Protein AF-A0A2T6IQH9-F1 (afdb_monomer)

Foldseek 3Di:
DVVLVVLLLLCDLQQFVDRQKPKDAASDDLQGDHGDDPVGMDIDGDPCNCLFFVPPPDCLQFPWDQDPVSPDIDGPGTLGLALVCQQGPDWDDDVVDTATRAHAFLQLRLVLLLVCLVPVPPDLVVNCVSGQDHFGSQAFEFDPSVFRSVCLQQQWDKTKGAFDKDKDADDCPDPPDDDDDDDDDPVPPVVVVVVVVVVVPRHWIKIKTFTADRPDNPNVLQVQVVVCVVVVVQPQWDDWDWPADPVTGIIITTGDPPDDPVVSVVCSCVRGRSIDMRIGRQWDDQVNHDTARHRNSRSSVSVVVSNLSSLLSSLVVVLVVLVLVLLLLVLVLLCLVVVVVLVVLCVPDPDLVSSLVSCCDPPNNRDSSNSVVSVVDDPVCSDPVNSVVSVVSSVVSVVVSVVSVVCNVDSSNSSVVSSLSSVVCPVVDDGDRRYHYPCPVVVVVVVVVVVVVVVVVVVVVVVVVVVVVVVVPDDDDDDDDDDDDDDDDDDDDDDDDDDDDDDDDDDDDDDDDDDDDDDDDDDDDDDDDDDDDDDDDDDDDDDDDPDPDCPVVCPSVVVVVVVVVVVVPPDDDDDDDDDDDDDDDDDDDDDDDDDDDDDDDDDPPPDDPDPDPPDPPPVSRPDDDD

Mean predicted aligned error: 17.23 Å

Nearest PDB structures (foldseek):
  6qx2-assembly1_A  TM=9.664E-01  e=4.221E-38  Staphylococcus aureus
  7mvs-assembly1_A  TM=9.616E-01  e=7.391E-38  Staphylococcus aureus
  7mvs-assembly1_B 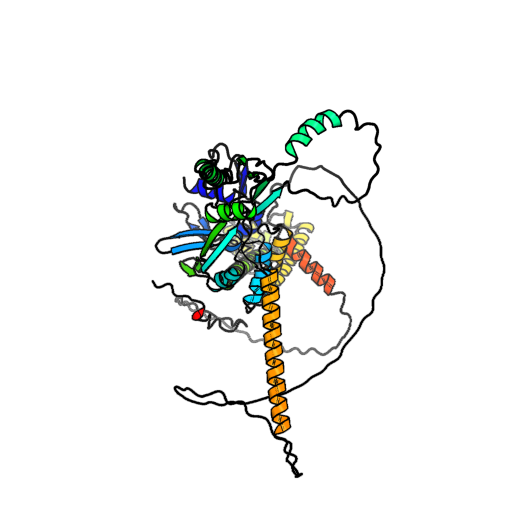 TM=9.539E-01  e=1.111E-37  Staphylococcus aureus
  5bs8-assembly1_A  TM=9.569E-01  e=3.043E-36  Mycobacterium tuberculosis H37Rv
  2xcq-assembly1_A-2  TM=9.490E-01  e=2.718E-35  Staphylococcus aureus subsp. aureus N315

Organism: NCBI:txid943120

Solvent-accessible surface area (backbone atoms only — not comparable to full-atom values): 38470 Å² total; per-residue (Å²): 115,70,70,60,59,52,55,39,47,34,33,28,60,70,68,19,56,69,39,41,31,44,67,48,64,56,66,47,53,70,61,65,49,79,49,57,59,73,94,65,47,50,75,44,76,23,69,62,32,45,65,34,38,54,47,78,68,44,72,74,39,35,62,62,42,67,42,99,83,63,83,49,73,40,66,78,53,70,55,44,67,53,70,54,60,48,29,47,25,49,74,50,76,56,96,95,45,65,25,26,34,66,22,27,41,54,53,34,53,46,53,38,46,46,49,39,72,78,36,77,79,62,52,68,73,60,48,42,68,47,46,79,62,68,24,42,50,44,28,25,34,34,66,49,53,82,48,44,62,56,20,36,63,69,15,47,42,55,44,40,31,23,35,38,69,52,80,44,54,69,86,80,79,74,87,72,83,88,82,76,96,73,84,90,76,84,60,68,78,70,43,59,69,53,47,63,66,52,65,79,65,68,77,56,36,29,46,35,35,52,28,50,21,81,94,55,44,53,52,60,48,50,51,52,52,54,48,34,41,74,74,58,73,42,70,47,53,76,49,78,45,84,68,53,56,97,89,44,54,32,40,39,33,38,39,41,94,86,42,59,65,67,63,48,49,53,50,45,44,72,77,39,68,44,38,42,77,44,65,34,25,36,50,47,56,54,95,78,73,46,82,41,70,31,26,57,67,56,49,49,52,52,46,51,55,52,41,52,55,36,49,51,31,43,51,51,49,50,44,52,54,47,50,56,49,42,56,39,45,51,42,51,58,52,42,68,76,43,41,71,59,53,52,48,50,47,70,74,32,95,43,72,68,52,23,34,52,60,38,36,35,83,92,69,54,32,53,73,69,30,26,55,51,58,77,68,58,56,80,71,57,72,38,73,68,45,44,50,51,50,53,53,48,44,51,51,46,53,54,50,46,55,52,47,52,54,41,74,71,33,70,67,50,49,50,51,52,50,45,54,51,43,52,52,48,51,72,74,49,89,55,82,80,57,33,43,70,40,56,57,70,59,52,51,52,48,53,51,50,51,51,51,50,52,53,49,52,53,47,53,52,52,50,54,53,54,52,53,60,60,55,76,72,58,80,85,77,90,83,84,87,86,88,79,87,81,84,83,80,89,81,83,90,83,90,85,83,88,89,80,85,85,88,83,90,82,88,87,82,84,82,92,81,90,84,83,84,80,88,78,91,83,86,89,85,88,87,87,84,90,90,87,87,85,84,87,84,91,85,84,93,79,89,85,83,90,87,86,82,65,72,66,81,45,63,69,49,54,54,51,60,48,49,57,53,66,62,61,76,75,75,83,88,85,90,79,88,85,83,88,82,89,82,88,81,88,84,84,88,88,88,84,91,79,91,82,94,76,97,76,85,79,84,81,80,77,85,62,95,63,76,73,94,71,73,77,56,73,80,71,59,78,77,88,81,133

Sequence (626 aa):
MFSRAILLRLAQTFVARHPLIEGHGNFGSVDGDPPAAMRYTECRLTRFCEDALLKNLDDKVVPFRPNFDANEREPVVFPASVPLVLIQGSSGIAVGMSTQIPPHNLHEILDATIALIRDPELPDAELLRLVPGPDFPTGGLLVNSEEIPGAYKEGRGRVLLRGRFHLEGEDDDGDTVPGRDRNAEDEAERDEADRNVRNGRKNERRLVITELPYGVNKSTVMQVIAQMISVKFLEGVTSVRDESDWRGIRVVLVLRRDADAHTILTLLLKHTNLQVYIPMHLIALEKGTKPVRFSLKSMLLSWIAFRFHTLRRLLAAEEAERKARSHLLEGLLRAVSLMDDVVKTVRESLSADEAKQKLTEPPLGFSPAQAQALLRLTLSRLTRLERRQLEEEAKAQKNRLSELASLLAHDREIYELMVEELQAHKTRHKAPRKTKVLGLRRAQQRARREEDARATTARNSQEAFAETDRHDSRRPDGREKEENPVKEKKETEENVQKKDLERGKARTDARHEEGSAGQALEETEGLGGFEEKGRDDRTSTQRKQFAGQDTWRKDGIVDRQKRLKEEGETETLVSRDVNESSTEAETDASEEDREGDSSEEDQDDARVPFGEIKNMNKEDFISNQR

Secondary structure (DSSP, 8-state):
-HHHHHHHHHH-TTT-SS-SEEEES----TT-PPPPPGGG-EEEE-HHHIIIIITT--TTTS-EEE-TTSSSEEESS---SS-HHHHH-EEEEETTEEEEE----HHHHHHHHHHHHH-TT--HHHHHHH--S---TT--EE--TTTHHHHHHHSEEEEEEE-EEEEE-S-------------SSSSHHHHHHHHHHHHTTTT--EEEEEE--TT--HHHHHHHHHHHHHTTSSTTEEEEEE---SS---EEEEEPTT--HHHHHHHHHHHSTTEEEEEEE-EEEETTTEEEE--HHHHHHHHHHHHHHHHHHHHHHHHHHHHHHHHHHHHHHHHHHTHHHHHHHHHT-SSHHHHHHHHHSTTT---HHHHHHHHT--GGGGSHHHHHHHHHHHHHHHHHHHHHHHHHH-HHHHHHHHHHHHHHHHHHS-----SEESSHHHHHHHHHHHHHHHHHHHHHHHHHHHHHHHHTT------------------------------------------------------------------------S--SSSHHHHHHHHHHHHHHHHTTS--------------------------------------SS-------GGGS-----

pLDDT: mean 72.11, std 27.65, range [22.77, 97.88]

Structure (mmCIF, N/CA/C/O backbone):
data_AF-A0A2T6IQH9-F1
#
_entry.id   AF-A0A2T6IQH9-F1
#
loop_
_atom_site.group_PDB
_atom_site.id
_atom_site.type_symbol
_atom_site.label_atom_id
_atom_site.label_alt_id
_atom_site.label_comp_id
_atom_site.label_asym_id
_atom_site.label_entity_id
_atom_site.label_seq_id
_atom_site.pdbx_PDB_ins_code
_atom_site.Cartn_x
_atom_site.Cartn_y
_atom_site.Cartn_z
_atom_site.occupancy
_atom_site.B_iso_or_equiv
_atom_site.auth_seq_id
_atom_site.auth_comp_id
_atom_site.auth_asym_id
_atom_site.auth_atom_id
_atom_site.pdbx_PDB_model_num
ATOM 1 N N . MET A 1 1 ? 5.388 24.489 -2.772 1.00 37.16 1 MET A N 1
ATOM 2 C CA . MET A 1 1 ? 5.831 23.744 -3.980 1.00 37.16 1 MET A CA 1
ATOM 3 C C . MET A 1 1 ? 5.997 22.243 -3.735 1.00 37.16 1 MET A C 1
ATOM 5 O O . MET A 1 1 ? 5.486 21.484 -4.546 1.00 37.16 1 MET A O 1
ATOM 9 N N . PHE A 1 2 ? 6.635 21.800 -2.639 1.00 44.34 2 PHE A N 1
ATOM 10 C CA . PHE A 1 2 ? 6.906 20.372 -2.379 1.00 44.34 2 PHE A CA 1
ATOM 11 C C . PHE A 1 2 ? 5.661 19.465 -2.302 1.00 44.34 2 PHE A C 1
ATOM 13 O O . PHE A 1 2 ? 5.658 18.405 -2.920 1.00 44.34 2 PHE A O 1
ATOM 20 N N . SER A 1 3 ? 4.577 19.900 -1.647 1.00 62.84 3 SER A N 1
ATOM 21 C CA . SER A 1 3 ? 3.346 19.091 -1.519 1.00 62.84 3 SER A CA 1
ATOM 22 C C . SER A 1 3 ? 2.700 18.736 -2.876 1.00 62.84 3 SER A C 1
ATOM 24 O O . SER A 1 3 ? 2.324 17.589 -3.111 1.00 62.84 3 SER A O 1
ATOM 26 N N . ARG A 1 4 ? 2.685 19.672 -3.842 1.00 78.75 4 ARG A N 1
ATOM 27 C CA . ARG A 1 4 ? 2.105 19.438 -5.180 1.00 78.75 4 ARG A CA 1
ATOM 28 C C . ARG A 1 4 ? 2.864 18.366 -5.966 1.00 78.75 4 ARG A C 1
ATOM 30 O O . ARG A 1 4 ? 2.238 17.525 -6.598 1.00 78.75 4 ARG A O 1
ATOM 37 N N . ALA A 1 5 ? 4.197 18.391 -5.939 1.00 80.06 5 ALA A N 1
ATOM 38 C CA . ALA A 1 5 ? 5.016 17.429 -6.681 1.00 80.06 5 ALA A CA 1
ATOM 39 C C . ALA A 1 5 ? 4.825 15.989 -6.174 1.00 80.06 5 ALA A C 1
ATOM 41 O O . ALA A 1 5 ? 4.817 15.052 -6.971 1.00 80.06 5 ALA A O 1
ATOM 42 N N . ILE A 1 6 ? 4.629 15.820 -4.863 1.00 84.19 6 ILE A N 1
ATOM 43 C CA . ILE A 1 6 ? 4.358 14.517 -4.245 1.00 84.19 6 ILE A CA 1
ATOM 44 C C . ILE A 1 6 ? 2.979 14.007 -4.671 1.00 84.19 6 ILE A C 1
ATOM 46 O O . ILE A 1 6 ? 2.867 12.874 -5.132 1.00 84.19 6 ILE A O 1
ATOM 50 N N . LEU A 1 7 ? 1.952 14.859 -4.593 1.00 87.94 7 LEU A N 1
ATOM 51 C CA . LEU A 1 7 ? 0.587 14.501 -4.988 1.00 87.94 7 LEU A CA 1
ATOM 52 C C . LEU A 1 7 ? 0.518 14.039 -6.450 1.00 87.94 7 LEU A C 1
ATOM 54 O O . LEU A 1 7 ? -0.119 13.035 -6.755 1.00 87.94 7 LEU A O 1
ATOM 58 N N . LEU A 1 8 ? 1.239 14.723 -7.342 1.00 88.50 8 LEU A N 1
ATOM 59 C CA . LEU A 1 8 ? 1.341 14.340 -8.751 1.00 88.50 8 LEU A CA 1
ATOM 60 C C . LEU A 1 8 ? 1.947 12.940 -8.922 1.00 88.50 8 LEU A C 1
ATOM 62 O O . LEU A 1 8 ? 1.378 12.118 -9.635 1.00 88.50 8 LEU A O 1
ATOM 66 N N . ARG A 1 9 ? 3.050 12.631 -8.226 1.00 87.06 9 ARG A N 1
ATOM 67 C CA . ARG A 1 9 ? 3.685 11.302 -8.293 1.00 87.06 9 ARG A CA 1
ATOM 68 C C . ARG A 1 9 ? 2.771 10.181 -7.802 1.00 87.06 9 ARG A C 1
ATOM 70 O O . ARG A 1 9 ? 2.796 9.097 -8.372 1.00 87.06 9 ARG A O 1
ATOM 77 N N . LEU A 1 10 ? 1.958 10.442 -6.777 1.00 91.25 10 LEU A N 1
ATOM 78 C CA . LEU A 1 10 ? 0.998 9.469 -6.242 1.00 91.25 10 LEU A CA 1
ATOM 79 C C . LEU A 1 10 ? -0.171 9.174 -7.195 1.00 91.25 10 LEU A C 1
ATOM 81 O O . LEU A 1 10 ? -0.832 8.148 -7.024 1.00 91.25 10 LEU A O 1
ATOM 85 N N . ALA A 1 11 ? -0.413 10.055 -8.172 1.00 92.12 11 ALA A N 1
ATOM 86 C CA . ALA A 1 11 ? -1.453 9.908 -9.189 1.00 92.12 11 ALA A CA 1
ATOM 87 C C . ALA A 1 11 ? -0.933 9.401 -10.548 1.00 92.12 11 ALA A C 1
ATOM 89 O O . ALA A 1 11 ? -1.686 8.815 -11.324 1.00 92.12 11 ALA A O 1
ATOM 90 N N . GLN A 1 12 ? 0.350 9.605 -10.854 1.00 91.00 12 GLN A N 1
ATOM 91 C CA . GLN A 1 12 ? 0.953 9.210 -12.129 1.00 91.00 12 GLN A CA 1
ATOM 92 C C . GLN A 1 12 ? 1.073 7.683 -12.262 1.00 91.00 12 GLN A C 1
ATOM 94 O O . GLN A 1 12 ? 1.896 7.039 -11.611 1.00 91.00 12 GLN A O 1
ATOM 99 N N . THR A 1 13 ? 0.309 7.106 -13.190 1.00 89.06 13 THR A N 1
ATOM 100 C CA . THR A 1 13 ? 0.245 5.656 -13.470 1.00 89.06 13 THR A CA 1
ATOM 101 C C . THR A 1 13 ? 1.537 5.062 -14.038 1.00 89.06 13 THR A C 1
ATOM 103 O O . THR A 1 13 ? 1.735 3.848 -13.982 1.00 89.06 13 THR A O 1
ATOM 106 N N . PHE A 1 14 ? 2.413 5.901 -14.592 1.00 87.62 14 PHE A N 1
ATOM 107 C CA . PHE A 1 14 ? 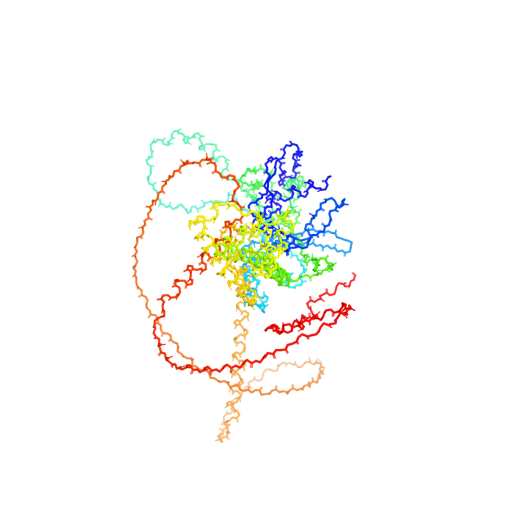3.730 5.521 -15.107 1.00 87.62 14 PHE A CA 1
ATOM 108 C C . PHE A 1 14 ? 4.849 5.648 -14.058 1.00 87.62 14 PHE A C 1
ATOM 110 O O . PHE A 1 14 ? 5.971 5.216 -14.318 1.00 87.62 14 PHE A O 1
ATOM 117 N N . VAL A 1 15 ? 4.552 6.206 -12.877 1.00 88.31 15 VAL A N 1
ATOM 118 C CA . VAL A 1 15 ? 5.484 6.319 -11.740 1.00 88.31 15 VAL A CA 1
ATOM 119 C C . VAL A 1 15 ? 5.106 5.338 -10.635 1.00 88.31 15 VAL A C 1
ATOM 121 O O . VAL A 1 15 ? 5.941 4.553 -10.197 1.00 88.31 15 VAL A O 1
ATOM 124 N N . ALA A 1 16 ? 3.845 5.347 -10.203 1.00 88.06 16 ALA A N 1
ATOM 125 C CA . ALA A 1 16 ? 3.347 4.464 -9.157 1.00 88.06 16 ALA A CA 1
ATOM 126 C C . ALA A 1 16 ? 2.752 3.184 -9.757 1.00 88.06 16 ALA A C 1
ATOM 128 O O . ALA A 1 16 ? 1.927 3.233 -10.673 1.00 88.06 16 ALA A O 1
ATOM 129 N N . ARG A 1 17 ? 3.129 2.018 -9.216 1.00 88.88 17 ARG A N 1
ATOM 130 C CA . ARG A 1 17 ? 2.610 0.722 -9.686 1.00 88.88 17 ARG A CA 1
ATOM 131 C C . ARG A 1 17 ? 1.129 0.526 -9.361 1.00 88.88 17 ARG A C 1
ATOM 133 O O . ARG A 1 17 ? 0.404 -0.056 -10.173 1.00 88.88 17 ARG A O 1
ATOM 140 N N . HIS A 1 18 ? 0.714 1.021 -8.197 1.00 91.25 18 HIS A N 1
ATOM 141 C CA . HIS A 1 18 ? -0.669 1.090 -7.732 1.00 91.25 18 HIS A CA 1
ATOM 142 C C . HIS A 1 18 ? -0.941 2.520 -7.236 1.00 91.25 18 HIS A C 1
ATOM 144 O O . HIS A 1 18 ? -0.709 2.794 -6.064 1.00 91.25 18 HIS A O 1
ATOM 150 N N . PRO A 1 19 ? -1.374 3.458 -8.095 1.00 92.50 19 PRO A N 1
ATOM 151 C CA . PRO A 1 19 ? -1.598 4.846 -7.688 1.00 92.50 19 PRO A CA 1
ATOM 152 C C . PRO A 1 19 ? -2.455 4.938 -6.422 1.00 92.50 19 PRO A C 1
ATOM 154 O O . PRO A 1 19 ? -3.449 4.227 -6.296 1.00 92.50 19 PRO A O 1
ATOM 157 N N . LEU A 1 20 ? -2.057 5.793 -5.478 1.00 94.44 20 LEU A N 1
ATOM 158 C CA . LEU A 1 20 ? -2.834 6.028 -4.255 1.00 94.44 20 LEU A CA 1
ATOM 159 C C . LEU A 1 20 ? -3.896 7.105 -4.476 1.00 94.44 20 LEU A C 1
ATOM 161 O O . LEU A 1 20 ? -4.950 7.079 -3.840 1.00 94.44 20 LEU A O 1
ATOM 165 N N . ILE A 1 21 ? -3.640 8.005 -5.423 1.00 94.94 21 ILE A N 1
ATOM 166 C CA . ILE A 1 21 ? -4.510 9.119 -5.776 1.00 94.94 21 ILE A CA 1
ATOM 167 C C . ILE A 1 21 ? -5.005 8.918 -7.207 1.00 94.94 21 ILE A C 1
ATOM 169 O O . ILE A 1 21 ? -4.245 8.547 -8.095 1.00 94.94 21 ILE A O 1
ATOM 173 N N . GLU A 1 22 ? -6.287 9.163 -7.431 1.00 93.88 22 GLU A N 1
ATOM 174 C CA . GLU A 1 22 ? -6.874 9.244 -8.761 1.00 93.88 22 GLU A CA 1
ATOM 175 C C . GLU A 1 22 ? -7.009 10.718 -9.132 1.00 93.88 22 GLU A C 1
ATOM 177 O O . GLU A 1 22 ? -7.660 11.487 -8.422 1.00 93.88 22 GLU A O 1
ATOM 182 N N . GLY A 1 23 ? -6.353 11.114 -10.220 1.00 91.44 23 GLY A N 1
ATOM 183 C CA . GLY A 1 23 ? -6.365 12.481 -10.723 1.00 91.44 23 GLY A CA 1
ATOM 184 C C . GLY A 1 23 ? -7.283 12.651 -11.931 1.00 91.44 23 GLY A C 1
ATOM 185 O O . GLY A 1 23 ? -7.319 11.787 -12.804 1.00 91.44 23 GLY A O 1
ATOM 186 N N . HIS A 1 24 ? -7.974 13.788 -12.013 1.00 92.31 24 HIS A N 1
ATOM 187 C CA . HIS A 1 24 ? -8.680 14.251 -13.206 1.00 92.31 24 HIS A CA 1
ATOM 188 C C . HIS A 1 24 ? -8.053 15.556 -13.716 1.00 92.31 24 HIS A C 1
ATOM 190 O O . HIS A 1 24 ? -7.882 16.512 -12.958 1.00 92.31 24 HIS A O 1
ATOM 196 N N . GLY A 1 25 ? -7.684 15.589 -14.998 1.00 90.56 25 GLY A N 1
ATOM 197 C CA . GLY A 1 25 ? -6.935 16.683 -15.626 1.00 90.56 25 GLY A CA 1
ATOM 198 C C . GLY A 1 25 ? -5.555 16.237 -16.122 1.00 90.56 25 GLY A C 1
ATOM 199 O O . GLY A 1 25 ? -5.260 15.046 -16.198 1.00 90.56 25 GLY A O 1
ATOM 200 N N . ASN A 1 26 ? -4.689 17.191 -16.474 1.00 91.12 26 ASN A N 1
ATOM 201 C CA . ASN A 1 26 ? -3.335 16.886 -16.949 1.00 91.12 26 ASN A CA 1
ATOM 202 C C . ASN A 1 26 ? -2.352 16.726 -15.771 1.00 91.12 26 ASN A C 1
ATOM 204 O O . ASN A 1 26 ? -1.907 17.715 -15.183 1.00 91.12 26 ASN A O 1
ATOM 208 N N . PHE A 1 27 ? -1.979 15.478 -15.475 1.00 89.69 27 PHE A N 1
ATOM 209 C CA . PHE A 1 27 ? -1.010 15.096 -14.437 1.00 89.69 27 PHE A CA 1
ATOM 210 C C . PHE A 1 27 ? 0.415 14.875 -14.982 1.00 89.69 27 PHE A C 1
ATOM 212 O O . PHE A 1 27 ? 1.273 14.341 -14.278 1.00 89.69 27 PHE A O 1
ATOM 219 N N . GLY A 1 28 ? 0.697 15.349 -16.197 1.00 88.00 28 GLY A N 1
ATOM 220 C CA . GLY A 1 28 ? 1.959 15.145 -16.903 1.00 88.00 28 GLY A CA 1
ATOM 221 C C . GLY A 1 28 ? 1.975 13.841 -17.701 1.00 88.00 28 GLY A C 1
ATOM 222 O O . GLY A 1 28 ? 1.090 12.994 -17.567 1.00 88.00 28 GLY A O 1
ATOM 223 N N . SER A 1 29 ? 2.995 13.692 -18.541 1.00 86.75 29 SER A N 1
ATOM 224 C CA . SER A 1 29 ? 3.156 12.573 -19.474 1.00 86.75 29 SER A CA 1
ATOM 225 C C . SER A 1 29 ? 4.512 11.881 -19.290 1.00 86.75 29 SER A C 1
ATOM 227 O O . SER A 1 29 ? 5.421 12.404 -18.638 1.00 86.75 29 SER A O 1
ATOM 229 N N . VAL A 1 30 ? 4.675 10.707 -19.909 1.00 83.81 30 VAL A N 1
ATOM 230 C CA . VAL A 1 30 ? 5.976 10.010 -20.007 1.00 83.81 30 VAL A CA 1
ATOM 231 C C . VAL A 1 30 ? 6.990 10.813 -20.843 1.00 83.81 30 VAL A C 1
ATOM 233 O O . VAL A 1 30 ? 8.202 10.629 -20.715 1.00 83.81 30 VAL A O 1
ATOM 236 N N . ASP A 1 31 ? 6.499 11.757 -21.646 1.00 79.56 31 ASP A N 1
ATOM 237 C CA . ASP A 1 31 ? 7.293 12.615 -22.530 1.00 79.56 31 ASP A CA 1
ATOM 238 C C . ASP A 1 31 ? 7.958 13.773 -21.768 1.00 79.56 31 ASP A C 1
ATOM 240 O O . ASP A 1 31 ? 8.808 14.487 -22.306 1.00 79.56 31 ASP A O 1
ATOM 244 N N . GLY A 1 32 ? 7.637 13.905 -20.476 1.00 78.56 32 GLY A N 1
ATOM 245 C CA . GLY A 1 32 ? 8.175 14.921 -19.578 1.00 78.56 32 GLY A CA 1
ATOM 246 C C . GLY A 1 32 ? 7.408 16.234 -19.606 1.00 78.56 32 GLY A C 1
ATOM 247 O O . GLY A 1 32 ? 7.926 17.231 -19.101 1.00 78.56 32 GLY A O 1
ATOM 248 N N . ASP A 1 33 ? 6.194 16.245 -20.162 1.00 85.56 33 ASP A N 1
ATOM 249 C CA . ASP A 1 33 ? 5.366 17.443 -20.151 1.00 85.56 33 ASP A CA 1
ATOM 250 C C . ASP A 1 33 ? 4.983 17.807 -18.714 1.00 85.56 33 ASP A C 1
ATOM 252 O O . ASP A 1 33 ? 4.558 16.939 -17.934 1.00 85.56 33 ASP A O 1
ATOM 256 N N . PRO A 1 34 ? 5.110 19.089 -18.333 1.00 87.75 34 PRO A N 1
ATOM 257 C CA . PRO A 1 34 ? 4.764 19.510 -16.995 1.00 87.75 34 PRO A CA 1
ATOM 258 C C . PRO A 1 34 ? 3.251 19.362 -16.758 1.00 87.75 34 PRO A C 1
ATOM 260 O O . PRO A 1 34 ? 2.440 19.676 -17.633 1.00 87.75 34 PRO A O 1
ATOM 263 N N . PRO A 1 35 ? 2.842 18.942 -15.551 1.00 90.25 35 PRO A N 1
ATOM 264 C CA . PRO A 1 35 ? 1.434 18.848 -15.193 1.00 90.25 35 PRO A CA 1
ATOM 265 C C . PRO A 1 35 ? 0.768 20.224 -15.147 1.00 90.25 35 PRO A C 1
ATOM 267 O O . PRO A 1 35 ? 1.387 21.233 -14.778 1.00 90.25 35 PRO A O 1
ATOM 270 N N . ALA A 1 36 ? -0.536 20.249 -15.426 1.00 90.81 36 ALA A N 1
ATOM 271 C CA . ALA A 1 36 ? -1.338 21.462 -15.345 1.00 90.81 36 ALA A CA 1
ATOM 272 C C . ALA A 1 36 ? -1.332 22.050 -13.928 1.00 90.81 36 ALA A C 1
ATOM 274 O O . ALA A 1 36 ? -1.131 21.355 -12.926 1.00 90.81 36 ALA A O 1
ATOM 275 N N . ALA A 1 37 ? -1.524 23.370 -13.843 1.00 89.62 37 ALA A N 1
ATOM 276 C CA . ALA A 1 37 ? -1.612 24.079 -12.571 1.00 89.62 37 ALA A CA 1
ATOM 277 C C . ALA A 1 37 ? -2.735 23.505 -11.690 1.00 89.62 37 ALA A C 1
ATOM 279 O O . ALA A 1 37 ? -3.771 23.097 -12.203 1.00 89.62 37 ALA A O 1
ATOM 280 N N . MET A 1 38 ? -2.553 23.554 -10.365 1.00 89.62 38 MET A N 1
ATOM 281 C CA . MET A 1 38 ? -3.459 22.925 -9.386 1.00 89.62 38 MET A CA 1
ATOM 282 C C . MET A 1 38 ? -4.933 23.348 -9.513 1.00 89.62 38 MET A C 1
ATOM 284 O O . MET A 1 38 ? -5.822 22.591 -9.160 1.00 89.62 38 MET A O 1
ATOM 288 N N . ARG A 1 39 ? -5.192 24.545 -10.056 1.00 91.62 39 ARG A N 1
ATOM 289 C CA . ARG A 1 39 ? -6.541 25.072 -10.322 1.00 91.62 39 ARG A CA 1
ATOM 290 C C . ARG A 1 39 ? -7.302 24.349 -11.446 1.00 91.62 39 ARG A C 1
ATOM 292 O O . ARG A 1 39 ? -8.474 24.630 -11.636 1.00 91.62 39 ARG A O 1
ATOM 299 N N . TYR A 1 40 ? -6.629 23.487 -12.210 1.00 91.38 40 TYR A N 1
ATOM 300 C CA . TYR A 1 40 ? -7.197 22.718 -13.326 1.00 91.38 40 TYR A CA 1
ATOM 301 C C . TYR A 1 40 ? -7.165 21.205 -13.080 1.00 91.38 40 TYR A C 1
ATOM 303 O O . TYR A 1 40 ? -7.431 20.431 -13.996 1.00 91.38 40 TYR A O 1
ATOM 311 N N . THR A 1 41 ? -6.755 20.778 -11.887 1.00 91.31 41 THR A N 1
ATOM 312 C CA . THR A 1 41 ? -6.613 19.364 -11.540 1.00 91.31 41 THR A CA 1
ATOM 313 C C . THR A 1 41 ? -7.476 19.055 -10.338 1.00 91.31 41 THR A C 1
ATOM 315 O O . THR A 1 41 ? -7.387 19.746 -9.325 1.00 91.31 41 THR A O 1
ATOM 318 N N . GLU A 1 42 ? -8.242 17.982 -10.429 1.00 93.06 42 GLU A N 1
ATOM 319 C CA . GLU A 1 42 ? -9.014 17.441 -9.318 1.00 93.06 42 GLU A CA 1
ATOM 320 C C . GLU A 1 42 ? -8.407 16.103 -8.907 1.00 93.06 42 GLU A C 1
ATOM 322 O O . GLU A 1 42 ? -7.808 15.401 -9.725 1.00 93.06 42 GLU A O 1
ATOM 327 N N . CYS A 1 43 ? -8.520 15.744 -7.633 1.00 93.81 43 CYS A N 1
ATOM 328 C CA . CYS A 1 43 ? -8.004 14.476 -7.145 1.00 93.81 43 CYS A CA 1
ATOM 329 C C . CYS A 1 43 ? -8.913 13.872 -6.083 1.00 93.81 43 CYS A C 1
ATOM 331 O O . CYS A 1 43 ? -9.510 14.585 -5.276 1.00 93.81 43 CYS A O 1
ATOM 333 N N . ARG A 1 44 ? -8.958 12.544 -6.051 1.00 94.44 44 ARG A N 1
ATOM 334 C CA . ARG A 1 44 ? -9.600 11.764 -4.992 1.00 94.44 44 ARG A CA 1
ATOM 335 C C . ARG A 1 44 ? -8.718 10.591 -4.590 1.00 94.44 44 ARG A C 1
ATOM 337 O O . ARG A 1 44 ? -7.793 10.221 -5.311 1.00 94.44 44 ARG A O 1
ATOM 344 N N . LEU A 1 45 ? -9.007 9.995 -3.442 1.00 95.38 45 LEU A N 1
ATOM 345 C CA . LEU A 1 45 ? -8.354 8.759 -3.027 1.00 95.38 45 LEU A CA 1
ATOM 346 C C . LEU A 1 45 ? -8.797 7.607 -3.932 1.00 95.38 45 LEU A C 1
ATOM 348 O O . LEU A 1 45 ? -9.958 7.521 -4.334 1.00 95.38 45 LEU A O 1
ATOM 352 N N . THR A 1 46 ? -7.865 6.718 -4.258 1.00 95.12 46 THR A N 1
ATOM 353 C CA . THR A 1 46 ? -8.210 5.458 -4.921 1.00 95.12 46 THR A CA 1
ATOM 354 C C . THR A 1 46 ? -8.828 4.485 -3.924 1.00 95.12 46 THR A C 1
ATOM 356 O O . THR A 1 46 ? -8.500 4.500 -2.737 1.00 95.12 46 THR A O 1
ATOM 359 N N . ARG A 1 47 ? -9.640 3.547 -4.426 1.00 93.50 47 ARG A N 1
ATOM 360 C CA . ARG A 1 47 ? -10.133 2.415 -3.623 1.00 93.50 47 ARG A CA 1
ATOM 361 C C . ARG A 1 47 ? -9.004 1.612 -2.981 1.00 93.50 47 ARG A C 1
ATOM 363 O O . ARG A 1 47 ? -9.134 1.179 -1.846 1.00 93.50 47 ARG A O 1
ATOM 370 N N . PHE A 1 48 ? -7.884 1.453 -3.689 1.00 94.00 48 PHE A N 1
ATOM 371 C CA . PHE A 1 48 ? -6.703 0.789 -3.141 1.00 94.00 48 PHE A CA 1
ATOM 372 C C . PHE A 1 48 ? -6.135 1.545 -1.935 1.00 94.00 48 PHE A C 1
ATOM 374 O O . PHE A 1 48 ? -5.803 0.913 -0.944 1.00 94.00 48 PHE A O 1
ATOM 381 N N . CYS A 1 49 ? -6.065 2.880 -1.976 1.00 94.62 49 CYS A N 1
ATOM 382 C CA . CYS A 1 49 ? -5.603 3.676 -0.839 1.00 94.62 49 CYS A CA 1
ATOM 383 C C . CYS A 1 49 ? -6.544 3.575 0.371 1.00 94.62 49 CYS A C 1
ATOM 385 O O . CYS A 1 49 ? -6.067 3.386 1.489 1.00 94.62 49 CYS A O 1
ATOM 387 N N . GLU A 1 50 ? -7.860 3.649 0.156 1.00 93.38 50 GLU A N 1
ATOM 388 C CA . GLU A 1 50 ? -8.854 3.476 1.226 1.00 93.38 50 GLU A CA 1
ATOM 389 C C . GLU A 1 50 ? -8.693 2.114 1.915 1.00 93.38 50 GLU A C 1
ATOM 391 O O . GLU A 1 50 ? -8.534 2.047 3.134 1.00 93.38 50 GLU A O 1
ATOM 396 N N . ASP A 1 51 ? -8.657 1.044 1.116 1.00 92.12 51 ASP A N 1
ATOM 397 C CA . ASP A 1 51 ? -8.530 -0.328 1.599 1.00 92.12 51 ASP A CA 1
ATOM 398 C C . ASP A 1 51 ? -7.183 -0.581 2.294 1.00 92.12 51 ASP A C 1
ATOM 400 O O . ASP A 1 51 ? -7.146 -1.255 3.320 1.00 92.12 51 ASP A O 1
ATOM 404 N N . ALA A 1 52 ? -6.080 -0.087 1.718 1.00 92.62 52 ALA A N 1
ATOM 405 C CA . ALA A 1 52 ? -4.721 -0.436 2.129 1.00 92.62 52 ALA A CA 1
ATOM 406 C C . ALA A 1 52 ? -4.162 0.414 3.276 1.00 92.62 52 ALA A C 1
ATOM 408 O O . ALA A 1 52 ? -3.303 -0.072 4.006 1.00 92.62 52 ALA A O 1
ATOM 409 N N . LEU A 1 53 ? -4.561 1.685 3.396 1.00 92.56 53 LEU A N 1
ATOM 410 C CA . LEU A 1 53 ? -3.916 2.667 4.286 1.00 92.56 53 LEU A CA 1
ATOM 411 C C . LEU A 1 53 ? -4.855 3.272 5.329 1.00 92.56 53 LEU A C 1
ATOM 413 O O . LEU A 1 53 ? -4.415 3.540 6.445 1.00 92.56 53 LEU A O 1
ATOM 417 N N . LEU A 1 54 ? -6.106 3.556 4.958 1.00 91.88 54 LEU A N 1
ATOM 418 C CA . LEU A 1 54 ? -7.002 4.390 5.772 1.00 91.88 54 LEU A CA 1
ATOM 419 C C . LEU A 1 54 ? -7.997 3.582 6.602 1.00 91.88 54 LEU A C 1
ATOM 421 O O . LEU A 1 54 ? -8.565 4.091 7.568 1.00 91.88 54 LEU A O 1
ATOM 425 N N . LYS A 1 55 ? -8.208 2.319 6.240 1.00 88.81 55 LYS A N 1
ATOM 426 C CA . LYS A 1 55 ? -9.059 1.410 6.994 1.00 88.81 55 LYS A CA 1
ATOM 427 C C . LYS A 1 55 ? -8.533 1.256 8.427 1.00 88.81 55 LYS A C 1
ATOM 429 O O . LYS A 1 55 ? -7.362 0.947 8.632 1.00 88.81 55 LYS A O 1
ATOM 434 N N . ASN A 1 56 ? -9.421 1.420 9.410 1.00 88.25 56 ASN A N 1
ATOM 435 C CA . ASN A 1 56 ? -9.121 1.311 10.845 1.00 88.25 56 ASN A CA 1
ATOM 436 C C . ASN A 1 56 ? -8.103 2.346 11.365 1.00 88.25 56 ASN A C 1
ATOM 438 O O . ASN A 1 56 ? -7.377 2.077 12.322 1.00 88.25 56 ASN A O 1
ATOM 442 N N . LEU A 1 57 ? -8.033 3.523 10.733 1.00 92.56 57 LEU A N 1
ATOM 443 C CA . LEU A 1 57 ? -7.248 4.644 11.239 1.00 92.56 57 LEU A CA 1
ATOM 444 C C . LEU A 1 57 ? -7.955 5.282 12.442 1.00 92.56 57 LEU A C 1
ATOM 446 O O . LEU A 1 57 ? -8.907 6.039 12.279 1.00 92.56 57 LEU A O 1
ATOM 450 N N . ASP A 1 58 ? -7.470 4.960 13.636 1.00 90.75 58 ASP A N 1
ATOM 451 C CA . ASP A 1 58 ? -7.988 5.439 14.917 1.00 90.75 58 ASP A CA 1
ATOM 452 C C . ASP A 1 58 ? -6.831 5.572 15.922 1.00 90.75 58 ASP A C 1
ATOM 454 O O . ASP A 1 58 ? -5.813 4.877 15.800 1.00 90.75 58 ASP A O 1
ATOM 458 N N . ASP A 1 59 ? -6.956 6.470 16.900 1.00 89.50 59 ASP A N 1
ATOM 459 C CA . ASP A 1 59 ? -5.886 6.754 17.863 1.00 89.50 59 ASP A CA 1
ATOM 460 C C . ASP A 1 59 ? -5.675 5.642 18.897 1.00 89.50 59 ASP A C 1
ATOM 462 O O . ASP A 1 59 ? -4.604 5.553 19.501 1.00 89.50 59 ASP A O 1
ATOM 466 N N . LYS A 1 60 ? -6.640 4.728 19.025 1.00 91.69 60 LYS A N 1
ATOM 467 C CA . LYS A 1 60 ? -6.490 3.479 19.780 1.00 91.69 60 LYS A CA 1
ATOM 468 C C . LYS A 1 60 ? -5.656 2.438 19.030 1.00 91.69 60 LYS A C 1
ATOM 470 O O . LYS A 1 60 ? -5.125 1.514 19.642 1.00 91.69 60 LYS A O 1
ATOM 475 N N . VAL A 1 61 ? -5.538 2.567 17.706 1.00 93.12 61 VAL A N 1
ATOM 476 C CA . VAL A 1 61 ? -4.852 1.597 16.838 1.00 93.12 61 VAL A CA 1
ATOM 477 C C . VAL A 1 61 ? -3.411 2.031 16.580 1.00 93.12 61 VAL A C 1
ATOM 479 O O . VAL A 1 61 ? -2.471 1.252 16.777 1.00 93.12 61 VAL A O 1
ATOM 482 N N . VAL A 1 62 ? -3.218 3.288 16.175 1.00 93.38 62 VAL A N 1
ATOM 483 C CA . VAL A 1 62 ? -1.903 3.860 15.855 1.00 93.38 62 VAL A CA 1
ATOM 484 C C . VAL A 1 62 ? -1.620 5.096 16.706 1.00 93.38 62 VAL A C 1
ATOM 486 O O . VAL A 1 62 ? -2.547 5.804 17.080 1.00 93.38 62 VAL A O 1
ATOM 489 N N . PRO A 1 63 ? -0.348 5.395 17.021 1.00 92.81 63 PRO A N 1
ATOM 490 C CA . PRO A 1 63 ? -0.010 6.598 17.770 1.00 92.81 63 PRO A CA 1
ATOM 491 C C . PRO A 1 63 ? -0.274 7.864 16.945 1.00 92.81 63 PRO A C 1
ATOM 493 O O . PRO A 1 63 ? 0.120 7.955 15.779 1.00 92.81 63 PRO A O 1
ATOM 496 N N . PHE A 1 64 ? -0.882 8.862 17.585 1.00 95.19 64 PHE A N 1
ATOM 497 C CA . PHE A 1 64 ? -1.106 10.200 17.034 1.00 95.19 64 PHE A CA 1
ATOM 498 C C . PHE A 1 64 ? -0.262 11.226 17.784 1.00 95.19 64 PHE A C 1
ATOM 500 O O . PHE A 1 64 ? -0.207 11.207 19.016 1.00 95.19 64 PHE A O 1
ATOM 507 N N . ARG A 1 65 ? 0.324 12.166 17.045 1.00 94.44 65 ARG A N 1
ATOM 508 C CA . ARG A 1 65 ? 1.067 13.311 17.581 1.00 94.44 65 ARG A CA 1
ATOM 509 C C . ARG A 1 65 ? 0.379 14.628 17.202 1.00 94.44 65 ARG A C 1
ATOM 511 O O . ARG A 1 65 ? -0.363 14.642 16.222 1.00 94.44 65 ARG A O 1
ATOM 518 N N . PRO A 1 66 ? 0.606 15.728 17.937 1.00 96.19 66 PRO A N 1
ATOM 519 C CA . PRO A 1 66 ? 0.191 17.051 17.485 1.00 96.19 66 PRO A CA 1
ATOM 520 C C . PRO A 1 66 ? 0.827 17.386 16.131 1.00 96.19 66 PRO A C 1
ATOM 522 O O . PRO A 1 66 ? 1.973 17.008 15.865 1.00 96.19 66 PRO A O 1
ATOM 525 N N . ASN A 1 67 ? 0.081 18.085 15.283 1.00 94.44 67 ASN A N 1
ATOM 526 C CA . ASN A 1 67 ? 0.592 18.661 14.046 1.00 94.44 67 ASN A CA 1
ATOM 527 C C . ASN A 1 67 ? 1.543 19.850 14.342 1.00 94.44 67 ASN A C 1
ATOM 529 O O . ASN A 1 67 ? 1.839 20.174 15.493 1.00 94.44 67 ASN A O 1
ATOM 533 N N . PHE A 1 68 ? 2.049 20.507 13.293 1.00 92.88 68 PHE A N 1
ATOM 534 C CA . PHE A 1 68 ? 3.083 21.547 13.416 1.00 92.88 68 PHE A CA 1
ATOM 535 C C . PHE A 1 68 ? 2.672 22.781 14.244 1.00 92.88 68 PHE A C 1
ATOM 537 O O . PHE A 1 68 ? 3.552 23.450 14.782 1.00 92.88 68 PHE A O 1
ATOM 544 N N . ASP A 1 69 ? 1.376 23.095 14.328 1.00 95.50 69 ASP A N 1
ATOM 545 C CA . ASP A 1 69 ? 0.824 24.218 15.099 1.00 95.50 69 ASP A CA 1
ATOM 546 C C . ASP A 1 69 ? 0.045 23.774 16.351 1.00 95.50 69 ASP A C 1
ATOM 548 O O . ASP A 1 69 ? -0.533 24.609 17.040 1.00 95.50 69 ASP A O 1
ATOM 552 N N . ALA A 1 70 ? 0.062 22.474 16.660 1.00 94.00 70 ALA A N 1
ATOM 553 C CA . ALA A 1 70 ? -0.635 21.831 17.773 1.00 94.00 70 ALA A CA 1
ATOM 554 C C . ALA A 1 70 ? -2.168 22.023 17.814 1.00 94.00 70 ALA A C 1
ATOM 556 O O . ALA A 1 70 ? -2.782 21.741 18.845 1.00 94.00 70 ALA A O 1
ATOM 557 N N . ASN A 1 71 ? -2.800 22.448 16.714 1.00 95.88 71 ASN A N 1
ATOM 558 C CA . ASN A 1 71 ? -4.259 22.593 16.632 1.00 95.88 71 ASN A CA 1
ATOM 559 C C . ASN A 1 71 ? -4.973 21.274 16.309 1.00 95.88 71 ASN A C 1
ATOM 561 O O . ASN A 1 71 ? -6.124 21.077 16.699 1.00 95.88 71 ASN A O 1
ATOM 565 N N . GLU A 1 72 ? -4.300 20.362 15.608 1.00 95.06 72 GLU A N 1
ATOM 566 C CA . GLU A 1 72 ? -4.845 19.062 15.215 1.00 95.06 72 GLU A CA 1
ATOM 567 C C . GLU A 1 72 ? -3.882 17.927 15.582 1.00 95.06 72 GLU A C 1
ATOM 569 O O . GLU A 1 72 ? -2.709 18.139 15.901 1.00 95.06 72 GLU A O 1
ATOM 574 N N . ARG A 1 73 ? -4.378 16.688 15.533 1.00 94.75 73 ARG A N 1
ATOM 575 C CA . ARG A 1 73 ? -3.566 15.483 15.726 1.00 94.75 73 ARG A CA 1
ATOM 576 C C . ARG A 1 73 ? -3.411 14.746 14.402 1.00 94.75 73 ARG A C 1
ATOM 578 O O . ARG A 1 73 ? -4.390 14.532 13.695 1.00 94.75 73 ARG A O 1
ATOM 585 N N . GLU A 1 74 ? -2.196 14.300 14.108 1.00 94.19 74 GLU A N 1
ATOM 586 C CA . GLU A 1 74 ? -1.865 13.495 12.933 1.00 94.19 74 GLU A CA 1
ATOM 587 C C . GLU A 1 74 ? -1.320 12.115 13.339 1.00 94.19 74 GLU A C 1
ATOM 589 O O . GLU A 1 74 ? -0.623 11.996 14.356 1.00 94.19 74 GLU A O 1
ATOM 594 N N . PRO A 1 75 ? -1.609 11.055 12.567 1.00 94.94 75 PRO A N 1
ATOM 595 C CA . PRO A 1 75 ? -1.042 9.739 12.823 1.00 94.94 75 PRO A CA 1
ATOM 596 C C . PRO A 1 75 ? 0.459 9.730 12.516 1.00 94.94 75 PRO A C 1
ATOM 598 O O . PRO A 1 75 ? 0.903 10.223 11.479 1.00 94.94 75 PRO A O 1
ATOM 601 N N . VAL A 1 76 ? 1.254 9.117 13.393 1.00 92.94 76 VAL A N 1
ATOM 602 C CA . VAL A 1 76 ? 2.699 8.926 13.163 1.00 92.94 76 VAL A CA 1
ATOM 603 C C . VAL A 1 76 ? 2.941 7.854 12.095 1.00 92.94 76 VAL A C 1
ATOM 605 O O . VAL A 1 76 ? 3.894 7.938 11.322 1.00 92.94 76 VAL A O 1
ATOM 608 N N . VAL A 1 77 ? 2.069 6.844 12.049 1.00 93.31 77 VAL A N 1
ATOM 609 C CA . VAL A 1 77 ? 2.089 5.741 11.083 1.00 93.31 77 VAL A CA 1
ATOM 610 C C . VAL A 1 77 ? 0.665 5.405 10.658 1.00 93.31 77 VAL A C 1
ATOM 612 O O . VAL A 1 77 ? -0.263 5.500 11.458 1.00 93.31 77 VAL A O 1
ATOM 615 N N . PHE A 1 78 ? 0.488 4.975 9.411 1.00 94.75 78 PHE A N 1
ATOM 616 C CA . PHE A 1 78 ? -0.792 4.444 8.946 1.00 94.75 78 PHE A CA 1
ATOM 617 C C . PHE A 1 78 ? -0.904 2.947 9.265 1.00 94.75 78 PHE A C 1
ATOM 619 O O . PHE A 1 78 ? 0.100 2.241 9.131 1.00 94.75 78 PHE A O 1
ATOM 626 N N . PRO A 1 79 ? -2.099 2.431 9.618 1.00 94.50 79 PRO A N 1
ATOM 627 C CA . PRO A 1 79 ? -2.346 1.010 9.884 1.00 94.50 79 PRO A CA 1
ATOM 628 C C . PRO A 1 79 ? -2.396 0.191 8.582 1.00 94.50 79 PRO A C 1
ATOM 630 O O . PRO A 1 79 ? -3.392 -0.467 8.279 1.00 94.50 79 PRO A O 1
ATOM 633 N N . ALA A 1 80 ? -1.315 0.237 7.799 1.00 94.81 80 ALA A N 1
ATOM 634 C CA . ALA A 1 80 ? -1.261 -0.357 6.472 1.00 94.81 80 ALA A CA 1
ATOM 635 C C . ALA A 1 80 ? -1.603 -1.857 6.512 1.00 94.81 80 ALA A C 1
ATOM 637 O O . ALA A 1 80 ? -0.977 -2.622 7.248 1.00 94.81 80 ALA A O 1
ATOM 638 N N . SER A 1 81 ? -2.591 -2.280 5.722 1.00 95.12 81 SER A N 1
ATOM 639 C CA . SER A 1 81 ? -3.044 -3.678 5.644 1.00 95.12 81 SER A CA 1
ATOM 640 C C . SER A 1 81 ? -2.283 -4.515 4.616 1.00 95.12 81 SER A C 1
ATOM 642 O O . SER A 1 81 ? -2.446 -5.729 4.578 1.00 95.12 81 SER A O 1
ATOM 644 N N . VAL A 1 82 ? -1.400 -3.888 3.831 1.00 96.12 82 VAL A N 1
ATOM 645 C CA . VAL A 1 82 ? -0.472 -4.561 2.908 1.00 96.12 82 VAL A CA 1
ATOM 646 C C . VAL A 1 82 ? 0.951 -3.987 3.032 1.00 96.12 82 VAL A C 1
ATOM 648 O O . VAL A 1 82 ? 1.093 -2.828 3.443 1.00 96.12 82 VAL A O 1
ATOM 651 N N . PRO A 1 83 ? 2.009 -4.730 2.631 1.00 96.12 83 PRO A N 1
ATOM 652 C CA . PRO A 1 83 ? 3.404 -4.258 2.618 1.00 96.12 83 PRO A CA 1
ATOM 653 C C . PRO A 1 83 ? 3.677 -3.154 1.575 1.00 96.12 83 PRO A C 1
ATOM 655 O O . PRO A 1 83 ? 4.361 -3.345 0.566 1.00 96.12 83 PRO A O 1
ATOM 658 N N . LEU A 1 84 ? 3.131 -1.958 1.807 1.00 94.56 84 LEU A N 1
ATOM 659 C CA . LEU A 1 84 ? 3.062 -0.884 0.813 1.00 94.56 84 LEU A CA 1
ATOM 660 C C . LEU A 1 84 ? 4.435 -0.406 0.316 1.00 94.56 84 LEU A C 1
ATOM 662 O O . LEU A 1 84 ? 4.566 -0.056 -0.856 1.00 94.56 84 LEU A O 1
ATOM 666 N N . VAL A 1 85 ? 5.458 -0.428 1.176 1.00 94.00 85 VAL A N 1
ATOM 667 C CA . VAL A 1 85 ? 6.831 -0.010 0.836 1.00 94.00 85 VAL A CA 1
ATOM 668 C C . VAL A 1 85 ? 7.404 -0.840 -0.315 1.00 94.00 85 VAL A C 1
ATOM 670 O O . VAL A 1 85 ? 8.048 -0.285 -1.201 1.00 94.00 85 VAL A O 1
ATOM 673 N N . LEU A 1 86 ? 7.138 -2.151 -0.344 1.00 95.69 86 LEU A N 1
ATOM 674 C CA . LEU A 1 86 ? 7.565 -3.027 -1.441 1.00 95.69 86 LEU A CA 1
ATOM 675 C C . LEU A 1 86 ? 6.709 -2.834 -2.690 1.00 95.69 86 LEU A C 1
ATOM 677 O O . LEU A 1 86 ? 7.234 -2.832 -3.800 1.00 95.69 86 LEU A O 1
ATOM 681 N N . ILE A 1 87 ? 5.400 -2.655 -2.509 1.00 95.12 87 ILE A N 1
ATOM 682 C CA . ILE A 1 87 ? 4.436 -2.544 -3.610 1.00 95.12 87 ILE A CA 1
ATOM 683 C C . ILE A 1 87 ? 4.661 -1.252 -4.411 1.00 95.12 87 ILE A C 1
ATOM 685 O O . ILE A 1 87 ? 4.705 -1.288 -5.639 1.00 95.12 87 ILE A O 1
ATOM 689 N N . GLN A 1 88 ? 4.824 -0.110 -3.737 1.00 92.25 88 GLN A N 1
ATOM 690 C CA . GLN A 1 88 ? 5.067 1.182 -4.398 1.00 92.25 88 GLN A CA 1
ATOM 691 C C . GLN A 1 88 ? 6.537 1.427 -4.712 1.00 92.25 88 GLN A C 1
ATOM 693 O O . GLN A 1 88 ? 6.855 2.134 -5.668 1.00 92.25 88 GLN A O 1
ATOM 698 N N . GLY A 1 89 ? 7.428 0.875 -3.892 1.00 91.88 89 GLY A N 1
ATOM 699 C CA . GLY A 1 89 ? 8.804 1.323 -3.838 1.00 91.88 89 GLY A CA 1
ATOM 700 C C . GLY A 1 89 ? 8.958 2.667 -3.121 1.00 91.88 89 GLY A C 1
ATOM 701 O O . GLY A 1 89 ? 8.000 3.321 -2.707 1.00 91.88 89 GLY A O 1
ATOM 702 N N . SER A 1 90 ? 10.209 3.080 -2.962 1.00 91.38 90 SER A N 1
ATOM 703 C CA . SER A 1 90 ? 10.590 4.361 -2.375 1.00 91.38 90 SER A CA 1
ATOM 704 C C . SER A 1 90 ? 11.956 4.774 -2.902 1.00 91.38 90 SER A C 1
ATOM 706 O O . SER A 1 90 ? 12.818 3.935 -3.152 1.00 91.38 90 SER A O 1
ATOM 708 N N . SER A 1 91 ? 12.164 6.072 -3.070 1.00 91.00 91 SER A N 1
ATOM 709 C CA . SER A 1 91 ? 13.444 6.641 -3.481 1.00 91.00 91 SER A CA 1
ATOM 710 C C . SER A 1 91 ? 13.727 7.869 -2.632 1.00 91.00 91 SER A C 1
ATOM 712 O O . SER A 1 91 ? 12.870 8.753 -2.550 1.00 91.00 91 SER A O 1
ATOM 714 N N . GLY A 1 92 ? 14.912 7.961 -2.043 1.00 88.25 92 GLY A N 1
ATOM 715 C CA . GLY A 1 92 ? 15.267 9.086 -1.188 1.00 88.25 92 GLY A CA 1
ATOM 716 C C . GLY A 1 92 ? 16.763 9.185 -0.938 1.00 88.25 92 GLY A C 1
ATOM 717 O O . GLY A 1 92 ? 17.477 8.185 -0.936 1.00 88.25 92 GLY A O 1
ATOM 718 N N . ILE A 1 93 ? 17.235 10.408 -0.717 1.00 87.94 93 ILE A N 1
ATOM 719 C CA . ILE A 1 93 ? 18.624 10.698 -0.363 1.00 87.94 93 ILE A CA 1
ATOM 720 C C . ILE A 1 93 ? 18.591 11.462 0.957 1.00 87.94 93 ILE A C 1
ATOM 722 O O . ILE A 1 93 ? 17.933 12.495 1.064 1.00 87.94 93 ILE A O 1
ATOM 726 N N . ALA A 1 94 ? 19.278 10.925 1.956 1.00 85.56 94 ALA A N 1
ATOM 727 C CA . ALA A 1 94 ? 19.490 11.540 3.257 1.00 85.56 94 ALA A CA 1
ATOM 728 C C . ALA A 1 94 ? 20.984 11.859 3.435 1.00 85.56 94 ALA A C 1
ATOM 730 O O . ALA A 1 94 ? 21.816 11.535 2.584 1.00 85.56 94 ALA A O 1
ATOM 731 N N . VAL A 1 95 ? 21.349 12.492 4.550 1.00 84.75 95 VAL A N 1
ATOM 732 C CA . VAL A 1 95 ? 22.757 12.781 4.854 1.00 84.75 95 VAL A CA 1
ATOM 733 C C . VAL A 1 95 ? 23.514 11.459 5.039 1.00 84.75 95 VAL A C 1
ATOM 735 O O . VAL A 1 95 ? 23.239 10.704 5.966 1.00 84.75 95 VAL A O 1
ATOM 738 N N . GLY A 1 96 ? 24.440 11.162 4.122 1.00 84.00 96 GLY A N 1
ATOM 739 C CA . GLY A 1 96 ? 25.283 9.960 4.155 1.00 84.00 96 GLY A CA 1
ATOM 740 C C . GLY A 1 96 ? 24.606 8.652 3.723 1.00 84.00 96 GLY A C 1
ATOM 741 O O . GLY A 1 96 ? 25.252 7.608 3.748 1.00 84.00 96 GLY A O 1
ATOM 742 N N . MET A 1 97 ? 23.332 8.669 3.313 1.00 89.25 97 MET A N 1
ATOM 743 C CA . MET A 1 97 ? 22.577 7.461 2.952 1.00 89.25 97 MET A CA 1
ATOM 744 C C . MET A 1 97 ? 21.651 7.705 1.760 1.00 89.25 97 MET A C 1
ATOM 746 O O . MET A 1 97 ? 21.125 8.798 1.570 1.00 89.25 97 MET A O 1
ATOM 750 N N . SER A 1 98 ? 21.405 6.664 0.966 1.00 91.56 98 SER A N 1
ATOM 751 C CA . SER A 1 98 ? 20.385 6.685 -0.086 1.00 91.56 98 SER A CA 1
ATOM 752 C C . SER A 1 98 ? 19.554 5.410 -0.040 1.00 91.56 98 SER A C 1
ATOM 754 O O . SER A 1 98 ? 20.068 4.331 0.253 1.00 91.56 98 SER A O 1
ATOM 756 N N . THR A 1 99 ? 18.260 5.548 -0.299 1.00 94.44 99 THR A N 1
ATOM 757 C CA . THR A 1 99 ? 17.309 4.444 -0.403 1.00 94.44 99 THR A CA 1
ATOM 758 C C . THR A 1 99 ? 16.730 4.416 -1.807 1.00 94.44 99 THR A C 1
ATOM 760 O O . THR A 1 99 ? 16.405 5.458 -2.379 1.00 94.44 99 THR A O 1
ATOM 763 N N . GLN A 1 100 ? 16.643 3.215 -2.368 1.00 94.88 100 GLN A N 1
ATOM 764 C CA . GLN A 1 100 ? 16.057 2.953 -3.672 1.00 94.88 100 GLN A CA 1
ATOM 765 C C . GLN A 1 100 ? 15.436 1.558 -3.630 1.00 94.88 100 GLN A C 1
ATOM 767 O O . GLN A 1 100 ? 16.086 0.547 -3.900 1.00 94.88 100 GLN A O 1
ATOM 772 N N . ILE A 1 101 ? 14.165 1.515 -3.256 1.00 95.69 101 ILE A N 1
ATOM 773 C CA . ILE A 1 101 ? 13.335 0.318 -3.216 1.00 95.69 101 ILE A CA 1
ATOM 774 C C . ILE A 1 101 ? 12.502 0.324 -4.499 1.00 95.69 101 ILE A C 1
ATOM 776 O O . ILE A 1 101 ? 11.680 1.228 -4.670 1.00 95.69 101 ILE A O 1
ATOM 780 N N . PRO A 1 102 ? 12.713 -0.615 -5.435 1.00 95.06 102 PRO A N 1
ATOM 781 C CA . PRO A 1 102 ? 11.896 -0.683 -6.637 1.00 95.06 102 PRO A CA 1
ATOM 782 C C . PRO A 1 102 ? 10.483 -1.211 -6.312 1.00 95.06 102 PRO A C 1
ATOM 784 O O . PRO A 1 102 ? 10.315 -1.921 -5.318 1.00 95.06 102 PRO A O 1
ATOM 787 N N . PRO A 1 103 ? 9.467 -0.881 -7.127 1.00 95.81 103 PRO A N 1
ATOM 788 C CA . PRO A 1 103 ? 8.116 -1.411 -6.964 1.00 95.81 103 PRO A CA 1
ATOM 789 C C . PRO A 1 103 ? 8.052 -2.911 -7.271 1.00 95.81 103 PRO A C 1
ATOM 791 O O . PRO A 1 103 ? 8.797 -3.427 -8.108 1.00 95.81 103 PRO A O 1
ATOM 794 N N . HIS A 1 104 ? 7.122 -3.601 -6.620 1.00 96.19 104 HIS A N 1
ATOM 795 C CA . HIS A 1 104 ? 6.873 -5.030 -6.792 1.00 96.19 104 HIS A CA 1
ATOM 796 C C . HIS A 1 104 ? 5.411 -5.290 -7.124 1.00 96.19 104 HIS A C 1
ATOM 798 O O . HIS A 1 104 ? 4.530 -4.446 -6.937 1.00 96.19 104 HIS A O 1
ATOM 804 N N . ASN A 1 105 ? 5.152 -6.495 -7.617 1.00 96.50 105 ASN A N 1
ATOM 805 C CA . ASN A 1 105 ? 3.800 -6.930 -7.879 1.00 96.50 105 ASN A CA 1
ATOM 806 C C . ASN A 1 105 ? 3.048 -7.163 -6.561 1.00 96.50 105 ASN A C 1
ATOM 808 O O . ASN A 1 105 ? 3.561 -7.824 -5.660 1.00 96.50 105 ASN A O 1
ATOM 812 N N . LEU A 1 106 ? 1.818 -6.653 -6.464 1.00 95.75 106 LEU A N 1
ATOM 813 C CA . LEU A 1 106 ? 0.985 -6.825 -5.275 1.00 95.75 106 LEU A CA 1
ATOM 814 C C . LEU A 1 106 ? 0.781 -8.306 -4.930 1.00 95.75 106 LEU A C 1
ATOM 816 O O . LEU A 1 106 ? 1.017 -8.690 -3.794 1.00 95.75 106 LEU A O 1
ATOM 820 N N . HIS A 1 107 ? 0.366 -9.140 -5.886 1.00 96.19 107 HIS A N 1
ATOM 821 C CA . HIS A 1 107 ? 0.020 -10.540 -5.613 1.00 96.19 107 HIS A CA 1
ATOM 822 C C . HIS A 1 107 ? 1.234 -11.350 -5.163 1.00 96.19 107 HIS A C 1
ATOM 824 O O . HIS A 1 107 ? 1.124 -12.089 -4.194 1.00 96.19 107 HIS A O 1
ATOM 830 N N . GLU A 1 108 ? 2.390 -11.145 -5.793 1.00 96.62 108 GLU A N 1
ATOM 831 C CA . GLU A 1 108 ? 3.644 -11.818 -5.418 1.00 96.62 108 GLU A CA 1
ATOM 832 C C . GLU A 1 108 ? 4.077 -11.472 -3.987 1.00 96.62 108 GLU A C 1
ATOM 834 O O . GLU A 1 108 ? 4.442 -12.353 -3.214 1.00 96.62 108 GLU A O 1
ATOM 839 N N . ILE A 1 109 ? 3.989 -10.193 -3.603 1.00 97.62 109 ILE A N 1
ATOM 840 C CA . ILE A 1 109 ? 4.324 -9.754 -2.242 1.00 97.62 109 ILE A CA 1
ATOM 841 C C . ILE A 1 109 ? 3.332 -10.307 -1.215 1.00 97.62 109 ILE A C 1
ATOM 843 O O . ILE A 1 109 ? 3.748 -10.725 -0.133 1.00 97.62 109 ILE A O 1
ATOM 847 N N . LEU A 1 110 ? 2.036 -10.328 -1.536 1.00 97.38 110 LEU A N 1
ATOM 848 C CA . LEU A 1 110 ? 1.019 -10.908 -0.658 1.00 97.38 110 LEU A CA 1
ATOM 849 C C . LEU A 1 110 ? 1.225 -12.416 -0.484 1.00 97.38 110 LEU A C 1
ATOM 851 O O . LEU A 1 110 ? 1.193 -12.890 0.646 1.00 97.38 110 LEU A O 1
ATOM 855 N N . ASP A 1 111 ? 1.506 -13.151 -1.561 1.00 97.31 111 ASP A N 1
ATOM 856 C CA . ASP A 1 111 ? 1.773 -14.592 -1.506 1.00 97.31 111 ASP A CA 1
ATOM 857 C C . ASP A 1 111 ? 3.033 -14.893 -0.683 1.00 97.31 111 ASP A C 1
ATOM 859 O O . ASP A 1 111 ? 3.022 -15.782 0.167 1.00 97.31 111 ASP A O 1
ATOM 863 N N . ALA A 1 112 ? 4.090 -14.094 -0.854 1.00 97.44 112 ALA A N 1
ATOM 864 C CA . ALA A 1 112 ? 5.309 -14.177 -0.054 1.00 97.44 112 ALA A CA 1
ATOM 865 C C . ALA A 1 112 ? 5.072 -13.872 1.433 1.00 97.44 112 ALA A C 1
ATOM 867 O O . ALA A 1 112 ? 5.632 -14.530 2.307 1.00 97.44 112 ALA A O 1
ATOM 868 N N . THR A 1 113 ? 4.213 -12.897 1.730 1.00 97.88 113 THR A N 1
ATOM 869 C CA . THR A 1 113 ? 3.848 -12.546 3.108 1.00 97.88 113 THR A CA 1
ATOM 870 C C . THR A 1 113 ? 3.020 -13.654 3.750 1.00 97.88 113 THR A C 1
ATOM 872 O O . THR A 1 113 ? 3.312 -14.051 4.869 1.00 97.88 113 THR A O 1
ATOM 875 N N . ILE A 1 114 ? 2.032 -14.204 3.038 1.00 97.62 114 ILE A N 1
ATOM 876 C CA . ILE A 1 114 ? 1.223 -15.334 3.515 1.00 97.62 114 ILE A CA 1
ATOM 877 C C . ILE A 1 114 ? 2.107 -16.560 3.771 1.00 97.62 114 ILE A C 1
ATOM 879 O O . ILE A 1 114 ? 1.933 -17.229 4.787 1.00 97.62 114 ILE A O 1
ATOM 883 N N . ALA A 1 115 ? 3.072 -16.839 2.889 1.00 97.38 115 ALA A N 1
ATOM 884 C CA . ALA A 1 115 ? 4.026 -17.925 3.089 1.00 97.38 115 ALA A CA 1
ATOM 885 C C . ALA A 1 115 ? 4.859 -17.722 4.366 1.00 97.38 115 ALA A C 1
ATOM 887 O O . ALA A 1 115 ? 4.955 -18.645 5.165 1.00 97.38 115 ALA A O 1
ATOM 888 N N . LEU A 1 116 ? 5.363 -16.505 4.611 1.00 97.06 116 LEU A N 1
ATOM 889 C CA . LEU A 1 116 ? 6.119 -16.174 5.828 1.00 97.06 116 LEU A CA 1
ATOM 890 C C . LEU A 1 116 ? 5.276 -16.168 7.110 1.00 97.06 116 LEU A C 1
ATOM 892 O O . LEU A 1 116 ? 5.811 -16.403 8.188 1.00 97.06 116 LEU A O 1
ATOM 896 N N . ILE A 1 117 ? 3.972 -15.888 7.019 1.00 96.69 117 ILE A N 1
ATOM 897 C CA . ILE A 1 117 ? 3.059 -16.004 8.166 1.00 96.69 117 ILE A CA 1
ATOM 898 C C . ILE A 1 117 ? 2.885 -17.477 8.560 1.00 96.69 117 ILE A C 1
ATOM 900 O O . ILE A 1 117 ? 2.826 -17.792 9.745 1.00 96.69 117 ILE A O 1
ATOM 904 N N . ARG A 1 118 ? 2.800 -18.376 7.571 1.00 95.75 118 ARG A N 1
ATOM 905 C CA . ARG A 1 118 ? 2.650 -19.823 7.797 1.00 95.75 118 ARG A CA 1
ATOM 906 C C . ARG A 1 118 ? 3.952 -20.482 8.242 1.00 95.75 118 ARG A C 1
ATOM 908 O O . ARG A 1 118 ? 3.916 -21.364 9.090 1.00 95.75 118 ARG A O 1
ATOM 915 N N . ASP A 1 119 ? 5.067 -20.053 7.663 1.00 95.56 119 ASP A N 1
ATOM 916 C CA . ASP A 1 119 ? 6.409 -20.528 7.979 1.00 95.56 119 ASP A CA 1
ATOM 917 C C . ASP A 1 119 ? 7.393 -19.342 8.065 1.00 95.56 119 ASP A C 1
ATOM 919 O O . ASP A 1 119 ? 7.899 -18.865 7.044 1.00 95.56 119 ASP A O 1
ATOM 923 N N . PRO A 1 120 ? 7.696 -18.845 9.278 1.00 91.69 120 PRO A N 1
ATOM 924 C CA . PRO A 1 120 ? 8.662 -17.763 9.472 1.00 91.69 120 PRO A CA 1
ATOM 925 C C . PRO A 1 120 ? 10.099 -18.142 9.075 1.00 91.69 120 PRO A C 1
ATOM 927 O O . PRO A 1 120 ? 10.908 -17.276 8.712 1.00 91.69 120 PRO A O 1
ATOM 930 N N . GLU A 1 121 ? 10.435 -19.432 9.124 1.00 92.50 121 GLU A N 1
ATOM 931 C CA . GLU A 1 121 ? 11.769 -19.943 8.812 1.00 92.50 121 GLU A CA 1
ATOM 932 C C . GLU A 1 121 ? 11.956 -20.245 7.322 1.00 92.50 121 GLU A C 1
ATOM 934 O O . GLU A 1 121 ? 13.075 -20.562 6.918 1.00 92.50 121 GLU A O 1
ATOM 939 N N . LEU A 1 122 ? 10.929 -19.988 6.495 1.00 93.56 122 LEU A N 1
ATOM 940 C CA . LEU A 1 122 ? 10.924 -20.226 5.052 1.00 93.56 122 LEU A CA 1
ATOM 941 C C . LEU A 1 122 ? 12.274 -19.863 4.401 1.00 93.56 122 LEU A C 1
ATOM 943 O O . LEU A 1 122 ? 12.721 -18.708 4.522 1.00 93.56 122 LEU A O 1
ATOM 947 N N . PRO A 1 123 ? 12.932 -20.807 3.704 1.00 93.44 123 PRO A N 1
ATOM 948 C CA . PRO A 1 123 ? 14.214 -20.554 3.066 1.00 93.44 123 PRO A CA 1
ATOM 949 C C . PRO A 1 123 ? 14.127 -19.428 2.031 1.00 93.44 123 PRO A C 1
ATOM 951 O O . PRO A 1 123 ? 13.182 -19.359 1.241 1.00 93.44 123 PRO A O 1
ATOM 954 N N . ASP A 1 124 ? 15.169 -18.592 1.954 1.00 90.50 124 ASP A N 1
ATOM 955 C CA . ASP A 1 124 ? 15.233 -17.474 0.999 1.00 90.50 124 ASP A CA 1
ATOM 956 C C . ASP A 1 124 ? 14.971 -17.926 -0.447 1.00 90.50 124 ASP A C 1
ATOM 958 O O . ASP A 1 124 ? 14.324 -17.224 -1.220 1.00 90.50 124 ASP A O 1
ATOM 962 N N . ALA A 1 125 ? 15.441 -19.119 -0.822 1.00 89.62 125 ALA A N 1
ATOM 963 C CA . ALA A 1 125 ? 15.251 -19.666 -2.161 1.00 89.62 125 ALA A CA 1
ATOM 964 C C . ALA A 1 125 ? 13.769 -19.877 -2.518 1.00 89.62 125 ALA A C 1
ATOM 966 O O . ALA A 1 125 ? 13.386 -19.656 -3.666 1.00 89.62 125 ALA A O 1
ATOM 967 N N . GLU A 1 126 ? 12.933 -20.281 -1.559 1.00 91.75 126 GLU A N 1
ATOM 968 C CA . GLU A 1 126 ? 11.496 -20.469 -1.774 1.00 91.75 126 GLU A CA 1
ATOM 969 C C . GLU A 1 126 ? 10.759 -19.134 -1.798 1.00 91.75 126 GLU A C 1
ATOM 971 O O . GLU A 1 126 ? 9.948 -18.892 -2.695 1.00 91.75 126 GLU A O 1
ATOM 976 N N . LEU A 1 127 ? 11.128 -18.215 -0.903 1.00 92.75 127 LEU A N 1
ATOM 977 C CA . LEU A 1 127 ? 10.610 -16.848 -0.907 1.00 92.75 127 LEU A CA 1
ATOM 978 C C . LEU A 1 127 ? 10.864 -16.151 -2.256 1.00 92.75 127 LEU A C 1
ATOM 980 O O . LEU A 1 127 ? 9.980 -15.512 -2.826 1.00 92.75 127 LEU A O 1
ATOM 984 N N . LEU A 1 128 ? 12.061 -16.326 -2.813 1.00 90.94 128 LEU A N 1
ATOM 985 C CA . LEU A 1 128 ? 12.456 -15.763 -4.105 1.00 90.94 128 LEU A CA 1
ATOM 986 C C . LEU A 1 128 ? 11.782 -16.442 -5.306 1.00 90.94 128 LEU A C 1
ATOM 988 O O . LEU A 1 128 ? 11.704 -15.846 -6.380 1.00 90.94 128 LEU A O 1
ATOM 992 N N . ARG A 1 129 ? 11.257 -17.666 -5.152 1.00 91.12 129 ARG A N 1
ATOM 993 C CA . ARG A 1 129 ? 10.388 -18.276 -6.175 1.00 91.12 129 ARG A CA 1
ATOM 994 C C . ARG A 1 129 ? 9.033 -17.568 -6.237 1.00 91.12 129 ARG A C 1
ATOM 996 O O . ARG A 1 129 ? 8.489 -17.441 -7.332 1.00 91.12 129 ARG A O 1
ATOM 1003 N N . LEU A 1 130 ? 8.523 -17.093 -5.096 1.00 94.00 130 LEU A N 1
ATOM 1004 C CA . LEU A 1 130 ? 7.278 -16.317 -5.011 1.00 94.00 130 LEU A CA 1
ATOM 1005 C C . LEU A 1 130 ? 7.458 -14.867 -5.472 1.00 94.00 130 LEU A C 1
ATOM 1007 O O . LEU A 1 130 ? 6.531 -14.298 -6.043 1.00 94.00 130 LEU A O 1
ATOM 1011 N N . VAL A 1 131 ? 8.650 -14.290 -5.274 1.00 95.00 131 VAL A N 1
ATOM 1012 C CA . VAL A 1 131 ? 9.005 -12.930 -5.716 1.00 95.00 131 VAL A CA 1
ATOM 1013 C C . VAL A 1 131 ? 10.163 -12.983 -6.723 1.00 95.00 131 VAL A C 1
ATOM 1015 O O . VAL A 1 131 ? 11.320 -12.771 -6.352 1.00 95.00 131 VAL A O 1
ATOM 1018 N N . PRO A 1 132 ? 9.886 -13.221 -8.022 1.00 91.38 132 PRO A N 1
ATOM 1019 C CA . PRO A 1 132 ? 10.926 -13.365 -9.045 1.00 91.38 132 PRO A CA 1
ATOM 1020 C C . PRO A 1 132 ? 11.769 -12.104 -9.271 1.00 91.38 132 PRO A C 1
ATOM 1022 O O . PRO A 1 132 ? 12.866 -12.174 -9.825 1.00 91.38 132 PRO A O 1
ATOM 1025 N N . GLY A 1 133 ? 11.230 -10.933 -8.926 1.00 93.06 133 GLY A N 1
ATOM 1026 C CA . GLY A 1 133 ? 11.900 -9.650 -9.085 1.00 93.06 133 GLY A CA 1
ATOM 1027 C C . GLY A 1 133 ? 10.926 -8.473 -9.165 1.00 93.06 133 GLY A C 1
ATOM 1028 O O . GLY A 1 133 ? 9.709 -8.682 -9.225 1.00 93.06 133 GLY A O 1
ATOM 1029 N N . PRO A 1 134 ? 11.440 -7.236 -9.260 1.00 95.44 134 PRO A N 1
ATOM 1030 C CA . PRO A 1 134 ? 10.617 -6.029 -9.283 1.00 95.44 134 PRO A CA 1
ATOM 1031 C C . PRO A 1 134 ? 9.630 -5.973 -10.461 1.00 95.44 134 PRO A C 1
ATOM 1033 O O . PRO A 1 134 ? 9.897 -6.518 -11.536 1.00 95.44 134 PRO A O 1
ATOM 1036 N N . ASP A 1 135 ? 8.504 -5.285 -10.269 1.00 95.75 135 ASP A N 1
ATOM 1037 C CA . ASP A 1 135 ? 7.462 -5.069 -11.283 1.00 95.75 135 ASP A CA 1
ATOM 1038 C C . ASP A 1 135 ? 7.243 -3.566 -11.482 1.00 95.75 135 ASP A C 1
ATOM 1040 O O . ASP A 1 135 ? 6.632 -2.882 -10.658 1.00 95.75 135 ASP A O 1
ATOM 1044 N N . PHE A 1 136 ? 7.755 -3.041 -12.590 1.00 94.88 136 PHE A N 1
ATOM 1045 C CA . PHE A 1 136 ? 7.718 -1.618 -12.895 1.00 94.88 136 PHE A CA 1
ATOM 1046 C C . PHE A 1 136 ? 6.416 -1.230 -13.612 1.00 94.88 136 PHE A C 1
ATOM 1048 O O . PHE A 1 136 ? 5.925 -1.967 -14.472 1.00 94.88 136 PHE A O 1
ATOM 1055 N N . PRO A 1 137 ? 5.858 -0.037 -13.333 1.00 92.62 137 PRO A N 1
ATOM 1056 C CA . PRO A 1 137 ? 4.628 0.434 -13.974 1.00 92.62 137 PRO A CA 1
ATOM 1057 C C . PRO A 1 137 ? 4.740 0.566 -15.498 1.00 92.62 137 PRO A C 1
ATOM 1059 O O . PRO A 1 137 ? 3.731 0.372 -16.180 1.00 92.62 137 PRO A O 1
ATOM 1062 N N . THR A 1 138 ? 5.942 0.858 -16.012 1.00 91.38 138 THR A N 1
ATOM 1063 C CA . THR A 1 138 ? 6.252 0.985 -17.446 1.00 91.38 138 THR A CA 1
ATOM 1064 C C . THR A 1 138 ? 6.547 -0.353 -18.132 1.00 91.38 138 THR A C 1
ATOM 1066 O O . THR A 1 138 ? 6.722 -0.380 -19.346 1.00 91.38 138 THR A O 1
ATOM 1069 N N . GLY A 1 139 ? 6.588 -1.465 -17.387 1.00 91.69 139 GLY A N 1
ATOM 1070 C CA . GLY A 1 139 ? 6.911 -2.787 -17.921 1.00 91.69 139 GLY A CA 1
ATOM 1071 C C . GLY A 1 139 ? 8.415 -3.029 -18.053 1.00 91.69 139 GLY A C 1
ATOM 1072 O O . GLY A 1 139 ? 9.162 -2.920 -17.080 1.00 91.69 139 GLY A O 1
ATOM 1073 N N . GLY A 1 140 ? 8.850 -3.445 -19.235 1.00 91.94 140 GLY A N 1
ATOM 1074 C CA . GLY A 1 140 ? 10.229 -3.744 -19.594 1.00 91.94 140 GLY A CA 1
ATOM 1075 C C . GLY A 1 140 ? 10.651 -5.196 -19.360 1.00 91.94 140 GLY A C 1
ATOM 1076 O O . GLY A 1 140 ? 9.873 -6.071 -18.952 1.00 91.94 140 GLY A O 1
ATOM 1077 N N . LEU A 1 141 ? 11.915 -5.454 -19.680 1.00 93.50 141 LEU A N 1
ATOM 1078 C CA . LEU A 1 141 ? 12.588 -6.743 -19.581 1.00 93.50 141 LEU A CA 1
ATOM 1079 C C . LEU A 1 141 ? 13.669 -6.669 -18.501 1.00 93.50 141 LEU A C 1
ATOM 1081 O O . LEU A 1 141 ? 14.597 -5.869 -18.625 1.00 93.50 141 LEU A O 1
ATOM 1085 N N . LEU A 1 142 ? 13.581 -7.517 -17.473 1.00 93.06 142 LEU A N 1
ATOM 1086 C CA . LEU A 1 142 ? 14.702 -7.723 -16.550 1.00 93.06 142 LEU A CA 1
ATOM 1087 C C . LEU A 1 142 ? 15.682 -8.688 -17.203 1.00 93.06 142 LEU A C 1
ATOM 1089 O O . LEU A 1 142 ? 15.311 -9.824 -17.498 1.00 93.06 142 LEU A O 1
ATOM 1093 N N . VAL A 1 143 ? 16.904 -8.225 -17.456 1.00 89.25 143 VAL A N 1
ATOM 1094 C CA . VAL A 1 143 ? 17.915 -8.995 -18.199 1.00 89.25 143 VAL A CA 1
ATOM 1095 C C . VAL A 1 143 ? 18.843 -9.766 -17.257 1.00 89.25 143 VAL A C 1
ATOM 1097 O O . VAL A 1 143 ? 19.236 -10.882 -17.576 1.00 89.25 143 VAL A O 1
ATOM 1100 N N . ASN A 1 144 ? 19.173 -9.203 -16.091 1.00 85.81 144 ASN A N 1
ATOM 1101 C CA . ASN A 1 144 ? 20.110 -9.780 -15.120 1.00 85.81 144 ASN A CA 1
ATOM 1102 C C . ASN A 1 144 ? 19.390 -10.535 -13.982 1.00 85.81 144 ASN A C 1
ATOM 1104 O O . ASN A 1 144 ? 19.648 -10.284 -12.807 1.00 85.81 144 ASN A O 1
ATOM 1108 N N . SER A 1 145 ? 18.486 -11.469 -14.305 1.00 81.38 145 SER A N 1
ATOM 1109 C CA . SER A 1 145 ? 17.706 -12.188 -13.277 1.00 81.38 145 SER A CA 1
ATOM 1110 C C . SER A 1 145 ? 18.557 -12.954 -12.259 1.00 81.38 145 SER A C 1
ATOM 1112 O O . SER A 1 145 ? 18.096 -13.220 -11.158 1.00 81.38 145 SER A O 1
ATOM 1114 N N . GLU A 1 146 ? 19.787 -13.316 -12.624 1.00 84.81 146 GLU A N 1
ATOM 1115 C CA . GLU A 1 146 ? 20.726 -14.058 -11.775 1.00 84.81 146 GLU A CA 1
ATOM 1116 C C . GLU A 1 146 ? 21.279 -13.215 -10.610 1.00 84.81 146 GLU A C 1
ATOM 1118 O O . GLU A 1 146 ? 21.611 -13.767 -9.567 1.00 84.81 146 GLU A O 1
ATOM 1123 N N . GLU A 1 147 ? 21.330 -11.882 -10.744 1.00 87.25 147 GLU A N 1
ATOM 1124 C CA . GLU A 1 147 ? 21.847 -10.973 -9.703 1.00 87.25 147 GLU A CA 1
ATOM 1125 C C . GLU A 1 147 ? 20.772 -10.572 -8.672 1.00 87.25 147 GLU A C 1
ATOM 1127 O O . GLU A 1 147 ? 21.091 -10.127 -7.567 1.00 87.25 147 GLU A O 1
ATOM 1132 N N . ILE A 1 148 ? 19.489 -10.735 -9.017 1.00 90.75 148 ILE A N 1
ATOM 1133 C CA . ILE A 1 148 ? 18.345 -10.304 -8.197 1.00 90.75 148 ILE A CA 1
ATOM 1134 C C . ILE A 1 148 ? 18.292 -11.028 -6.832 1.00 90.75 148 ILE A C 1
ATOM 1136 O O . ILE A 1 148 ? 18.127 -10.339 -5.821 1.00 90.75 148 ILE A O 1
ATOM 1140 N N . PRO A 1 149 ? 18.477 -12.364 -6.741 1.00 91.69 149 PRO A N 1
ATOM 1141 C CA . PRO A 1 149 ? 18.529 -13.078 -5.461 1.00 91.69 149 PRO A CA 1
ATOM 1142 C C . PRO A 1 149 ? 19.545 -12.503 -4.467 1.00 91.69 149 PRO A C 1
ATOM 1144 O O . PRO A 1 149 ? 19.210 -12.266 -3.307 1.00 91.69 149 PRO A O 1
ATOM 1147 N N . GLY A 1 150 ? 20.770 -12.227 -4.931 1.00 90.94 150 GLY A N 1
ATOM 1148 C CA . GLY A 1 150 ? 21.822 -11.637 -4.099 1.00 90.94 150 GLY A CA 1
ATOM 1149 C C . GLY A 1 150 ? 21.435 -10.245 -3.601 1.00 90.94 150 GLY A C 1
ATOM 1150 O O . GLY A 1 150 ? 21.581 -9.947 -2.418 1.00 90.94 150 GLY A O 1
ATOM 1151 N N . ALA A 1 151 ? 20.829 -9.430 -4.473 1.00 93.25 151 ALA A N 1
ATOM 1152 C CA . ALA A 1 151 ? 20.358 -8.095 -4.115 1.00 93.25 151 ALA A CA 1
ATOM 1153 C C . ALA A 1 151 ? 19.269 -8.108 -3.028 1.00 93.25 151 ALA A C 1
ATOM 1155 O O . ALA A 1 151 ? 19.259 -7.234 -2.160 1.00 93.25 151 ALA A O 1
ATOM 1156 N N . TYR A 1 152 ? 18.363 -9.090 -3.057 1.00 95.06 152 TYR A N 1
ATOM 1157 C CA . TYR A 1 152 ? 17.334 -9.249 -2.028 1.00 95.06 152 TYR A CA 1
ATOM 1158 C C . TYR A 1 152 ? 17.872 -9.801 -0.711 1.00 95.06 152 TYR A C 1
ATOM 1160 O O . TYR A 1 152 ? 17.353 -9.417 0.337 1.00 95.06 152 TYR A O 1
ATOM 1168 N N . LYS A 1 153 ? 18.891 -10.666 -0.751 1.00 93.81 153 LYS A N 1
ATOM 1169 C CA . LYS A 1 153 ? 19.525 -11.209 0.454 1.00 93.81 153 LYS A CA 1
ATOM 1170 C C . LYS A 1 153 ? 20.354 -10.150 1.177 1.00 93.81 153 LYS A C 1
ATOM 1172 O O . LYS A 1 153 ? 20.184 -9.941 2.370 1.00 93.81 153 LYS A O 1
ATOM 1177 N N . GLU A 1 154 ? 21.202 -9.433 0.444 1.00 94.19 154 GLU A N 1
ATOM 1178 C CA . GLU A 1 154 ? 22.098 -8.423 1.019 1.00 94.19 154 GLU A CA 1
ATOM 1179 C C . GLU A 1 154 ? 21.421 -7.062 1.239 1.00 94.19 154 GLU A C 1
ATOM 1181 O O . GLU A 1 154 ? 21.980 -6.194 1.912 1.00 94.19 154 GLU A O 1
ATOM 1186 N N . GLY A 1 155 ? 20.256 -6.824 0.625 1.00 93.19 155 GLY A N 1
ATOM 1187 C CA . GLY A 1 155 ? 19.573 -5.526 0.640 1.00 93.19 155 GLY A CA 1
ATOM 1188 C C . GLY A 1 155 ? 20.259 -4.446 -0.203 1.00 93.19 155 GLY A C 1
ATOM 1189 O O . GLY A 1 155 ? 19.916 -3.259 -0.116 1.00 93.19 155 GLY A O 1
ATOM 1190 N N . ARG A 1 156 ? 21.259 -4.831 -1.003 1.00 94.56 156 ARG A N 1
ATOM 1191 C CA . ARG A 1 156 ? 22.013 -3.960 -1.903 1.00 94.56 156 ARG A CA 1
ATOM 1192 C C . ARG A 1 156 ? 22.293 -4.685 -3.212 1.00 94.56 156 ARG A C 1
ATOM 1194 O O . ARG A 1 156 ? 22.799 -5.794 -3.215 1.00 94.56 156 ARG A O 1
ATOM 1201 N N . GLY A 1 157 ? 22.042 -4.021 -4.331 1.00 93.56 157 GLY A N 1
ATOM 1202 C CA . GLY A 1 157 ? 22.369 -4.564 -5.643 1.00 93.56 157 GLY A CA 1
ATOM 1203 C C . GLY A 1 157 ? 21.938 -3.638 -6.764 1.00 93.56 157 GLY A C 1
ATOM 1204 O O . GLY A 1 157 ? 21.794 -2.429 -6.571 1.00 93.56 157 GLY A O 1
ATOM 1205 N N . ARG A 1 158 ? 21.738 -4.203 -7.951 1.00 93.19 158 ARG A N 1
ATOM 1206 C CA . ARG A 1 158 ? 21.247 -3.477 -9.122 1.00 93.19 158 ARG A CA 1
ATOM 1207 C C . ARG A 1 158 ? 20.462 -4.406 -10.035 1.00 93.19 158 ARG A C 1
ATOM 1209 O O . ARG A 1 158 ? 20.770 -5.588 -10.141 1.00 93.19 158 ARG A O 1
ATOM 1216 N N . VAL A 1 159 ? 19.489 -3.849 -10.742 1.00 93.31 159 VAL A N 1
ATOM 1217 C CA . VAL A 1 159 ? 18.709 -4.569 -11.749 1.00 93.31 159 VAL A CA 1
ATOM 1218 C C . VAL A 1 159 ? 18.862 -3.874 -13.086 1.00 93.31 159 VAL A C 1
ATOM 1220 O O . VAL A 1 159 ? 18.747 -2.656 -13.181 1.00 93.31 159 VAL A O 1
ATOM 1223 N N . LEU A 1 160 ? 19.132 -4.647 -14.125 1.00 94.06 160 LEU A N 1
ATOM 1224 C CA . LEU A 1 160 ? 19.238 -4.189 -15.495 1.00 94.06 160 LEU A CA 1
ATOM 1225 C C . LEU A 1 160 ? 17.865 -4.279 -16.158 1.00 94.06 160 LEU A C 1
ATOM 1227 O O . LEU A 1 160 ? 17.392 -5.371 -16.493 1.00 94.06 160 LEU A O 1
ATOM 1231 N N . LEU A 1 161 ? 17.243 -3.120 -16.354 1.00 94.94 161 LEU A N 1
ATOM 1232 C CA . LEU A 1 161 ? 15.956 -2.989 -17.019 1.00 94.94 161 LEU A CA 1
ATOM 1233 C C . LEU A 1 161 ? 16.165 -2.533 -18.463 1.00 94.94 161 LEU A C 1
ATOM 1235 O O . LEU A 1 161 ? 16.800 -1.511 -18.725 1.00 94.94 161 LEU A O 1
ATOM 1239 N N . ARG A 1 162 ? 15.603 -3.290 -19.403 1.00 94.81 162 ARG A N 1
ATOM 1240 C CA . ARG A 1 162 ? 15.652 -3.016 -20.841 1.00 94.81 162 ARG A CA 1
ATOM 1241 C C . ARG A 1 162 ? 14.249 -2.738 -21.383 1.00 94.81 162 ARG A C 1
ATOM 1243 O O . ARG A 1 162 ? 13.296 -3.407 -20.985 1.00 94.81 162 ARG A O 1
ATOM 1250 N N . GLY A 1 163 ? 14.128 -1.785 -22.303 1.00 93.12 163 GLY A N 1
ATOM 1251 C CA . GLY A 1 163 ? 12.893 -1.544 -23.052 1.00 93.12 163 GLY A CA 1
ATOM 1252 C C . GLY A 1 163 ? 12.495 -2.740 -23.927 1.00 93.12 163 GLY A C 1
ATOM 1253 O O . GLY A 1 163 ? 13.332 -3.587 -24.254 1.00 93.12 163 GLY A O 1
ATOM 1254 N N . ARG A 1 164 ? 11.217 -2.829 -24.307 1.00 93.50 164 ARG A N 1
ATOM 1255 C CA . ARG A 1 164 ? 10.745 -3.844 -25.264 1.00 93.50 164 ARG A CA 1
ATOM 1256 C C . ARG A 1 164 ? 10.785 -3.310 -26.685 1.00 93.50 164 ARG A C 1
ATOM 1258 O O . ARG A 1 164 ? 10.446 -2.155 -26.935 1.00 93.50 164 ARG A O 1
ATOM 1265 N N . PHE A 1 165 ? 11.191 -4.185 -27.592 1.00 92.62 165 PHE A N 1
ATOM 1266 C CA . PHE A 1 165 ? 11.273 -3.916 -29.015 1.00 92.62 165 PHE A CA 1
ATOM 1267 C C . PHE A 1 165 ? 10.915 -5.165 -29.813 1.00 92.62 165 PHE A C 1
ATOM 1269 O O . PHE A 1 165 ? 11.127 -6.289 -29.349 1.00 92.62 165 PHE A O 1
ATOM 1276 N N . HIS A 1 166 ? 10.418 -4.955 -31.024 1.00 91.75 166 HIS A N 1
ATOM 1277 C CA . HIS A 1 166 ? 10.188 -5.998 -32.017 1.00 91.75 166 HIS A CA 1
ATOM 1278 C C . HIS A 1 166 ? 10.504 -5.466 -33.415 1.00 91.75 166 HIS A C 1
ATOM 1280 O O . HIS A 1 166 ? 10.584 -4.254 -33.635 1.00 91.75 166 HIS A O 1
ATOM 1286 N N . LEU A 1 167 ? 10.743 -6.389 -34.343 1.00 90.56 167 LEU A N 1
ATOM 1287 C CA . LEU A 1 167 ? 10.962 -6.077 -35.750 1.00 90.56 167 LEU A CA 1
ATOM 1288 C C . LEU A 1 167 ? 9.648 -6.245 -36.510 1.00 90.56 167 LEU A C 1
ATOM 1290 O O . LEU A 1 167 ? 8.903 -7.188 -36.262 1.00 90.56 167 LEU A O 1
ATOM 1294 N N . GLU A 1 168 ? 9.369 -5.318 -37.417 1.00 88.69 168 GLU A N 1
ATOM 1295 C CA . GLU A 1 168 ? 8.255 -5.386 -38.363 1.00 88.69 168 GLU A CA 1
ATOM 1296 C C . GLU A 1 168 ? 8.822 -5.325 -39.792 1.00 88.69 168 GLU A C 1
ATOM 1298 O O . GLU A 1 168 ? 9.766 -4.571 -40.050 1.00 88.69 168 GLU A O 1
ATOM 1303 N N . GLY A 1 169 ? 8.240 -6.082 -40.728 1.00 74.06 169 GLY A N 1
ATOM 1304 C CA . GLY A 1 169 ? 8.602 -6.024 -42.151 1.00 74.06 169 GLY A CA 1
ATOM 1305 C C . GLY A 1 169 ? 9.732 -6.960 -42.601 1.00 74.06 169 GLY A C 1
ATOM 1306 O O . GLY A 1 169 ? 10.338 -6.700 -43.635 1.00 74.06 169 GLY A O 1
ATOM 1307 N N . GLU A 1 170 ? 10.036 -8.014 -41.841 1.00 57.03 170 GLU A N 1
ATOM 1308 C CA . GLU A 1 170 ? 10.544 -9.262 -42.435 1.00 57.03 170 GLU A CA 1
ATOM 1309 C C . GLU A 1 170 ? 9.329 -10.054 -42.918 1.00 57.03 170 GLU A C 1
ATOM 1311 O O . GLU A 1 170 ? 8.293 -10.004 -42.254 1.00 57.03 170 GLU A O 1
ATOM 1316 N N . ASP A 1 171 ? 9.428 -10.674 -44.094 1.00 46.94 171 ASP A N 1
ATOM 1317 C CA . ASP A 1 171 ? 8.331 -11.372 -44.760 1.00 46.94 171 ASP A CA 1
ATOM 1318 C C . ASP A 1 171 ? 7.545 -12.243 -43.767 1.00 46.94 171 ASP A C 1
ATOM 1320 O O . ASP A 1 171 ? 8.065 -13.193 -43.181 1.00 46.94 171 ASP A O 1
ATOM 1324 N N . ASP A 1 172 ? 6.286 -11.862 -43.548 1.00 42.19 172 ASP A N 1
ATOM 1325 C CA . ASP A 1 172 ? 5.283 -12.655 -42.844 1.00 42.19 172 ASP A CA 1
ATOM 1326 C C . ASP A 1 172 ? 4.893 -13.796 -43.797 1.00 42.19 172 ASP A C 1
ATOM 1328 O O . ASP A 1 172 ? 3.866 -13.748 -44.478 1.00 42.19 172 ASP A O 1
ATOM 1332 N N . ASP A 1 173 ? 5.793 -14.774 -43.942 1.00 37.00 173 ASP A N 1
ATOM 1333 C CA . ASP A 1 173 ? 5.511 -16.036 -44.618 1.00 37.00 173 ASP A CA 1
ATOM 1334 C C . ASP A 1 173 ? 4.480 -16.789 -43.767 1.00 37.00 173 ASP A C 1
ATOM 1336 O O . ASP A 1 173 ? 4.779 -17.422 -42.757 1.00 37.00 173 ASP A O 1
ATOM 1340 N N . GLY A 1 174 ? 3.232 -16.599 -44.192 1.00 38.25 174 GLY A N 1
ATOM 1341 C CA . GLY A 1 174 ? 1.968 -17.030 -43.617 1.00 38.25 174 GLY A CA 1
ATOM 1342 C C . GLY A 1 174 ? 1.947 -18.286 -42.750 1.00 38.25 174 GLY A C 1
ATOM 1343 O O . GLY A 1 174 ? 2.095 -19.396 -43.245 1.00 38.25 174 GLY A O 1
ATOM 1344 N N . ASP A 1 175 ? 1.458 -18.099 -41.526 1.00 35.75 175 ASP A N 1
ATOM 1345 C CA . ASP A 1 175 ? 0.499 -19.022 -40.917 1.00 35.75 175 ASP A CA 1
ATOM 1346 C C . ASP A 1 175 ? -0.891 -18.368 -40.956 1.00 35.75 175 ASP A C 1
ATOM 1348 O O . ASP A 1 175 ? -1.417 -17.832 -39.979 1.00 35.75 175 ASP A O 1
ATOM 1352 N N . THR A 1 176 ? -1.497 -18.373 -42.148 1.00 39.78 176 THR A N 1
ATOM 1353 C CA . THR A 1 176 ? -2.928 -18.080 -42.285 1.00 39.78 176 THR A CA 1
ATOM 1354 C C . THR A 1 176 ? -3.688 -19.354 -41.947 1.00 39.78 176 THR A C 1
ATOM 1356 O O . THR A 1 176 ? -3.682 -20.312 -42.717 1.00 39.78 176 THR A O 1
ATOM 1359 N N . VAL A 1 177 ? -4.355 -19.372 -40.793 1.00 36.03 177 VAL A N 1
ATOM 1360 C CA . VAL A 1 177 ? -5.346 -20.402 -40.460 1.00 36.03 177 VAL A CA 1
ATOM 1361 C C . VAL A 1 177 ? -6.416 -20.413 -41.565 1.00 36.03 177 VAL A C 1
ATOM 1363 O O . VAL A 1 177 ? -7.060 -19.382 -41.782 1.00 36.03 177 VAL A O 1
ATOM 1366 N N . PRO A 1 178 ? -6.639 -21.532 -42.279 1.00 39.97 178 PRO A N 1
ATOM 1367 C CA . PRO A 1 178 ? -7.654 -21.585 -43.316 1.00 39.97 178 PRO A CA 1
ATOM 1368 C C . PRO A 1 178 ? -9.030 -21.704 -42.657 1.00 39.97 178 PRO A C 1
ATOM 1370 O O . PRO A 1 178 ? -9.320 -22.688 -41.979 1.00 39.97 178 PRO A O 1
ATOM 1373 N N . GLY A 1 179 ? -9.899 -20.711 -42.855 1.00 38.03 179 GLY A N 1
ATOM 1374 C CA . GLY A 1 179 ? -11.307 -20.877 -42.500 1.00 38.03 179 GLY A CA 1
ATOM 1375 C C . GLY A 1 179 ? -12.125 -19.601 -42.373 1.00 38.03 179 GLY A C 1
ATOM 1376 O O . GLY A 1 179 ? -12.384 -19.150 -41.260 1.00 38.03 179 GLY A O 1
ATOM 1377 N N . ARG A 1 180 ? -12.637 -19.091 -43.497 1.00 34.22 180 ARG A N 1
ATOM 1378 C CA . ARG A 1 180 ? -14.088 -18.942 -43.727 1.00 34.22 180 ARG A CA 1
ATOM 1379 C C . ARG A 1 180 ? -14.346 -18.233 -45.048 1.00 34.22 180 ARG A C 1
ATOM 1381 O O . ARG A 1 180 ? -14.021 -17.059 -45.189 1.00 34.22 180 ARG A O 1
ATOM 1388 N N . ASP A 1 181 ? -15.030 -18.939 -45.937 1.00 45.44 181 ASP A N 1
ATOM 1389 C CA . ASP A 1 181 ? -15.692 -18.371 -47.103 1.00 45.44 181 ASP A CA 1
ATOM 1390 C C . ASP A 1 181 ? -16.607 -17.217 -46.685 1.00 45.44 181 ASP A C 1
ATOM 1392 O O . ASP A 1 181 ? -17.537 -17.398 -45.889 1.00 45.44 181 ASP A O 1
ATOM 1396 N N . ARG A 1 182 ? -16.350 -16.026 -47.231 1.00 41.22 182 ARG A N 1
ATOM 1397 C CA . ARG A 1 182 ? -17.345 -14.959 -47.343 1.00 41.22 182 ARG A CA 1
ATOM 1398 C C . ARG A 1 182 ? -17.221 -14.320 -48.726 1.00 41.22 182 ARG A C 1
ATOM 1400 O O . ARG A 1 182 ? -16.174 -13.811 -49.090 1.00 41.22 182 ARG A O 1
ATOM 1407 N N . ASN A 1 183 ? -18.319 -14.475 -49.459 1.00 38.84 183 ASN A N 1
ATOM 1408 C CA . ASN A 1 183 ? -18.752 -13.965 -50.761 1.00 38.84 183 ASN A CA 1
ATOM 1409 C C . ASN A 1 183 ? -17.885 -12.890 -51.445 1.00 38.84 183 ASN A C 1
ATOM 1411 O O . ASN A 1 183 ? -17.614 -11.833 -50.888 1.00 38.84 183 ASN A O 1
ATOM 1415 N N . ALA A 1 184 ? -17.550 -13.169 -52.707 1.00 50.22 184 ALA A N 1
ATOM 1416 C CA . ALA A 1 184 ? -16.428 -12.605 -53.453 1.00 50.22 184 ALA A CA 1
ATOM 1417 C C . ALA A 1 184 ? -16.767 -11.486 -54.460 1.00 50.22 184 ALA A C 1
ATOM 1419 O O . ALA A 1 184 ? -15.968 -11.246 -55.360 1.00 50.22 184 ALA A O 1
ATOM 1420 N N . GLU A 1 185 ? -17.912 -10.803 -54.367 1.00 48.03 185 GLU A N 1
ATOM 1421 C CA . GLU A 1 185 ? -18.333 -9.903 -55.465 1.00 48.03 185 GLU A CA 1
ATOM 1422 C C . GLU A 1 185 ? -18.549 -8.429 -55.073 1.00 48.03 185 GLU A C 1
ATOM 1424 O O . GLU A 1 185 ? -18.458 -7.572 -55.945 1.00 48.03 185 GLU A O 1
ATOM 1429 N N . ASP A 1 186 ? -18.670 -8.086 -53.782 1.00 44.41 186 ASP A N 1
ATOM 1430 C CA . ASP A 1 186 ? -18.890 -6.689 -53.342 1.00 44.41 186 ASP A CA 1
ATOM 1431 C C . ASP A 1 186 ? -17.626 -5.970 -52.809 1.00 44.41 186 ASP A C 1
ATOM 1433 O O . ASP A 1 186 ? -17.650 -4.765 -52.545 1.00 44.41 186 ASP A O 1
ATOM 1437 N N . GLU A 1 187 ? -16.495 -6.672 -52.662 1.00 47.22 187 GLU A N 1
ATOM 1438 C CA . GLU A 1 187 ? -15.228 -6.103 -52.154 1.00 47.22 187 GLU A CA 1
ATOM 1439 C C . GLU A 1 187 ? -14.289 -5.589 -53.265 1.00 47.22 187 GLU A C 1
ATOM 1441 O O . GLU A 1 187 ? -13.331 -4.870 -52.985 1.00 47.22 187 GLU A O 1
ATOM 1446 N N . ALA A 1 188 ? -14.563 -5.892 -54.538 1.00 45.81 188 ALA A N 1
ATOM 1447 C CA . ALA A 1 188 ? -13.609 -5.668 -55.627 1.00 45.81 188 ALA A CA 1
ATOM 1448 C C . ALA A 1 188 ? -13.369 -4.183 -55.981 1.00 45.81 188 ALA A C 1
ATOM 1450 O O . ALA A 1 188 ? -12.244 -3.823 -56.321 1.00 45.81 188 ALA A O 1
ATOM 1451 N N . GLU A 1 189 ? -14.370 -3.304 -55.852 1.00 47.19 189 GLU A N 1
ATOM 1452 C CA . GLU A 1 189 ? -14.249 -1.901 -56.299 1.00 47.19 189 GLU A CA 1
ATOM 1453 C C . GLU A 1 189 ? -13.808 -0.914 -55.203 1.00 47.19 189 GLU A C 1
ATOM 1455 O O . GLU A 1 189 ? -13.262 0.147 -55.508 1.00 47.19 189 GLU A O 1
ATOM 1460 N N . ARG A 1 190 ? -13.982 -1.242 -53.914 1.00 45.56 190 ARG A N 1
ATOM 1461 C CA . ARG A 1 190 ? -13.468 -0.404 -52.805 1.00 45.56 190 ARG A CA 1
ATOM 1462 C C . ARG A 1 190 ? -12.016 -0.705 -52.457 1.00 45.56 190 ARG A C 1
ATOM 1464 O O . ARG A 1 190 ? -11.309 0.164 -51.949 1.00 45.56 190 ARG A O 1
ATOM 1471 N N . ASP A 1 191 ? -11.561 -1.904 -52.785 1.00 46.88 191 ASP A N 1
ATOM 1472 C CA . ASP A 1 191 ? -10.224 -2.365 -52.467 1.00 46.88 191 ASP A CA 1
ATOM 1473 C C . ASP A 1 191 ? -9.135 -1.839 -53.414 1.00 46.88 191 ASP A C 1
ATOM 1475 O O . ASP A 1 191 ? -7.981 -1.747 -53.005 1.00 46.88 191 ASP A O 1
ATOM 1479 N N . GLU A 1 192 ? -9.432 -1.473 -54.663 1.00 45.50 192 GLU A N 1
ATOM 1480 C CA . GLU A 1 192 ? -8.386 -1.019 -55.599 1.00 45.50 192 GLU A CA 1
ATOM 1481 C C . GLU A 1 192 ? -7.775 0.340 -55.219 1.00 45.50 192 GLU A C 1
ATOM 1483 O O . GLU A 1 192 ? -6.569 0.553 -55.392 1.00 45.50 192 GLU A O 1
ATOM 1488 N N . ALA A 1 193 ? -8.564 1.233 -54.616 1.00 42.50 193 ALA A N 1
ATOM 1489 C CA . ALA A 1 193 ? -8.080 2.528 -54.138 1.00 42.50 193 ALA A CA 1
ATOM 1490 C C . ALA A 1 193 ? -7.236 2.403 -52.852 1.00 42.50 193 ALA A C 1
ATOM 1492 O O . ALA A 1 193 ? -6.210 3.077 -52.721 1.00 42.50 193 ALA A O 1
ATOM 1493 N N . ASP A 1 194 ? -7.601 1.494 -51.939 1.00 46.91 194 ASP A N 1
ATOM 1494 C CA . ASP A 1 194 ? -6.861 1.247 -50.691 1.00 46.91 194 ASP A CA 1
ATOM 1495 C C . ASP A 1 194 ? -5.641 0.324 -50.887 1.00 46.91 194 ASP A C 1
ATOM 1497 O O . ASP A 1 194 ? -4.625 0.461 -50.191 1.00 46.91 194 ASP A O 1
ATOM 1501 N N . ARG A 1 195 ? -5.668 -0.572 -51.886 1.00 42.06 195 ARG A N 1
ATOM 1502 C CA . ARG A 1 195 ? -4.522 -1.422 -52.262 1.00 42.06 195 ARG A CA 1
ATOM 1503 C C . ARG A 1 195 ? -3.337 -0.595 -52.761 1.00 42.06 195 ARG A C 1
ATOM 1505 O O . ARG A 1 195 ? -2.202 -0.913 -52.405 1.00 42.06 195 ARG A O 1
ATOM 1512 N N . ASN A 1 196 ? -3.561 0.500 -53.490 1.00 38.75 196 ASN A N 1
ATOM 1513 C CA . ASN A 1 196 ? -2.465 1.341 -53.989 1.00 38.75 196 ASN A CA 1
ATOM 1514 C C . ASN A 1 196 ? -1.785 2.192 -52.898 1.00 38.75 196 ASN A C 1
ATOM 1516 O O . ASN A 1 196 ? -0.588 2.465 -53.001 1.00 38.75 196 ASN A O 1
ATOM 1520 N N . VAL A 1 197 ? -2.477 2.532 -51.802 1.00 46.81 197 VAL A N 1
ATOM 1521 C CA . VAL A 1 197 ? -1.867 3.230 -50.648 1.00 46.81 197 VAL A CA 1
ATOM 1522 C C . VAL A 1 197 ? -1.191 2.245 -49.678 1.00 46.81 197 VAL A C 1
ATOM 1524 O O . VAL A 1 197 ? -0.174 2.580 -49.061 1.00 46.81 197 VAL A O 1
ATOM 1527 N N . ARG A 1 198 ? -1.691 1.003 -49.575 1.00 43.38 198 ARG A N 1
ATOM 1528 C CA . ARG A 1 198 ? -1.067 -0.073 -48.778 1.00 43.38 198 ARG A CA 1
ATOM 1529 C C . ARG A 1 198 ? 0.169 -0.695 -49.437 1.00 43.38 198 ARG A C 1
ATOM 1531 O O . ARG A 1 198 ? 1.122 -1.015 -48.726 1.00 43.38 198 ARG A O 1
ATOM 1538 N N . ASN A 1 199 ? 0.203 -0.835 -50.761 1.00 39.06 199 ASN A N 1
ATOM 1539 C CA . ASN A 1 199 ? 1.284 -1.558 -51.445 1.00 39.06 199 ASN A CA 1
ATOM 1540 C C . ASN A 1 199 ? 2.615 -0.786 -51.525 1.00 39.06 199 ASN A C 1
ATOM 1542 O O . ASN A 1 199 ? 3.667 -1.412 -51.616 1.00 39.06 199 ASN A O 1
ATOM 1546 N N . GLY A 1 200 ? 2.617 0.546 -51.387 1.00 39.97 200 GLY A N 1
ATOM 1547 C CA . GLY A 1 200 ? 3.855 1.343 -51.349 1.00 39.97 200 GLY A CA 1
ATOM 1548 C C . GLY A 1 200 ? 4.631 1.290 -50.021 1.00 39.97 200 GLY A C 1
ATOM 1549 O O . GLY A 1 200 ? 5.787 1.699 -49.973 1.00 39.97 200 GLY A O 1
ATOM 1550 N N . ARG A 1 201 ? 4.019 0.793 -48.935 1.00 50.19 201 ARG A N 1
ATOM 1551 C CA . ARG A 1 201 ? 4.593 0.791 -47.568 1.00 50.19 201 ARG A CA 1
ATOM 1552 C C . ARG A 1 201 ? 5.013 -0.593 -47.063 1.00 50.19 201 ARG A C 1
ATOM 1554 O O . ARG A 1 201 ? 5.459 -0.708 -45.927 1.00 50.19 201 ARG A O 1
ATOM 1561 N N . LYS A 1 202 ? 4.859 -1.635 -47.884 1.00 50.88 202 LYS A N 1
ATOM 1562 C CA . LYS A 1 202 ? 4.946 -3.045 -47.465 1.00 50.88 202 LYS A CA 1
ATOM 1563 C C . LYS A 1 202 ? 6.362 -3.620 -47.334 1.00 50.88 202 LYS A C 1
ATOM 1565 O O . LYS A 1 202 ? 6.478 -4.786 -47.002 1.00 50.88 202 LYS A O 1
ATOM 1570 N N . ASN A 1 203 ? 7.418 -2.840 -47.580 1.00 57.19 203 ASN A N 1
ATOM 1571 C CA . ASN A 1 203 ? 8.779 -3.387 -47.693 1.00 57.19 203 ASN A CA 1
ATOM 1572 C C . ASN A 1 203 ? 9.857 -2.586 -46.934 1.00 57.19 203 ASN A C 1
ATOM 1574 O O . ASN A 1 203 ? 11.040 -2.619 -47.278 1.00 57.19 203 ASN A O 1
ATOM 1578 N N . GLU A 1 204 ? 9.450 -1.795 -45.937 1.00 70.88 204 GLU A N 1
ATOM 1579 C CA . GLU A 1 204 ? 10.383 -1.097 -45.047 1.00 70.88 204 GLU A CA 1
ATOM 1580 C C . GLU A 1 204 ? 10.526 -1.870 -43.737 1.00 70.88 204 GLU A C 1
ATOM 1582 O O . GLU A 1 204 ? 9.577 -1.939 -42.956 1.00 70.88 204 GLU A O 1
ATOM 1587 N N . ARG A 1 205 ? 11.728 -2.399 -43.478 1.00 86.44 205 ARG A N 1
ATOM 1588 C CA . ARG A 1 205 ? 12.077 -3.004 -42.188 1.00 86.44 205 ARG A CA 1
ATOM 1589 C C . ARG A 1 205 ? 12.064 -1.933 -41.102 1.00 86.44 205 ARG A C 1
ATOM 1591 O O . ARG A 1 205 ? 12.664 -0.864 -41.253 1.00 86.44 205 ARG A O 1
ATOM 1598 N N . ARG A 1 206 ? 11.381 -2.214 -39.997 1.00 91.38 206 ARG A N 1
ATOM 1599 C CA . ARG A 1 206 ? 11.191 -1.278 -38.885 1.00 91.38 206 ARG A CA 1
ATOM 1600 C C . ARG A 1 206 ? 11.589 -1.933 -37.579 1.00 91.38 206 ARG A C 1
ATOM 1602 O O . ARG A 1 206 ? 11.164 -3.043 -37.280 1.00 91.38 206 ARG A O 1
ATOM 1609 N N . LEU A 1 207 ? 12.368 -1.210 -36.782 1.00 93.06 207 LEU A N 1
ATOM 1610 C CA . LEU A 1 207 ? 12.577 -1.533 -35.377 1.00 93.06 207 LEU A CA 1
ATOM 1611 C C . LEU A 1 207 ? 11.626 -0.672 -34.553 1.00 93.06 207 LEU A C 1
ATOM 1613 O O . LEU A 1 207 ? 11.725 0.556 -34.566 1.00 93.06 207 LEU A O 1
ATOM 1617 N N . VAL A 1 208 ? 10.704 -1.317 -33.848 1.00 94.00 208 VAL A N 1
ATOM 1618 C CA . VAL A 1 208 ? 9.689 -0.638 -33.045 1.00 94.00 208 VAL A CA 1
ATOM 1619 C C . VAL A 1 208 ? 9.997 -0.825 -31.573 1.00 94.00 208 VAL A C 1
ATOM 1621 O O . VAL A 1 208 ? 10.203 -1.945 -31.120 1.00 94.00 208 VAL A O 1
ATOM 1624 N N . ILE A 1 209 ? 10.001 0.272 -30.820 1.00 94.38 209 ILE A N 1
ATOM 1625 C CA . ILE A 1 209 ? 10.128 0.280 -29.362 1.00 94.38 209 ILE A CA 1
ATOM 1626 C C . ILE A 1 209 ? 8.735 0.495 -28.772 1.00 94.38 209 ILE A C 1
ATOM 1628 O O . ILE A 1 209 ? 8.109 1.527 -29.024 1.00 94.38 209 ILE A O 1
ATOM 1632 N N . THR A 1 210 ? 8.265 -0.469 -27.982 1.00 93.12 210 THR A N 1
ATOM 1633 C CA . THR A 1 210 ? 6.916 -0.462 -27.390 1.00 93.12 210 THR A CA 1
ATOM 1634 C C . THR A 1 210 ? 6.907 -0.062 -25.919 1.00 93.12 210 THR A C 1
ATOM 1636 O O . THR A 1 210 ? 5.888 0.366 -25.389 1.00 93.12 210 THR A O 1
ATOM 1639 N N . GLU A 1 211 ? 8.035 -0.222 -25.225 1.00 93.94 211 GLU A N 1
ATOM 1640 C CA . GLU A 1 211 ? 8.147 0.099 -23.803 1.00 93.94 211 GLU A CA 1
ATOM 1641 C C . GLU A 1 211 ? 9.530 0.649 -23.476 1.00 93.94 211 GLU A C 1
ATOM 1643 O O . GLU A 1 211 ? 10.544 0.137 -23.958 1.00 93.94 211 GLU A O 1
ATOM 1648 N N . LEU A 1 212 ? 9.570 1.649 -22.598 1.00 92.88 212 LEU A N 1
ATOM 1649 C CA . LEU A 1 212 ? 10.799 2.268 -22.115 1.00 92.88 212 LEU A CA 1
ATOM 1650 C C . LEU A 1 212 ? 11.123 1.819 -20.684 1.00 92.88 212 LEU A C 1
ATOM 1652 O O . LEU A 1 212 ? 10.208 1.536 -19.899 1.00 92.88 212 LEU A O 1
ATOM 1656 N N . PRO A 1 213 ? 12.413 1.785 -20.306 1.00 93.75 213 PRO A N 1
ATOM 1657 C CA . PRO A 1 213 ? 12.782 1.537 -18.923 1.00 93.75 213 PRO A CA 1
ATOM 1658 C C . PRO A 1 213 ? 12.198 2.581 -17.962 1.00 93.75 213 PRO A C 1
ATOM 1660 O O . PRO A 1 213 ? 11.959 3.737 -18.311 1.00 93.75 213 PRO A O 1
ATOM 1663 N N . TYR A 1 214 ? 11.981 2.158 -16.721 1.00 92.31 214 TYR A N 1
ATOM 1664 C CA . TYR A 1 214 ? 11.437 2.987 -15.655 1.00 92.31 214 TYR A CA 1
ATOM 1665 C C . TYR A 1 214 ? 12.297 4.233 -15.399 1.00 92.31 214 TYR A C 1
ATOM 1667 O O . TYR A 1 214 ? 13.517 4.141 -15.265 1.00 92.31 214 TYR A O 1
ATOM 1675 N N . GLY A 1 215 ? 11.648 5.397 -15.315 1.00 88.75 215 GLY A N 1
ATOM 1676 C CA . GLY A 1 215 ? 12.313 6.685 -15.090 1.00 88.75 215 GLY A CA 1
ATOM 1677 C C . GLY A 1 215 ? 12.993 7.291 -16.324 1.00 88.75 215 GLY A C 1
ATOM 1678 O O . GLY A 1 215 ? 13.653 8.321 -16.195 1.00 88.75 215 GLY A O 1
ATOM 1679 N N . VAL A 1 216 ? 12.841 6.692 -17.510 1.00 92.25 216 VAL A N 1
ATOM 1680 C CA . VAL A 1 216 ? 13.408 7.209 -18.762 1.00 92.25 216 VAL A CA 1
ATOM 1681 C C . VAL A 1 216 ? 12.368 8.026 -19.525 1.00 92.25 216 VAL A C 1
ATOM 1683 O O . VAL A 1 216 ? 11.254 7.569 -19.762 1.00 92.25 216 VAL A O 1
ATOM 1686 N N . ASN A 1 217 ? 12.752 9.234 -19.936 1.00 91.38 217 ASN A N 1
ATOM 1687 C CA . ASN A 1 217 ? 11.915 10.113 -20.748 1.00 91.38 217 ASN A CA 1
ATOM 1688 C C . ASN A 1 217 ? 12.012 9.738 -22.241 1.00 91.38 217 ASN A C 1
ATOM 1690 O O . ASN A 1 217 ? 13.115 9.654 -22.795 1.00 91.38 217 ASN A O 1
ATOM 1694 N N . LYS A 1 218 ? 10.856 9.560 -22.895 1.00 90.81 218 LYS A N 1
ATOM 1695 C CA . LYS A 1 218 ? 10.745 9.220 -24.325 1.00 90.81 218 LYS A CA 1
ATOM 1696 C C . LYS A 1 218 ? 11.394 10.267 -25.231 1.00 90.81 218 LYS A C 1
ATOM 1698 O O . LYS A 1 218 ? 12.218 9.917 -26.076 1.00 90.81 218 LYS A O 1
ATOM 1703 N N . SER A 1 219 ? 11.078 11.542 -25.016 1.00 91.44 219 SER A N 1
ATOM 1704 C CA . SER A 1 219 ? 11.578 12.680 -25.793 1.00 91.44 219 SER A CA 1
ATOM 1705 C C . SER A 1 219 ? 13.104 12.746 -25.768 1.00 91.44 219 SER A C 1
ATOM 1707 O O . SER A 1 219 ? 13.738 12.931 -26.805 1.00 91.44 219 SER A O 1
ATOM 1709 N N . THR A 1 220 ? 13.714 12.518 -24.601 1.00 91.75 220 THR A N 1
ATOM 1710 C CA . THR A 1 220 ? 15.178 12.502 -24.458 1.00 91.75 220 THR A CA 1
ATOM 1711 C C . THR A 1 220 ? 15.810 11.350 -25.237 1.00 91.75 220 THR A C 1
ATOM 1713 O O . THR A 1 220 ? 16.801 11.555 -25.933 1.00 91.75 220 THR A O 1
ATOM 1716 N N . VAL A 1 221 ? 15.236 10.143 -25.171 1.00 92.44 221 VAL A N 1
ATOM 1717 C CA . VAL A 1 221 ? 15.740 8.989 -25.939 1.00 92.44 221 VAL A CA 1
ATOM 1718 C C . VAL A 1 221 ? 15.659 9.261 -27.440 1.00 92.44 221 VAL A C 1
ATOM 1720 O O . VAL A 1 221 ? 16.629 9.030 -28.158 1.00 92.44 221 VAL A O 1
ATOM 1723 N N . MET A 1 222 ? 14.540 9.808 -27.913 1.00 92.50 222 MET A N 1
ATOM 1724 C CA . MET A 1 222 ? 14.367 10.164 -29.321 1.00 92.50 222 MET A CA 1
ATOM 1725 C C . MET A 1 222 ? 15.365 11.222 -29.796 1.00 92.50 222 MET A C 1
ATOM 1727 O O . MET A 1 222 ? 15.919 11.082 -30.884 1.00 92.50 222 MET A O 1
ATOM 1731 N N . GLN A 1 223 ? 15.626 12.251 -28.986 1.00 92.25 223 GLN A N 1
ATOM 1732 C CA . GLN A 1 223 ? 16.619 13.283 -29.294 1.00 92.25 223 GLN A CA 1
ATOM 1733 C C . GLN A 1 223 ? 18.025 12.693 -29.428 1.00 92.25 223 GLN A C 1
ATOM 1735 O O . GLN A 1 223 ? 18.719 12.991 -30.400 1.00 92.25 223 GLN A O 1
ATOM 1740 N N . VAL A 1 224 ? 18.423 11.814 -28.502 1.00 94.06 224 VAL A N 1
ATOM 1741 C CA . VAL A 1 224 ? 19.723 11.129 -28.561 1.00 94.06 224 VAL A CA 1
ATOM 1742 C C . VAL A 1 224 ? 19.816 10.259 -29.816 1.00 94.06 224 VAL A C 1
ATOM 1744 O O . VAL A 1 224 ? 20.812 10.332 -30.530 1.00 94.06 224 VAL A O 1
ATOM 1747 N N . ILE A 1 225 ? 18.770 9.495 -30.146 1.00 94.50 225 ILE A N 1
ATOM 1748 C CA . ILE A 1 225 ? 18.737 8.676 -31.369 1.00 94.50 225 ILE A CA 1
ATOM 1749 C C . ILE A 1 225 ? 18.848 9.556 -32.622 1.00 94.50 225 ILE A C 1
ATOM 1751 O O . ILE A 1 225 ? 19.652 9.266 -33.505 1.00 94.50 225 ILE A O 1
ATOM 1755 N N . ALA A 1 226 ? 18.091 10.653 -32.699 1.00 93.69 226 ALA A N 1
ATOM 1756 C CA . ALA A 1 226 ? 18.145 11.582 -33.827 1.00 93.69 226 ALA A CA 1
ATOM 1757 C C . ALA A 1 226 ? 19.540 12.211 -33.987 1.00 93.69 226 ALA A C 1
ATOM 1759 O O . ALA A 1 226 ? 20.041 12.335 -35.106 1.00 93.69 226 ALA A O 1
ATOM 1760 N N . GLN A 1 227 ? 20.197 12.549 -32.875 1.00 93.88 227 GLN A N 1
ATOM 1761 C CA . GLN A 1 227 ? 21.571 13.040 -32.877 1.00 93.88 227 GLN A CA 1
ATOM 1762 C C . GLN A 1 227 ? 22.562 11.965 -33.343 1.00 93.88 227 GLN A C 1
ATOM 1764 O O . GLN A 1 227 ? 23.444 12.261 -34.142 1.00 93.88 227 GLN A O 1
ATOM 1769 N N . MET A 1 228 ? 22.412 10.712 -32.904 1.00 93.81 228 MET A N 1
ATOM 1770 C CA . MET A 1 228 ? 23.260 9.598 -33.354 1.00 93.81 228 MET A CA 1
ATOM 1771 C C . MET A 1 228 ? 23.140 9.349 -34.865 1.00 93.81 228 MET A C 1
ATOM 1773 O O . MET A 1 228 ? 24.130 8.986 -35.505 1.00 93.81 228 MET A O 1
ATOM 1777 N N . ILE A 1 229 ? 21.954 9.571 -35.442 1.00 93.31 229 ILE A N 1
ATOM 1778 C CA . ILE A 1 229 ? 21.723 9.497 -36.891 1.00 93.31 229 ILE A CA 1
ATOM 1779 C C . ILE A 1 229 ? 22.412 10.671 -37.605 1.00 93.31 229 ILE A C 1
ATOM 1781 O O . ILE A 1 229 ? 23.109 10.459 -38.596 1.00 93.31 229 ILE A O 1
ATOM 1785 N N . SER A 1 230 ? 22.272 11.904 -37.101 1.00 91.94 230 SER A N 1
ATOM 1786 C CA . SER A 1 230 ? 22.828 13.096 -37.763 1.00 91.94 230 SER A CA 1
ATOM 1787 C C . SER A 1 230 ? 24.359 13.110 -37.802 1.00 91.94 230 SER A C 1
ATOM 1789 O O . SER A 1 230 ? 24.941 13.510 -38.811 1.00 91.94 230 SER A O 1
ATOM 1791 N N . VAL A 1 231 ? 25.019 12.608 -36.753 1.00 94.75 231 VAL A N 1
ATOM 1792 C CA . VAL A 1 231 ? 26.488 12.475 -36.691 1.00 94.75 231 VAL A CA 1
ATOM 1793 C C . VAL A 1 231 ? 27.020 11.214 -37.387 1.00 94.75 231 VAL A C 1
ATOM 1795 O O . VAL A 1 231 ? 28.215 10.945 -37.313 1.00 94.75 231 VAL A O 1
ATOM 1798 N N . LYS A 1 232 ? 26.152 10.439 -38.058 1.00 90.25 232 LYS A N 1
ATOM 1799 C CA . LYS A 1 232 ? 26.469 9.157 -38.720 1.00 90.25 232 LYS A CA 1
ATOM 1800 C C . LYS A 1 232 ? 27.064 8.088 -37.793 1.00 90.25 232 LYS A C 1
ATOM 1802 O O . LYS A 1 232 ? 27.756 7.190 -38.251 1.00 90.25 232 LYS A O 1
ATOM 1807 N N . PHE A 1 233 ? 26.786 8.152 -36.493 1.00 91.38 233 PHE A N 1
ATOM 1808 C CA . PHE A 1 233 ? 27.193 7.097 -35.560 1.00 91.38 233 PHE A CA 1
ATOM 1809 C C . PHE A 1 233 ? 26.294 5.858 -35.685 1.00 91.38 233 PHE A C 1
ATOM 1811 O O . PHE A 1 233 ? 26.760 4.730 -35.556 1.00 91.38 233 PHE A O 1
ATOM 1818 N N . LEU A 1 234 ? 24.998 6.067 -35.943 1.00 89.56 234 LEU A N 1
ATOM 1819 C CA . LEU A 1 234 ? 24.024 4.998 -36.156 1.00 89.56 234 LEU A CA 1
ATOM 1820 C C . LEU A 1 234 ? 23.756 4.807 -37.656 1.00 89.56 234 LEU A C 1
ATOM 1822 O O . LEU A 1 234 ? 22.737 5.255 -38.184 1.00 89.56 234 LEU A O 1
ATOM 1826 N N . GLU A 1 235 ? 24.695 4.167 -38.351 1.00 86.44 235 GLU A N 1
ATOM 1827 C CA . GLU A 1 235 ? 24.533 3.826 -39.767 1.00 86.44 235 GLU A CA 1
ATOM 1828 C C . GLU A 1 235 ? 23.460 2.738 -39.958 1.00 86.44 235 GLU A C 1
ATOM 1830 O O . GLU A 1 235 ? 23.280 1.857 -39.120 1.00 86.44 235 GLU A O 1
ATOM 1835 N N . GLY A 1 236 ? 22.707 2.811 -41.059 1.00 87.19 236 GLY A N 1
ATOM 1836 C CA . GLY A 1 236 ? 21.628 1.858 -41.352 1.00 87.19 236 GLY A CA 1
ATOM 1837 C C . GLY A 1 236 ? 20.232 2.272 -40.867 1.00 87.19 236 GLY A C 1
ATOM 1838 O O . GLY A 1 236 ? 19.258 1.632 -41.258 1.00 87.19 236 GLY A O 1
ATOM 1839 N N . VAL A 1 237 ? 20.098 3.361 -40.098 1.00 91.75 237 VAL A N 1
ATOM 1840 C CA . VAL A 1 237 ? 18.797 3.950 -39.722 1.00 91.75 237 VAL A CA 1
ATOM 1841 C C . VAL A 1 237 ? 18.518 5.198 -40.557 1.00 91.75 237 VAL A C 1
ATOM 1843 O O . VAL A 1 237 ? 19.297 6.147 -40.555 1.00 91.75 237 VAL A O 1
ATOM 1846 N N . THR A 1 238 ? 17.386 5.212 -41.258 1.00 89.12 238 THR A N 1
ATOM 1847 C CA . THR A 1 238 ? 16.968 6.325 -42.124 1.00 89.12 238 THR A CA 1
ATOM 1848 C C . THR A 1 238 ? 16.330 7.459 -41.327 1.00 89.12 238 THR A C 1
ATOM 1850 O O . THR A 1 238 ? 16.638 8.628 -41.535 1.00 89.12 238 THR A O 1
ATOM 1853 N N . SER A 1 239 ? 15.400 7.127 -40.429 1.00 88.69 239 SER A N 1
ATOM 1854 C CA . SER A 1 239 ? 14.665 8.115 -39.632 1.00 88.69 239 SER A CA 1
ATOM 1855 C C . SER A 1 239 ? 14.092 7.483 -38.369 1.00 88.69 239 SER A C 1
ATOM 1857 O O . SER A 1 239 ? 13.756 6.298 -38.379 1.00 88.69 239 SER A O 1
ATOM 1859 N N . VAL A 1 240 ? 13.921 8.293 -37.324 1.00 93.75 240 VAL A N 1
ATOM 1860 C CA . VAL A 1 240 ? 13.158 7.956 -36.116 1.00 93.75 240 VAL A CA 1
ATOM 1861 C C . VAL A 1 240 ? 11.843 8.740 -36.114 1.00 93.75 240 VAL A C 1
ATOM 1863 O O . VAL A 1 240 ? 11.831 9.921 -36.460 1.00 93.75 240 VAL A O 1
ATOM 1866 N N . ARG A 1 241 ? 10.732 8.086 -35.765 1.00 92.69 241 ARG A N 1
ATOM 1867 C CA . ARG A 1 241 ? 9.383 8.670 -35.731 1.00 92.69 241 ARG A CA 1
ATOM 1868 C C . ARG A 1 241 ? 8.677 8.295 -34.432 1.00 92.69 241 ARG A C 1
ATOM 1870 O O . ARG A 1 241 ? 8.836 7.175 -33.951 1.00 92.69 241 ARG A O 1
ATOM 1877 N N . ASP A 1 242 ? 7.904 9.228 -33.886 1.00 93.31 242 ASP A N 1
ATOM 1878 C CA . ASP A 1 242 ? 6.980 8.945 -32.786 1.00 93.31 242 ASP A CA 1
ATOM 1879 C C . ASP A 1 242 ? 5.597 8.625 -33.359 1.00 93.31 242 ASP A C 1
ATOM 1881 O O . ASP A 1 242 ? 4.982 9.473 -34.001 1.00 93.31 242 ASP A O 1
ATOM 1885 N N . GLU A 1 243 ? 5.132 7.399 -33.144 1.00 92.44 243 GLU A N 1
ATOM 1886 C CA . GLU A 1 243 ? 3.779 6.933 -33.465 1.00 92.44 243 GLU A CA 1
ATOM 1887 C C . GLU A 1 243 ? 3.007 6.577 -32.180 1.00 92.44 243 GLU A C 1
ATOM 1889 O O . GLU A 1 243 ? 2.051 5.803 -32.223 1.00 92.44 243 GLU A O 1
ATOM 1894 N N . SER A 1 244 ? 3.443 7.092 -31.023 1.00 89.00 244 SER A N 1
ATOM 1895 C CA . SER A 1 244 ? 2.780 6.846 -29.739 1.00 89.00 244 SER A CA 1
ATOM 1896 C C . SER A 1 244 ? 1.378 7.454 -29.714 1.00 89.00 244 SER A C 1
ATOM 1898 O O . SER A 1 244 ? 1.155 8.570 -30.186 1.00 89.00 244 SER A O 1
ATOM 1900 N N . ASP A 1 245 ? 0.440 6.743 -29.098 1.00 86.81 245 ASP A N 1
ATOM 1901 C CA . ASP A 1 245 ? -0.944 7.171 -28.925 1.00 86.81 245 ASP A CA 1
ATOM 1902 C C . ASP A 1 245 ? -1.384 7.025 -27.455 1.00 86.81 245 ASP A C 1
ATOM 1904 O O . ASP A 1 245 ? -0.584 6.783 -26.550 1.00 86.81 245 ASP A O 1
ATOM 1908 N N . TRP A 1 246 ? -2.684 7.177 -27.192 1.00 77.00 246 TRP A N 1
ATOM 1909 C CA . TRP A 1 246 ? -3.246 6.972 -25.854 1.00 77.00 246 TRP A CA 1
ATOM 1910 C C . TRP A 1 246 ? -3.219 5.501 -25.398 1.00 77.00 246 TRP A C 1
ATOM 1912 O O . TRP A 1 246 ? -3.435 5.235 -24.215 1.00 77.00 246 TRP A O 1
ATOM 1922 N N . ARG A 1 247 ? -2.986 4.545 -26.311 1.00 75.88 247 ARG A N 1
ATOM 1923 C CA . ARG A 1 247 ? -2.908 3.106 -26.015 1.00 75.88 247 ARG A CA 1
ATOM 1924 C C . ARG A 1 247 ? -1.507 2.703 -25.578 1.00 75.88 247 ARG A C 1
ATOM 1926 O O . ARG A 1 247 ? -1.378 1.764 -24.793 1.00 75.88 247 ARG A O 1
ATOM 1933 N N . GLY A 1 248 ? -0.469 3.392 -26.047 1.00 83.56 248 GLY A N 1
ATOM 1934 C CA . GLY A 1 248 ? 0.888 3.136 -25.592 1.00 83.56 248 GLY A CA 1
ATOM 1935 C C . GLY A 1 248 ? 1.984 3.861 -26.360 1.00 83.56 248 GLY A C 1
ATOM 1936 O O . GLY A 1 248 ? 1.757 4.646 -27.278 1.00 83.56 248 GLY A O 1
ATOM 1937 N N . ILE A 1 249 ? 3.215 3.564 -25.949 1.00 89.25 249 ILE A N 1
ATOM 1938 C CA . ILE A 1 249 ? 4.424 4.094 -26.570 1.00 89.25 249 ILE A CA 1
ATOM 1939 C C . ILE A 1 249 ? 4.713 3.290 -27.837 1.00 89.25 249 ILE A C 1
ATOM 1941 O O . ILE A 1 249 ? 4.729 2.060 -27.807 1.00 89.25 249 ILE A O 1
ATOM 1945 N N . ARG A 1 250 ? 4.980 3.988 -28.941 1.00 93.19 250 ARG A N 1
ATOM 1946 C CA . ARG A 1 250 ? 5.419 3.378 -30.196 1.00 93.19 250 ARG A CA 1
ATOM 1947 C C . ARG A 1 250 ? 6.427 4.290 -30.883 1.00 93.19 250 ARG A C 1
ATOM 1949 O O . ARG A 1 250 ? 6.063 5.208 -31.609 1.00 93.19 250 ARG A O 1
ATOM 1956 N N . VAL A 1 251 ? 7.712 4.022 -30.666 1.00 93.31 251 VAL A N 1
ATOM 1957 C CA . VAL A 1 251 ? 8.798 4.732 -31.361 1.00 93.31 251 VAL A CA 1
ATOM 1958 C C . VAL A 1 251 ? 9.303 3.851 -32.495 1.00 93.31 251 VAL A C 1
ATOM 1960 O O . VAL A 1 251 ? 9.747 2.729 -32.256 1.00 93.31 251 VAL A O 1
ATOM 1963 N N . VAL A 1 252 ? 9.230 4.351 -33.726 1.00 94.56 252 VAL A N 1
ATOM 1964 C CA . VAL A 1 252 ? 9.553 3.595 -34.941 1.00 94.56 252 VAL A CA 1
ATOM 1965 C C . VAL A 1 252 ? 10.861 4.091 -35.536 1.00 94.56 252 VAL A C 1
ATOM 1967 O O . VAL A 1 252 ? 11.003 5.268 -35.871 1.00 94.56 252 VAL A O 1
ATOM 1970 N N . LEU A 1 253 ? 11.814 3.179 -35.708 1.00 93.44 253 LEU A N 1
ATOM 1971 C CA . LEU A 1 253 ? 13.050 3.414 -36.440 1.00 93.44 253 LEU A CA 1
ATOM 1972 C C . LEU A 1 253 ? 12.955 2.717 -37.796 1.00 93.44 253 LEU A C 1
ATOM 1974 O O . LEU A 1 253 ? 12.830 1.495 -37.869 1.00 93.44 253 LEU A O 1
ATOM 1978 N N . VAL A 1 254 ? 13.023 3.501 -38.871 1.00 92.19 254 VAL A N 1
ATOM 1979 C CA . VAL A 1 254 ? 13.018 2.978 -40.242 1.00 92.19 254 VAL A CA 1
ATOM 1980 C C . VAL A 1 254 ? 14.434 2.548 -40.598 1.00 92.19 254 VAL A C 1
ATOM 1982 O O . VAL A 1 254 ? 15.344 3.381 -40.616 1.00 92.19 254 VAL A O 1
ATOM 1985 N N . LEU A 1 255 ? 14.614 1.260 -40.872 1.00 92.00 255 LEU A N 1
ATOM 1986 C CA . LEU A 1 255 ? 15.902 0.674 -41.218 1.00 92.00 255 LEU A CA 1
ATOM 1987 C C . LEU A 1 255 ? 16.101 0.683 -42.736 1.00 92.00 255 LEU A C 1
ATOM 1989 O O . LEU A 1 255 ? 15.148 0.579 -43.512 1.00 92.00 255 LEU A O 1
ATOM 1993 N N . ARG A 1 256 ? 17.353 0.791 -43.177 1.00 89.38 256 ARG A N 1
ATOM 1994 C CA . ARG A 1 256 ? 17.717 0.540 -44.574 1.00 89.38 256 ARG A CA 1
ATOM 1995 C C . ARG A 1 256 ? 17.650 -0.960 -44.875 1.00 89.38 256 ARG A C 1
ATOM 1997 O O . ARG A 1 256 ? 17.809 -1.788 -43.982 1.00 89.38 256 ARG A O 1
ATOM 2004 N N . ARG A 1 257 ? 17.445 -1.315 -46.147 1.00 84.19 257 ARG A N 1
ATOM 2005 C CA . ARG A 1 257 ? 17.304 -2.719 -46.586 1.00 84.19 257 ARG A CA 1
ATOM 2006 C C . ARG A 1 257 ? 18.526 -3.581 -46.253 1.00 84.19 257 ARG A C 1
ATOM 2008 O O . ARG A 1 257 ? 18.370 -4.746 -45.918 1.00 84.19 257 ARG A O 1
ATOM 2015 N N . ASP A 1 258 ? 19.715 -2.991 -46.325 1.00 84.56 258 ASP A N 1
ATOM 2016 C CA . ASP A 1 258 ? 21.021 -3.611 -46.087 1.00 84.56 258 ASP A CA 1
ATOM 2017 C C . ASP A 1 258 ? 21.442 -3.638 -44.609 1.00 84.56 258 ASP A C 1
ATOM 2019 O O . ASP A 1 258 ? 22.482 -4.200 -44.274 1.00 84.56 258 ASP A O 1
ATOM 2023 N N . ALA A 1 259 ? 20.664 -3.026 -43.714 1.00 86.50 259 ALA A N 1
ATOM 2024 C CA . ALA A 1 259 ? 21.058 -2.865 -42.325 1.00 86.50 259 ALA A CA 1
ATOM 2025 C C . ALA A 1 259 ? 20.783 -4.121 -41.481 1.00 86.50 259 ALA A C 1
ATOM 2027 O O . ALA A 1 259 ? 19.677 -4.673 -41.489 1.00 86.50 259 ALA A O 1
ATOM 2028 N N . ASP A 1 260 ? 21.768 -4.531 -40.679 1.00 87.38 260 ASP A N 1
ATOM 2029 C CA . ASP A 1 260 ? 21.559 -5.542 -39.645 1.00 87.38 260 ASP A CA 1
ATOM 2030 C C . ASP A 1 260 ? 20.869 -4.927 -38.418 1.00 87.38 260 ASP A C 1
ATOM 2032 O O . ASP A 1 260 ? 21.430 -4.102 -37.686 1.00 87.38 260 ASP A O 1
ATOM 2036 N N . ALA A 1 261 ? 19.636 -5.368 -38.174 1.00 87.75 261 ALA A N 1
ATOM 2037 C CA . ALA A 1 261 ? 18.829 -4.915 -37.055 1.00 87.75 261 ALA A CA 1
ATOM 2038 C C . ALA A 1 261 ? 19.457 -5.261 -35.696 1.00 87.75 261 ALA A C 1
ATOM 2040 O O . ALA A 1 261 ? 19.306 -4.494 -34.741 1.00 87.75 261 ALA A O 1
ATOM 2041 N N . HIS A 1 262 ? 20.182 -6.380 -35.593 1.00 88.06 262 HIS A N 1
ATOM 2042 C CA . HIS A 1 262 ? 20.788 -6.804 -34.333 1.00 88.06 262 HIS A CA 1
ATOM 2043 C C . HIS A 1 262 ? 21.952 -5.893 -33.920 1.00 88.06 262 HIS A C 1
ATOM 2045 O O . HIS A 1 262 ? 22.058 -5.493 -32.754 1.00 88.06 262 HIS A O 1
ATOM 2051 N N . THR A 1 263 ? 22.791 -5.505 -34.880 1.00 89.94 263 THR A N 1
ATOM 2052 C CA . THR A 1 263 ? 23.877 -4.541 -34.671 1.00 89.94 263 THR A CA 1
ATOM 2053 C C . THR A 1 263 ? 23.334 -3.170 -34.266 1.00 89.94 263 THR A C 1
ATOM 2055 O O . THR A 1 263 ? 23.781 -2.607 -33.264 1.00 89.94 263 THR A O 1
ATOM 2058 N N . ILE A 1 264 ? 22.315 -2.665 -34.971 1.00 91.44 264 ILE A N 1
ATOM 2059 C CA . ILE A 1 264 ? 21.656 -1.387 -34.645 1.00 91.44 264 ILE A CA 1
ATOM 2060 C C . ILE A 1 264 ? 21.072 -1.423 -33.234 1.00 91.44 264 ILE A C 1
ATOM 2062 O O . ILE A 1 264 ? 21.320 -0.522 -32.433 1.00 91.44 264 ILE A O 1
ATOM 2066 N N . LEU A 1 265 ? 20.348 -2.489 -32.894 1.00 90.50 265 LEU A N 1
ATOM 2067 C CA . LEU A 1 265 ? 19.808 -2.684 -31.556 1.00 90.50 265 LEU A CA 1
ATOM 2068 C C . LEU A 1 265 ? 20.919 -2.700 -30.498 1.00 90.50 265 LEU A C 1
ATOM 2070 O O . LEU A 1 265 ? 20.788 -2.065 -29.455 1.00 90.50 265 LEU A O 1
ATOM 2074 N N . THR A 1 266 ? 22.028 -3.389 -30.756 1.00 90.62 266 THR A N 1
ATOM 2075 C CA . THR A 1 266 ? 23.160 -3.453 -29.822 1.00 90.62 266 THR A CA 1
ATOM 2076 C C . THR A 1 266 ? 23.774 -2.075 -29.578 1.00 90.62 266 THR A C 1
ATOM 2078 O O . THR A 1 266 ? 24.084 -1.740 -28.434 1.00 90.62 266 THR A O 1
ATOM 2081 N N . LEU A 1 267 ? 23.919 -1.257 -30.624 1.00 92.31 267 LEU A N 1
ATOM 2082 C CA . LEU A 1 267 ? 24.393 0.124 -30.505 1.00 92.31 267 LEU A CA 1
ATOM 2083 C C . LEU A 1 267 ? 23.409 0.988 -29.711 1.00 92.31 267 LEU A C 1
ATOM 2085 O O . LEU A 1 267 ? 23.822 1.695 -28.791 1.00 92.31 267 LEU A O 1
ATOM 2089 N N . LEU A 1 268 ? 22.111 0.880 -30.004 1.00 93.06 268 LEU A N 1
ATOM 2090 C CA . LEU A 1 268 ? 21.058 1.590 -29.277 1.00 93.06 268 LEU A CA 1
ATOM 2091 C C . LEU A 1 268 ? 21.073 1.242 -27.786 1.00 93.06 268 LEU A C 1
ATOM 2093 O O . LEU A 1 268 ? 21.060 2.136 -26.947 1.00 93.06 268 LEU A O 1
ATOM 2097 N N . LEU A 1 269 ? 21.168 -0.040 -27.434 1.00 92.62 269 LEU A N 1
ATOM 2098 C CA . LEU A 1 269 ? 21.200 -0.483 -26.038 1.00 92.62 269 LEU A CA 1
ATOM 2099 C C . LEU A 1 269 ? 22.454 -0.020 -25.280 1.00 92.62 269 LEU A C 1
ATOM 2101 O O . LEU A 1 269 ? 22.397 0.122 -24.062 1.00 92.62 269 LEU A O 1
ATOM 2105 N N . LYS A 1 270 ? 23.582 0.190 -25.970 1.00 91.44 270 LYS A N 1
ATOM 2106 C CA . LYS A 1 270 ? 24.846 0.632 -25.356 1.00 91.44 270 LYS A CA 1
ATOM 2107 C C . LYS A 1 270 ? 24.947 2.147 -25.193 1.00 91.44 270 LYS A C 1
ATOM 2109 O O . LYS A 1 270 ? 25.552 2.604 -24.229 1.00 91.44 270 LYS A O 1
ATOM 2114 N N . HIS A 1 271 ? 24.398 2.908 -26.137 1.00 92.19 271 HIS A N 1
ATOM 2115 C CA . HIS A 1 271 ? 24.604 4.358 -26.228 1.00 92.19 271 HIS A CA 1
ATOM 2116 C C . HIS A 1 271 ? 23.351 5.189 -25.923 1.00 92.19 271 HIS A C 1
ATOM 2118 O O . HIS A 1 271 ? 23.406 6.415 -25.963 1.00 92.19 271 HIS A O 1
ATOM 2124 N N . THR A 1 272 ? 22.229 4.547 -25.590 1.00 94.19 272 THR A N 1
ATOM 2125 C CA . THR A 1 272 ? 20.993 5.223 -25.174 1.00 94.19 272 THR A CA 1
ATOM 2126 C C . THR A 1 272 ? 20.471 4.656 -23.857 1.00 94.19 272 THR A C 1
ATOM 2128 O O . THR A 1 272 ? 20.850 3.567 -23.430 1.00 94.19 272 THR A O 1
ATOM 2131 N N . ASN A 1 273 ? 19.511 5.353 -23.248 1.00 94.06 273 ASN A N 1
ATOM 2132 C CA . ASN A 1 273 ? 18.839 4.904 -22.026 1.00 94.06 273 ASN A CA 1
ATOM 2133 C C . ASN A 1 273 ? 17.746 3.845 -22.281 1.00 94.06 273 ASN A C 1
ATOM 2135 O O . ASN A 1 273 ? 16.842 3.683 -21.467 1.00 94.06 273 ASN A O 1
ATOM 2139 N N . LEU A 1 274 ? 17.800 3.105 -23.394 1.00 94.06 274 LEU A N 1
ATOM 2140 C CA . LEU A 1 274 ? 16.916 1.955 -23.636 1.00 94.06 274 LEU A CA 1
ATOM 2141 C C . LEU A 1 274 ? 17.273 0.738 -22.772 1.00 94.06 274 LEU A C 1
ATOM 2143 O O . LEU A 1 274 ? 16.488 -0.208 -22.675 1.00 94.06 274 LEU A O 1
ATOM 2147 N N . GLN A 1 275 ? 18.434 0.769 -22.120 1.00 94.06 275 GLN A N 1
ATOM 2148 C CA . GLN A 1 275 ? 18.846 -0.190 -21.111 1.00 94.06 275 GLN A CA 1
ATOM 2149 C C . GLN A 1 275 ? 19.522 0.548 -19.955 1.00 94.06 275 GLN A C 1
ATOM 2151 O O . GLN A 1 275 ? 20.540 1.204 -20.149 1.00 94.06 275 GLN A O 1
ATOM 2156 N N . VAL A 1 276 ? 18.970 0.431 -18.747 1.00 94.06 276 VAL A N 1
ATOM 2157 C CA . VAL A 1 276 ? 19.453 1.165 -17.568 1.00 94.06 276 VAL A CA 1
ATOM 2158 C C . VAL A 1 276 ? 19.613 0.246 -16.366 1.00 94.06 276 VAL A C 1
ATOM 2160 O O . VAL A 1 276 ? 18.829 -0.683 -16.160 1.00 94.06 276 VAL A O 1
ATOM 2163 N N . TYR A 1 277 ? 20.632 0.524 -15.555 1.00 93.81 277 TYR A N 1
ATOM 2164 C CA . TYR A 1 277 ? 20.769 -0.084 -14.237 1.00 93.81 277 TYR A CA 1
ATOM 2165 C C . TYR A 1 277 ? 19.952 0.710 -13.223 1.00 93.81 277 TYR A C 1
ATOM 2167 O O . TYR A 1 277 ? 20.171 1.904 -13.033 1.00 93.81 277 TYR A O 1
ATOM 2175 N N . ILE A 1 278 ? 19.042 0.025 -12.543 1.00 93.44 278 ILE A N 1
ATOM 2176 C CA . ILE A 1 278 ? 18.279 0.551 -11.419 1.00 93.44 278 ILE A CA 1
ATOM 2177 C C . ILE A 1 278 ? 18.960 0.051 -10.144 1.00 93.44 278 ILE A C 1
ATOM 2179 O O . ILE A 1 278 ? 18.993 -1.164 -9.919 1.00 93.44 278 ILE A O 1
ATOM 2183 N N . PRO A 1 279 ? 19.540 0.938 -9.318 1.00 93.31 279 PRO A N 1
ATOM 2184 C CA . PRO A 1 279 ? 20.133 0.523 -8.057 1.00 93.31 279 PRO A CA 1
ATOM 2185 C C . PRO A 1 279 ? 19.047 0.016 -7.105 1.00 93.31 279 PRO A C 1
ATOM 2187 O O . PRO A 1 279 ? 17.929 0.526 -7.086 1.00 93.31 279 PRO A O 1
ATOM 2190 N N . MET A 1 280 ? 19.389 -0.989 -6.308 1.00 94.69 280 MET A N 1
ATOM 2191 C CA . MET A 1 280 ? 18.563 -1.492 -5.217 1.00 94.69 280 MET A CA 1
ATOM 2192 C C . MET A 1 280 ? 19.274 -1.208 -3.903 1.00 94.69 280 MET A C 1
ATOM 2194 O O . MET A 1 280 ? 20.352 -1.744 -3.642 1.00 94.69 280 MET A O 1
ATOM 2198 N N . HIS A 1 281 ? 18.664 -0.364 -3.082 1.00 95.12 281 HIS A N 1
ATOM 2199 C CA . HIS A 1 281 ? 19.107 -0.042 -1.733 1.00 95.12 281 HIS A CA 1
ATOM 2200 C C . HIS A 1 281 ? 17.895 -0.138 -0.814 1.00 95.12 281 HIS A C 1
ATOM 2202 O O . HIS A 1 281 ? 17.116 0.810 -0.708 1.00 95.12 281 HIS A O 1
ATOM 2208 N N . LEU A 1 282 ? 17.726 -1.296 -0.175 1.00 95.56 282 LEU A N 1
ATOM 2209 C CA . LEU A 1 282 ? 16.609 -1.574 0.725 1.00 95.56 282 LEU A CA 1
ATOM 2210 C C . LEU A 1 282 ? 16.887 -0.980 2.108 1.00 95.56 282 LEU A C 1
ATOM 2212 O O . LEU A 1 282 ? 17.102 -1.695 3.080 1.00 95.56 282 LEU A O 1
ATOM 2216 N N . ILE A 1 283 ? 16.958 0.349 2.184 1.00 95.00 283 ILE A N 1
ATOM 2217 C CA . ILE A 1 283 ? 17.198 1.071 3.437 1.00 95.00 283 ILE A CA 1
ATOM 2218 C C . ILE A 1 283 ? 15.895 1.721 3.890 1.00 95.00 283 ILE A C 1
ATOM 2220 O O . ILE A 1 283 ? 15.295 2.502 3.148 1.00 95.00 283 ILE A O 1
ATOM 2224 N N . ALA A 1 284 ? 15.476 1.417 5.114 1.00 93.44 284 ALA A N 1
ATOM 2225 C CA . ALA A 1 284 ? 14.286 1.981 5.743 1.00 93.44 284 ALA A CA 1
ATOM 2226 C C . ALA A 1 284 ? 14.547 2.264 7.230 1.00 93.44 284 ALA A C 1
ATOM 2228 O O . ALA A 1 284 ? 15.591 1.895 7.769 1.00 93.44 284 ALA A O 1
ATOM 2229 N N . LEU A 1 285 ? 13.615 2.955 7.888 1.00 92.44 285 LEU A N 1
ATOM 2230 C CA . LEU A 1 285 ? 13.700 3.221 9.321 1.00 92.44 285 LEU A CA 1
ATOM 2231 C C . LEU A 1 285 ? 13.079 2.065 10.103 1.00 92.44 285 LEU A C 1
ATOM 2233 O O . LEU A 1 285 ? 11.870 1.846 10.038 1.00 92.44 285 LEU A O 1
ATOM 2237 N N . GLU A 1 286 ? 13.889 1.360 10.882 1.00 87.25 286 GLU A N 1
ATOM 2238 C CA . GLU A 1 286 ? 13.390 0.376 11.835 1.00 87.25 286 GLU A CA 1
ATOM 2239 C C . GLU A 1 286 ? 12.715 1.101 13.006 1.00 87.25 286 GLU A C 1
ATOM 2241 O O . GLU A 1 286 ? 13.308 1.993 13.620 1.00 87.25 286 GLU A O 1
ATOM 2246 N N . LYS A 1 287 ? 11.444 0.767 13.279 1.00 80.88 287 LYS A N 1
ATOM 2247 C CA . LYS A 1 287 ? 10.613 1.393 14.330 1.00 80.88 287 LYS A CA 1
ATOM 2248 C C . LYS A 1 287 ? 10.616 2.937 14.290 1.00 80.88 287 LYS A C 1
ATOM 2250 O O . LYS A 1 287 ? 10.422 3.590 15.310 1.00 80.88 287 LYS A O 1
ATOM 2255 N N . GLY A 1 288 ? 10.841 3.524 13.111 1.00 81.00 288 GLY A N 1
ATOM 2256 C CA . GLY A 1 288 ? 10.810 4.972 12.882 1.00 81.00 288 GLY A CA 1
ATOM 2257 C C . GLY A 1 288 ? 12.037 5.760 13.356 1.00 81.00 288 GLY A C 1
ATOM 2258 O O . GLY A 1 288 ? 12.019 6.982 13.250 1.00 81.00 288 GLY A O 1
ATOM 2259 N N . THR A 1 289 ? 13.096 5.110 13.850 1.00 85.38 289 THR A N 1
ATOM 2260 C CA . THR A 1 289 ? 14.230 5.818 14.476 1.00 85.38 289 THR A CA 1
ATOM 2261 C C . THR A 1 289 ? 15.554 5.589 13.759 1.00 85.38 289 THR A C 1
ATOM 2263 O O . THR A 1 289 ? 16.223 6.552 13.383 1.00 85.38 289 THR A O 1
ATOM 2266 N N . LYS A 1 290 ? 15.945 4.330 13.540 1.00 88.69 290 LYS A N 1
ATOM 2267 C CA . LYS A 1 290 ? 17.273 3.986 13.018 1.00 88.69 290 LYS A CA 1
ATOM 2268 C C . LYS A 1 290 ? 17.201 3.562 11.549 1.00 88.69 290 LYS A C 1
ATOM 2270 O O . LYS A 1 290 ? 16.437 2.652 11.232 1.00 88.69 290 LYS A O 1
ATOM 2275 N N . PRO A 1 291 ? 18.010 4.150 10.649 1.00 92.25 291 PRO A N 1
ATOM 2276 C CA . PRO A 1 291 ? 18.131 3.650 9.287 1.00 92.25 291 PRO A CA 1
ATOM 2277 C C . PRO A 1 291 ? 18.879 2.315 9.285 1.00 92.25 291 PRO A C 1
ATOM 2279 O O . PRO A 1 291 ? 20.013 2.218 9.759 1.00 92.25 291 PRO A O 1
ATOM 2282 N N . VAL A 1 292 ? 18.233 1.285 8.747 1.00 92.62 292 VAL A N 1
ATOM 2283 C CA . VAL A 1 292 ? 18.746 -0.085 8.670 1.00 92.62 292 VAL A CA 1
ATOM 2284 C C . VAL A 1 292 ? 18.615 -0.577 7.232 1.00 92.62 292 VAL A C 1
ATOM 2286 O O . VAL A 1 292 ? 17.687 -0.199 6.512 1.00 92.62 292 VAL A O 1
ATOM 2289 N N . ARG A 1 293 ? 19.577 -1.392 6.791 1.00 94.94 293 ARG A N 1
ATOM 2290 C CA . ARG A 1 293 ? 19.481 -2.124 5.527 1.00 94.94 293 ARG A CA 1
ATOM 2291 C C . ARG A 1 293 ? 18.726 -3.426 5.776 1.00 94.94 293 ARG A C 1
ATOM 2293 O O . ARG A 1 293 ? 19.120 -4.194 6.644 1.00 94.94 293 ARG A O 1
ATOM 2300 N N . PHE A 1 294 ? 17.680 -3.663 5.000 1.00 95.69 294 PHE A N 1
ATOM 2301 C CA . PHE A 1 294 ? 16.834 -4.844 5.092 1.00 95.69 294 PHE A CA 1
ATOM 2302 C C . PHE A 1 294 ? 17.131 -5.822 3.957 1.00 95.69 294 PHE A C 1
ATOM 2304 O O . PHE A 1 294 ? 17.417 -5.407 2.834 1.00 95.69 294 PHE A O 1
ATOM 2311 N N . SER A 1 295 ? 16.994 -7.116 4.235 1.00 96.06 295 SER A N 1
ATOM 2312 C CA . SER A 1 295 ? 16.742 -8.110 3.197 1.00 96.06 295 SER A CA 1
ATOM 2313 C C . SER A 1 295 ? 15.252 -8.090 2.837 1.00 96.06 295 SER A C 1
ATOM 2315 O O . SER A 1 295 ? 14.428 -7.520 3.559 1.00 96.06 295 SER 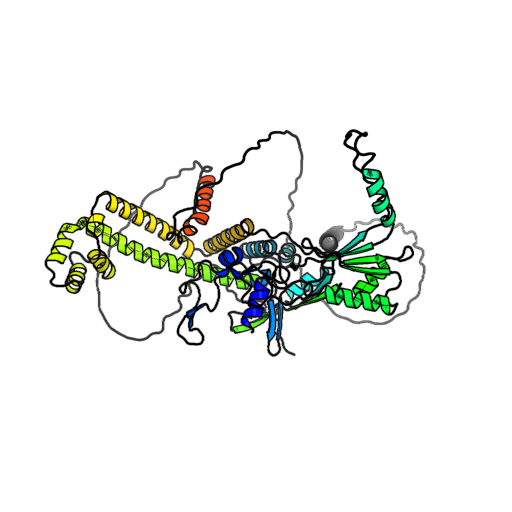A O 1
ATOM 2317 N N . LEU A 1 296 ? 14.868 -8.724 1.727 1.00 95.50 296 LEU A N 1
ATOM 2318 C CA . LEU A 1 296 ? 13.447 -8.868 1.384 1.00 95.50 296 LEU A CA 1
ATOM 2319 C C . LEU A 1 296 ? 12.676 -9.572 2.513 1.00 95.50 296 LEU A C 1
ATOM 2321 O O . LEU A 1 296 ? 11.617 -9.096 2.924 1.00 95.50 296 LEU A O 1
ATOM 2325 N N . LYS A 1 297 ? 13.243 -10.663 3.047 1.00 95.75 297 LYS A N 1
ATOM 2326 C CA . LYS A 1 297 ? 12.661 -11.438 4.148 1.00 95.75 297 LYS A CA 1
ATOM 2327 C C . LYS A 1 297 ? 12.503 -10.586 5.406 1.00 95.75 297 LYS A C 1
ATOM 2329 O O . LYS A 1 297 ? 11.407 -10.523 5.956 1.00 95.75 297 LYS A O 1
ATOM 2334 N N . SER A 1 298 ? 13.551 -9.875 5.833 1.00 94.94 298 SER A N 1
ATOM 2335 C CA . SER A 1 298 ? 13.478 -9.073 7.061 1.00 94.94 298 SER A CA 1
ATOM 2336 C C . SER A 1 298 ? 12.509 -7.895 6.940 1.00 94.94 298 SER A C 1
ATOM 2338 O O . SER A 1 298 ? 11.833 -7.561 7.913 1.00 94.94 298 SER A O 1
ATOM 2340 N N . MET A 1 299 ? 12.357 -7.307 5.748 1.00 95.19 299 MET A N 1
ATOM 2341 C CA . MET A 1 299 ? 11.377 -6.240 5.525 1.00 95.19 299 MET A CA 1
ATOM 2342 C C . MET A 1 299 ? 9.930 -6.752 5.599 1.00 95.19 299 MET A C 1
ATOM 2344 O O . MET A 1 299 ? 9.073 -6.079 6.173 1.00 95.19 299 MET A O 1
ATOM 2348 N N . LEU A 1 300 ? 9.660 -7.950 5.067 1.00 96.75 300 LEU A N 1
ATOM 2349 C CA . LEU A 1 300 ? 8.350 -8.601 5.176 1.00 96.75 300 LEU A CA 1
ATOM 2350 C C . LEU A 1 300 ? 8.034 -9.005 6.619 1.00 96.75 300 LEU A C 1
ATOM 2352 O O . LEU A 1 300 ? 6.947 -8.701 7.103 1.00 96.75 300 LEU A O 1
ATOM 2356 N N . LEU A 1 301 ? 8.990 -9.603 7.336 1.00 96.12 301 LEU A N 1
ATOM 2357 C CA . LEU A 1 301 ? 8.831 -9.951 8.753 1.00 96.12 301 LEU A CA 1
ATOM 2358 C C . LEU A 1 301 ? 8.585 -8.711 9.624 1.00 96.12 301 LEU A C 1
ATOM 2360 O O . LEU A 1 301 ? 7.710 -8.726 10.488 1.00 96.12 301 LEU A O 1
ATOM 2364 N N . SER A 1 302 ? 9.295 -7.610 9.359 1.00 94.94 302 SER A N 1
ATOM 2365 C CA . SER A 1 302 ? 9.066 -6.333 10.044 1.00 94.94 302 SER A CA 1
ATOM 2366 C C . SER A 1 302 ? 7.639 -5.819 9.824 1.00 94.94 302 SER A C 1
ATOM 2368 O O . SER A 1 302 ? 6.988 -5.364 10.768 1.00 94.94 302 SER A O 1
ATOM 2370 N N . TRP A 1 303 ? 7.118 -5.949 8.600 1.00 96.00 303 TRP A N 1
ATOM 2371 C CA . TRP A 1 303 ? 5.733 -5.600 8.300 1.00 96.00 303 TRP A CA 1
ATOM 2372 C C . TRP A 1 303 ? 4.725 -6.538 8.987 1.00 96.00 303 TRP A C 1
ATOM 2374 O O . TRP A 1 303 ? 3.741 -6.047 9.535 1.00 96.00 303 TRP A O 1
ATOM 2384 N N . ILE A 1 304 ? 4.976 -7.854 9.024 1.00 97.19 304 ILE A N 1
ATOM 2385 C CA . ILE A 1 304 ? 4.113 -8.834 9.714 1.00 97.19 304 ILE A CA 1
ATOM 2386 C C . ILE A 1 304 ? 4.020 -8.499 11.207 1.00 97.19 304 ILE A C 1
ATOM 2388 O O . ILE A 1 304 ? 2.917 -8.406 11.745 1.00 97.19 304 ILE A O 1
ATOM 2392 N N . ALA A 1 305 ? 5.153 -8.229 11.862 1.00 96.00 305 ALA A N 1
ATOM 2393 C CA . ALA A 1 305 ? 5.186 -7.831 13.270 1.00 96.00 305 ALA A CA 1
ATOM 2394 C C . ALA A 1 305 ? 4.411 -6.524 13.512 1.00 96.00 305 ALA A C 1
ATOM 2396 O O . ALA A 1 305 ? 3.599 -6.424 14.435 1.00 96.00 305 ALA A O 1
ATOM 2397 N N . PHE A 1 306 ? 4.601 -5.526 12.642 1.00 94.94 306 PHE A N 1
ATOM 2398 C CA . PHE A 1 306 ? 3.824 -4.287 12.684 1.00 94.94 306 PHE A CA 1
ATOM 2399 C C . PHE A 1 306 ? 2.315 -4.550 12.547 1.00 94.94 306 PHE A C 1
ATOM 2401 O O . PHE A 1 306 ? 1.517 -4.012 13.325 1.00 94.94 306 PHE A O 1
ATOM 2408 N N . ARG A 1 307 ? 1.909 -5.392 11.588 1.00 95.75 307 ARG A N 1
ATOM 2409 C CA . ARG A 1 307 ? 0.497 -5.695 11.337 1.00 95.75 307 ARG A CA 1
ATOM 2410 C C . ARG A 1 307 ? -0.127 -6.470 12.490 1.00 95.75 307 ARG A C 1
ATOM 2412 O O . ARG A 1 307 ? -1.247 -6.147 12.873 1.00 95.75 307 ARG A O 1
ATOM 2419 N N . PHE A 1 308 ? 0.600 -7.416 13.078 1.00 96.31 308 PHE A N 1
ATOM 2420 C CA . PHE A 1 308 ? 0.165 -8.170 14.250 1.00 96.31 308 PHE A CA 1
ATOM 2421 C C . PHE A 1 308 ? -0.174 -7.238 15.422 1.00 96.31 308 PHE A C 1
ATOM 2423 O O . PHE A 1 308 ? -1.288 -7.275 15.943 1.00 96.31 308 PHE A O 1
ATOM 2430 N N . HIS A 1 309 ? 0.733 -6.322 15.783 1.00 94.94 309 HIS A N 1
ATOM 2431 C CA . HIS A 1 309 ? 0.472 -5.358 16.858 1.00 94.94 309 HIS A CA 1
ATOM 2432 C C . HIS A 1 309 ? -0.690 -4.413 16.533 1.00 94.94 309 HIS A C 1
ATOM 2434 O O . HIS A 1 309 ? -1.492 -4.094 17.410 1.00 94.94 309 HIS A O 1
ATOM 2440 N N . THR A 1 310 ? -0.803 -3.988 15.273 1.00 94.88 310 THR A N 1
ATOM 2441 C CA . THR A 1 310 ? -1.898 -3.125 14.809 1.00 94.88 310 THR A CA 1
ATOM 2442 C C . THR A 1 310 ? -3.252 -3.834 14.932 1.00 94.88 310 THR A C 1
ATOM 2444 O O . THR A 1 310 ? -4.201 -3.254 15.456 1.00 94.88 310 THR A O 1
ATOM 2447 N N . LEU A 1 311 ? -3.340 -5.102 14.514 1.00 95.50 311 LEU A N 1
ATOM 2448 C CA . LEU A 1 311 ? -4.553 -5.914 14.640 1.00 95.50 311 LEU A CA 1
ATOM 2449 C C . LEU A 1 311 ? -4.895 -6.203 16.102 1.00 95.50 311 LEU A C 1
ATOM 2451 O O . LEU A 1 311 ? -6.047 -6.045 16.491 1.00 95.50 311 LEU A O 1
ATOM 2455 N N . ARG A 1 312 ? -3.908 -6.548 16.935 1.00 95.94 312 ARG A N 1
ATOM 2456 C CA . ARG A 1 312 ? -4.128 -6.783 18.369 1.00 95.94 312 ARG A CA 1
ATOM 2457 C C . ARG A 1 312 ? -4.699 -5.542 19.062 1.00 95.94 312 ARG A C 1
ATOM 2459 O O . ARG A 1 312 ? -5.661 -5.658 19.813 1.00 95.94 312 ARG A O 1
ATOM 2466 N N . ARG A 1 313 ? -4.164 -4.349 18.769 1.00 95.56 313 ARG A N 1
ATOM 2467 C CA . ARG A 1 313 ? -4.694 -3.074 19.289 1.00 95.56 313 ARG A CA 1
ATOM 2468 C C . ARG A 1 313 ? -6.107 -2.787 18.804 1.00 95.56 313 ARG A C 1
ATOM 2470 O O . ARG A 1 313 ? -6.946 -2.387 19.601 1.00 95.56 313 ARG A O 1
ATOM 2477 N N . LEU A 1 314 ? -6.380 -3.026 17.523 1.00 95.12 314 LEU A N 1
ATOM 2478 C CA . LEU A 1 314 ? -7.719 -2.876 16.957 1.00 95.12 314 LEU A CA 1
ATOM 2479 C C . LEU A 1 314 ? -8.737 -3.791 17.652 1.00 95.12 314 LEU A C 1
ATOM 2481 O O . LEU A 1 314 ? -9.802 -3.327 18.051 1.00 95.12 314 LEU A O 1
ATOM 2485 N N . LEU A 1 315 ? -8.400 -5.071 17.821 1.00 95.56 315 LEU A N 1
ATOM 2486 C CA . LEU A 1 315 ? -9.263 -6.051 18.480 1.00 95.56 315 LEU A CA 1
ATOM 2487 C C . LEU A 1 315 ? -9.474 -5.713 19.961 1.00 95.56 315 LEU A C 1
ATOM 2489 O O . LEU A 1 315 ? -10.604 -5.780 20.433 1.00 95.56 315 LEU A O 1
ATOM 2493 N N . ALA A 1 316 ? -8.431 -5.278 20.673 1.00 95.38 316 ALA A N 1
ATOM 2494 C CA . ALA A 1 316 ? -8.535 -4.838 22.065 1.00 95.38 316 ALA A CA 1
ATOM 2495 C C . ALA A 1 316 ? -9.378 -3.557 22.215 1.00 95.38 316 ALA A C 1
ATOM 2497 O O . ALA A 1 316 ? -10.184 -3.439 23.136 1.00 95.38 316 ALA A O 1
ATOM 2498 N N . ALA A 1 317 ? -9.241 -2.604 21.288 1.00 95.19 317 ALA A N 1
ATOM 2499 C CA . ALA A 1 317 ? -10.055 -1.392 21.262 1.00 95.19 317 ALA A CA 1
ATOM 25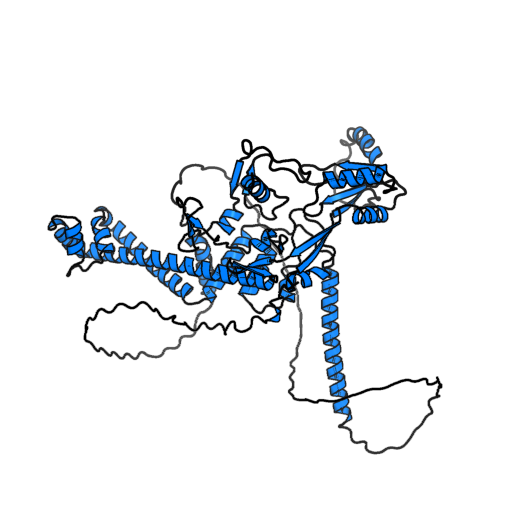00 C C . ALA A 1 317 ? -11.537 -1.708 21.007 1.00 95.19 317 ALA A C 1
ATOM 2502 O O . ALA A 1 317 ? -12.411 -1.140 21.665 1.00 95.19 317 ALA A O 1
ATOM 2503 N N . GLU A 1 318 ? -11.816 -2.637 20.085 1.00 95.19 318 GLU A N 1
ATOM 2504 C CA . GLU A 1 318 ? -13.164 -3.156 19.858 1.00 95.19 318 GLU A CA 1
ATOM 2505 C C . GLU A 1 318 ? -13.694 -3.878 21.102 1.00 95.19 318 GLU A C 1
ATOM 2507 O O . GLU A 1 318 ? -14.818 -3.613 21.517 1.00 95.19 318 GLU A O 1
ATOM 2512 N N . GLU A 1 319 ? -12.901 -4.738 21.741 1.00 96.19 319 GLU A N 1
ATOM 2513 C CA . GLU A 1 319 ? -13.299 -5.440 22.963 1.00 96.19 319 GLU A CA 1
ATOM 2514 C C . GLU A 1 319 ? -13.661 -4.459 24.089 1.00 96.19 319 GLU A C 1
ATOM 2516 O O . GLU A 1 319 ? -14.711 -4.605 24.716 1.00 96.19 319 GLU A O 1
ATOM 2521 N N . ALA A 1 320 ? -12.852 -3.421 24.312 1.00 95.19 320 ALA A N 1
ATOM 2522 C CA . ALA A 1 320 ? -13.107 -2.404 25.332 1.00 95.19 320 ALA A CA 1
ATOM 2523 C C . ALA A 1 320 ? -14.409 -1.624 25.071 1.00 95.19 320 ALA A C 1
ATOM 2525 O O . ALA A 1 320 ? -15.228 -1.451 25.978 1.00 95.19 320 ALA A O 1
ATOM 2526 N N . GLU A 1 321 ? -14.645 -1.199 23.824 1.00 93.50 321 GLU A N 1
ATOM 2527 C CA . GLU A 1 321 ? -15.892 -0.534 23.417 1.00 93.50 321 GLU A CA 1
ATOM 2528 C C . GLU A 1 321 ? -17.110 -1.443 23.651 1.00 93.50 321 GLU A C 1
ATOM 2530 O O . GLU A 1 321 ? -18.142 -1.023 24.185 1.00 93.50 321 GLU A O 1
ATOM 2535 N N . ARG A 1 322 ? -16.974 -2.720 23.288 1.00 95.38 322 ARG A N 1
ATOM 2536 C CA . ARG A 1 322 ? -18.028 -3.731 23.399 1.00 95.38 322 ARG A CA 1
ATOM 2537 C C . ARG A 1 322 ? -18.325 -4.088 24.855 1.00 95.38 322 ARG A C 1
ATOM 2539 O O . ARG A 1 322 ? -19.499 -4.194 25.204 1.00 95.38 322 ARG A O 1
ATOM 2546 N N . LYS A 1 323 ? -17.309 -4.190 25.719 1.00 95.44 323 LYS A N 1
ATOM 2547 C CA . LYS A 1 323 ? -17.467 -4.370 27.175 1.00 95.44 323 LYS A CA 1
ATOM 2548 C C . LYS A 1 323 ? -18.217 -3.192 27.791 1.00 95.44 323 LYS A C 1
ATOM 2550 O O . LYS A 1 323 ? -19.197 -3.408 28.501 1.00 95.44 323 LYS A O 1
ATOM 2555 N N . ALA A 1 324 ? -17.839 -1.959 27.446 1.00 94.00 324 ALA A N 1
ATOM 2556 C CA . ALA A 1 324 ? -18.542 -0.764 27.910 1.00 94.00 324 ALA A CA 1
ATOM 2557 C C . ALA A 1 324 ? -20.015 -0.758 27.463 1.00 94.00 324 ALA A C 1
ATOM 2559 O O . ALA A 1 324 ? -20.909 -0.481 28.263 1.00 94.00 324 ALA A O 1
ATOM 2560 N N . ARG A 1 325 ? -20.298 -1.126 26.204 1.00 94.38 325 ARG A N 1
ATOM 2561 C CA . ARG A 1 325 ? -21.677 -1.241 25.703 1.00 94.38 325 ARG A CA 1
ATOM 2562 C C . ARG A 1 325 ? -22.460 -2.351 26.405 1.00 94.38 325 ARG A C 1
ATOM 2564 O O . ARG A 1 325 ? -23.611 -2.124 26.768 1.00 94.38 325 ARG A O 1
ATOM 2571 N N . SER A 1 326 ? -21.850 -3.516 26.612 1.00 94.88 326 SER A N 1
ATOM 2572 C CA . SER A 1 326 ? -22.466 -4.651 27.309 1.00 94.88 326 SER A CA 1
ATOM 2573 C C . SER A 1 326 ? -22.842 -4.289 28.745 1.00 94.88 326 SER A C 1
ATOM 2575 O O . SER A 1 326 ? -23.969 -4.547 29.158 1.00 94.88 326 SER A O 1
ATOM 2577 N N . HIS A 1 327 ? -21.949 -3.604 29.465 1.00 94.31 327 HIS A N 1
ATOM 2578 C CA . HIS A 1 327 ? -22.193 -3.109 30.823 1.00 94.31 327 HIS A CA 1
ATOM 2579 C C . HIS A 1 327 ? -23.403 -2.167 30.893 1.00 94.31 327 HIS A C 1
ATOM 2581 O O . HIS A 1 327 ? -24.235 -2.258 31.795 1.00 94.31 327 HIS A O 1
ATOM 2587 N N . LEU A 1 328 ? -23.556 -1.278 29.907 1.00 93.25 328 LEU A N 1
ATOM 2588 C CA . LEU A 1 328 ? -24.727 -0.402 29.825 1.00 93.25 328 LEU A CA 1
ATOM 2589 C C . LEU A 1 328 ? -26.017 -1.179 29.525 1.00 93.25 328 LEU A C 1
ATOM 2591 O O . LEU A 1 328 ? -27.044 -0.899 30.138 1.00 93.25 328 LEU A O 1
ATOM 2595 N N . LEU A 1 329 ? -25.976 -2.148 28.605 1.00 92.38 329 LEU A N 1
ATOM 2596 C CA . LEU A 1 329 ? -27.140 -2.974 28.257 1.00 92.38 329 LEU A CA 1
ATOM 2597 C C . LEU A 1 329 ? -27.621 -3.819 29.439 1.00 92.38 329 LEU A C 1
ATOM 2599 O O . LEU A 1 329 ? -28.825 -3.903 29.669 1.00 92.38 329 LEU A O 1
ATOM 2603 N N . GLU A 1 330 ? -26.702 -4.385 30.219 1.00 91.81 330 GLU A N 1
ATOM 2604 C CA . GLU A 1 330 ? -27.026 -5.122 31.442 1.00 91.81 330 GLU A CA 1
ATOM 2605 C C . GLU A 1 330 ? -27.764 -4.234 32.454 1.00 91.81 330 GLU A C 1
ATOM 2607 O O . GLU A 1 330 ? -28.827 -4.607 32.957 1.00 91.81 330 GLU A O 1
ATOM 2612 N N . GLY A 1 331 ? -27.266 -3.012 32.673 1.00 91.44 331 GLY A N 1
ATOM 2613 C CA . GLY A 1 331 ? -27.926 -2.028 33.531 1.00 91.44 331 GLY A CA 1
ATOM 2614 C C . GLY A 1 331 ? -29.323 -1.648 33.033 1.00 91.44 331 GLY A C 1
ATOM 2615 O O . GLY A 1 331 ? -30.254 -1.561 33.830 1.00 91.44 331 GLY A O 1
ATOM 2616 N N . LEU A 1 332 ? -29.500 -1.476 31.718 1.00 89.62 332 LEU A N 1
ATOM 2617 C CA . LEU A 1 332 ? -30.803 -1.176 31.112 1.00 89.62 332 LEU A CA 1
ATOM 2618 C C . LEU A 1 332 ? -31.800 -2.330 31.287 1.00 89.62 332 LEU A C 1
ATOM 2620 O O . LEU A 1 332 ? -32.941 -2.093 31.677 1.00 89.62 332 LEU A O 1
ATOM 2624 N N . LEU A 1 333 ? -31.382 -3.573 31.040 1.00 90.12 333 LEU A N 1
ATOM 2625 C CA . LEU A 1 333 ? -32.232 -4.758 31.206 1.00 90.12 333 LEU A CA 1
ATOM 2626 C C . LEU A 1 333 ? -32.629 -4.974 32.673 1.00 90.12 333 LEU A C 1
ATOM 2628 O O . LEU A 1 333 ? -33.791 -5.277 32.968 1.00 90.12 333 LEU A O 1
ATOM 2632 N N . ARG A 1 334 ? -31.690 -4.746 33.601 1.00 90.94 334 ARG A N 1
ATOM 2633 C CA . ARG A 1 334 ? -31.962 -4.763 35.042 1.00 90.94 334 ARG A CA 1
ATOM 2634 C C . ARG A 1 334 ? -32.942 -3.656 35.434 1.00 90.94 334 ARG A C 1
ATOM 2636 O O . ARG A 1 334 ? -33.915 -3.933 36.129 1.00 90.94 334 ARG A O 1
ATOM 2643 N N . ALA A 1 335 ? -32.749 -2.434 34.939 1.00 89.06 335 ALA A N 1
ATOM 2644 C CA . ALA A 1 335 ? -33.633 -1.310 35.235 1.00 89.06 335 ALA A CA 1
ATOM 2645 C C . ALA A 1 335 ? -35.056 -1.513 34.708 1.00 89.06 335 ALA A C 1
ATOM 2647 O O . ALA A 1 335 ? -36.003 -1.197 35.416 1.00 89.06 335 ALA A O 1
ATOM 2648 N N . VAL A 1 336 ? -35.235 -2.097 33.517 1.00 85.38 336 VAL A N 1
ATOM 2649 C CA . VAL A 1 336 ? -36.573 -2.444 32.995 1.00 85.38 336 VAL A CA 1
ATOM 2650 C C . VAL A 1 336 ? -37.318 -3.405 33.929 1.00 85.38 336 VAL A C 1
ATOM 2652 O O . VAL A 1 336 ? -38.542 -3.345 34.010 1.00 85.38 336 VAL A O 1
ATOM 2655 N N . SER A 1 337 ? -36.598 -4.258 34.658 1.00 85.81 337 SER A N 1
ATOM 2656 C CA . SER A 1 337 ? -37.191 -5.191 35.626 1.00 85.81 337 SER A CA 1
ATOM 2657 C C . SER A 1 337 ? -37.521 -4.537 36.976 1.00 85.81 337 SER A C 1
ATOM 2659 O O . SER A 1 337 ? -38.396 -5.029 37.678 1.00 85.81 337 SER A O 1
ATOM 2661 N N . LEU A 1 338 ? -36.860 -3.424 37.317 1.00 89.19 338 LEU A N 1
ATOM 2662 C CA . LEU A 1 338 ? -37.014 -2.664 38.570 1.00 89.19 338 LEU A CA 1
ATOM 2663 C C . LEU A 1 338 ? -37.554 -1.242 38.316 1.00 89.19 338 LEU A C 1
ATOM 2665 O O . LEU A 1 338 ? -37.216 -0.294 39.023 1.00 89.19 338 LEU A O 1
ATOM 2669 N N . MET A 1 339 ? -38.351 -1.066 37.257 1.00 85.69 339 MET A N 1
ATOM 2670 C CA . MET A 1 339 ? -38.674 0.262 36.722 1.00 85.69 339 MET A CA 1
ATOM 2671 C C . MET A 1 339 ? -39.454 1.133 37.712 1.00 85.69 339 MET A C 1
ATOM 2673 O O . MET A 1 339 ? -39.201 2.332 37.788 1.00 85.69 339 MET A O 1
ATOM 2677 N N . ASP A 1 340 ? -40.362 0.543 38.490 1.00 89.69 340 ASP A N 1
ATOM 2678 C CA . ASP A 1 340 ? -41.160 1.288 39.470 1.00 89.69 340 ASP A CA 1
ATOM 2679 C C . ASP A 1 340 ? -40.277 1.913 40.561 1.00 89.69 340 ASP A C 1
ATOM 2681 O O . ASP A 1 340 ? -40.448 3.088 40.897 1.00 89.69 340 ASP A O 1
ATOM 2685 N N . ASP A 1 341 ? -39.277 1.170 41.043 1.00 90.38 341 ASP A N 1
ATOM 2686 C CA . ASP A 1 341 ? -38.310 1.655 42.032 1.00 90.38 341 ASP A CA 1
ATOM 2687 C C . ASP A 1 341 ? -37.399 2.729 41.434 1.00 90.38 341 ASP A C 1
ATOM 2689 O O . ASP A 1 341 ? -37.211 3.786 42.033 1.00 90.38 341 ASP A O 1
ATOM 2693 N N . VAL A 1 342 ? -36.901 2.513 40.211 1.00 90.25 342 VAL A N 1
ATOM 2694 C CA . VAL A 1 342 ? -36.073 3.499 39.496 1.00 90.25 342 VAL A CA 1
ATOM 2695 C C . VAL A 1 342 ? -36.836 4.815 39.309 1.00 90.25 342 VAL A C 1
ATOM 2697 O O . VAL A 1 342 ? -36.304 5.886 39.605 1.00 90.25 342 VAL A O 1
ATOM 2700 N N . VAL A 1 343 ? -38.097 4.763 38.867 1.00 90.31 343 VAL A N 1
ATOM 2701 C CA . VAL A 1 343 ? -38.940 5.956 38.687 1.00 90.31 343 VAL A CA 1
ATOM 2702 C C . VAL A 1 343 ? -39.223 6.636 40.025 1.00 90.31 343 VAL A C 1
ATOM 2704 O O . VAL A 1 343 ? -39.181 7.866 40.101 1.00 90.31 343 VAL A O 1
ATOM 2707 N N . LYS A 1 344 ? -39.477 5.865 41.088 1.00 92.88 344 LYS A N 1
ATOM 2708 C CA . LYS A 1 344 ? -39.688 6.400 42.436 1.00 92.88 344 LYS A CA 1
ATOM 2709 C C . LYS A 1 344 ? -38.457 7.163 42.931 1.00 92.88 344 LYS A C 1
ATOM 2711 O O . LYS A 1 344 ? -38.589 8.329 43.297 1.00 92.88 344 LYS A O 1
ATOM 2716 N N . THR A 1 345 ? -37.273 6.558 42.860 1.00 90.69 345 THR A N 1
ATOM 2717 C CA . THR A 1 345 ? -36.005 7.178 43.274 1.00 90.69 345 THR A CA 1
ATOM 2718 C C . THR A 1 345 ? -35.702 8.452 42.486 1.00 90.69 345 THR A C 1
ATOM 2720 O O . THR A 1 345 ? -35.268 9.451 43.065 1.00 90.69 345 THR A O 1
ATOM 2723 N N . VAL A 1 346 ? -35.975 8.461 41.177 1.00 90.31 346 VAL A N 1
ATOM 2724 C CA . VAL A 1 346 ? -35.789 9.655 40.339 1.00 90.31 346 VAL A CA 1
ATOM 2725 C C . VAL A 1 346 ? -36.791 10.752 40.711 1.00 90.31 346 VAL A C 1
ATOM 2727 O O . VAL A 1 346 ? -36.410 11.916 40.789 1.00 90.31 346 VAL A O 1
ATOM 2730 N N . ARG A 1 347 ? -38.052 10.405 40.996 1.00 92.75 347 ARG A N 1
ATOM 2731 C CA . ARG A 1 347 ? -39.099 11.370 41.377 1.00 92.75 347 ARG A CA 1
ATOM 2732 C C . ARG A 1 347 ? -38.886 11.981 42.766 1.00 92.75 347 ARG A C 1
ATOM 2734 O O . ARG A 1 347 ? -39.314 13.105 42.999 1.00 92.75 347 ARG A O 1
ATOM 2741 N N . GLU A 1 348 ? -38.270 11.239 43.683 1.00 93.38 348 GLU A N 1
ATOM 2742 C CA . GLU A 1 348 ? -37.949 11.683 45.051 1.00 93.38 348 GLU A CA 1
ATOM 2743 C C . GLU A 1 348 ? -36.642 12.489 45.138 1.00 93.38 348 GLU A C 1
ATOM 2745 O O . GLU A 1 348 ? -36.314 13.030 46.193 1.00 93.38 348 GLU A O 1
ATOM 2750 N N . SER A 1 349 ? -35.877 12.566 44.050 1.00 93.62 349 SER A N 1
ATOM 2751 C CA . SER A 1 349 ? -34.637 13.343 43.980 1.00 93.62 349 SER A CA 1
ATOM 2752 C C . SER A 1 349 ? -34.901 14.780 43.530 1.00 93.62 349 SER A C 1
ATOM 2754 O O . SER A 1 349 ? -35.717 15.019 42.642 1.00 93.62 349 SER A O 1
ATOM 2756 N N . LEU A 1 350 ? -34.193 15.748 44.118 1.00 90.94 350 LEU A N 1
ATOM 2757 C CA . LEU A 1 350 ? -34.338 17.175 43.804 1.00 90.94 350 LEU A CA 1
ATOM 2758 C C . LEU A 1 350 ? -33.557 17.574 42.544 1.00 90.94 350 LEU A C 1
ATOM 2760 O O . LEU A 1 350 ? -33.900 18.556 41.887 1.00 90.94 350 LEU A O 1
ATOM 2764 N N . SER A 1 351 ? -32.498 16.833 42.207 1.00 93.62 351 SER A N 1
ATOM 2765 C CA . SER A 1 351 ? -31.630 17.105 41.057 1.00 93.62 351 SER A CA 1
ATOM 2766 C C . SER A 1 351 ? -31.214 15.829 40.323 1.00 93.62 351 SER A C 1
ATOM 2768 O O . SER A 1 351 ? -31.292 14.724 40.863 1.00 93.62 351 SER A O 1
ATOM 2770 N N . ALA A 1 352 ? -30.734 15.984 39.085 1.00 90.31 352 ALA A N 1
ATOM 2771 C CA . ALA A 1 352 ? -30.207 14.870 38.297 1.00 90.31 352 ALA A CA 1
ATOM 2772 C C . ALA A 1 352 ? -28.960 14.233 38.938 1.00 90.31 352 ALA A C 1
ATOM 2774 O O . ALA A 1 352 ? -28.784 13.019 38.851 1.00 90.31 352 ALA A O 1
ATOM 2775 N N . ASP A 1 353 ? -28.124 15.032 39.605 1.00 91.88 353 ASP A N 1
ATOM 2776 C CA . ASP A 1 353 ? -26.921 14.544 40.284 1.00 91.88 353 ASP A CA 1
ATOM 2777 C C . ASP A 1 353 ? -27.272 13.753 41.550 1.00 91.88 353 ASP A C 1
ATOM 2779 O O . ASP A 1 353 ? -26.717 12.678 41.774 1.00 91.88 353 ASP A O 1
ATOM 2783 N N . GLU A 1 354 ? -28.265 14.215 42.317 1.00 92.56 354 GLU A N 1
ATOM 2784 C CA . GLU A 1 354 ? -28.803 13.471 43.464 1.00 92.56 354 GLU A CA 1
ATOM 2785 C C . GLU A 1 354 ? -29.464 12.159 43.015 1.00 92.56 354 GLU A C 1
ATOM 2787 O O . GLU A 1 354 ? -29.216 11.107 43.601 1.00 92.56 354 GLU A O 1
ATOM 2792 N N . ALA A 1 355 ? -30.246 12.187 41.929 1.00 90.81 355 ALA A N 1
ATOM 2793 C CA . ALA A 1 355 ? -30.846 10.980 41.365 1.00 90.81 355 ALA A CA 1
ATOM 2794 C C . ALA A 1 355 ? -29.775 9.975 40.923 1.00 90.81 355 ALA A C 1
ATOM 2796 O O . ALA A 1 355 ? -29.902 8.779 41.173 1.00 90.81 355 ALA A O 1
ATOM 2797 N N . LYS A 1 356 ? -28.685 10.447 40.306 1.00 92.44 356 LYS A N 1
ATOM 2798 C CA . LYS A 1 356 ? -27.552 9.599 39.919 1.00 92.44 356 LYS A CA 1
ATOM 2799 C C . LYS A 1 356 ? -26.891 8.946 41.138 1.00 92.44 356 LYS A C 1
ATOM 2801 O O . LYS A 1 356 ? -26.591 7.754 41.078 1.00 92.44 356 LYS A O 1
ATOM 2806 N N . GLN A 1 357 ? -26.676 9.700 42.218 1.00 92.38 357 GLN A N 1
ATOM 2807 C CA . GLN A 1 357 ? -26.112 9.173 43.465 1.00 92.38 357 GLN A CA 1
ATOM 2808 C C . GLN A 1 357 ? -27.027 8.109 44.081 1.00 92.38 357 GLN A C 1
ATOM 2810 O O . GLN A 1 357 ? -26.589 6.976 44.261 1.00 92.38 357 GLN A O 1
ATOM 2815 N N . LYS A 1 358 ? -28.321 8.400 44.262 1.00 92.12 358 LYS A N 1
ATOM 2816 C CA . LYS A 1 358 ? -29.279 7.437 44.836 1.00 92.12 358 LYS A CA 1
ATOM 2817 C C . LYS A 1 358 ? -29.476 6.177 43.989 1.00 92.12 358 LYS A C 1
ATOM 2819 O O . LYS A 1 358 ? -29.705 5.106 44.535 1.00 92.12 358 LYS A O 1
ATOM 2824 N N . LEU A 1 359 ? -29.383 6.272 42.659 1.00 91.50 359 LEU A N 1
ATOM 2825 C CA . LEU A 1 359 ? -29.410 5.094 41.777 1.00 91.50 359 LEU A CA 1
ATOM 2826 C C . LEU A 1 359 ? -28.153 4.218 41.927 1.00 91.50 359 LEU A C 1
ATOM 2828 O O . LEU A 1 359 ? -28.197 3.025 41.625 1.00 91.50 359 LEU A O 1
ATOM 2832 N N . THR A 1 360 ? -27.042 4.812 42.363 1.00 92.88 360 THR A N 1
ATOM 2833 C CA . THR A 1 360 ? -25.775 4.109 42.606 1.00 92.88 360 THR A CA 1
ATOM 2834 C C . THR A 1 360 ? -25.769 3.416 43.969 1.00 92.88 360 THR A C 1
ATOM 2836 O O . THR A 1 360 ? -25.124 2.383 44.133 1.00 92.88 360 THR A O 1
ATOM 2839 N N . GLU A 1 361 ? -26.517 3.940 44.938 1.00 91.25 361 GLU A N 1
ATOM 2840 C CA . GLU A 1 361 ? -26.620 3.381 46.284 1.00 91.25 361 GLU A CA 1
ATOM 2841 C C . GLU A 1 361 ? -27.463 2.083 46.333 1.00 91.25 361 GLU A C 1
ATOM 2843 O O . GLU A 1 361 ? -28.342 1.846 45.488 1.00 91.25 361 GLU A O 1
ATOM 2848 N N . PRO A 1 362 ? -27.220 1.199 47.321 1.00 87.06 362 PRO A N 1
ATOM 2849 C CA . PRO A 1 362 ? -28.105 0.070 47.606 1.00 87.06 362 PRO A CA 1
ATOM 2850 C C . PRO A 1 362 ? -29.522 0.569 47.948 1.00 87.06 362 PRO A C 1
ATOM 2852 O O . PRO A 1 362 ? -29.654 1.572 48.649 1.00 87.06 362 PRO A O 1
ATOM 2855 N N . PRO A 1 363 ? -30.602 -0.105 47.501 1.00 84.81 363 PRO A N 1
ATOM 2856 C CA . PRO A 1 363 ? -30.652 -1.475 46.972 1.00 84.81 363 PRO A CA 1
ATOM 2857 C C . PRO A 1 363 ? -30.461 -1.605 45.449 1.00 84.81 363 PRO A C 1
ATOM 2859 O O . PRO A 1 363 ? -30.352 -2.723 44.942 1.00 84.81 363 PRO A O 1
ATOM 2862 N N . LEU A 1 364 ? -30.432 -0.497 44.700 1.00 85.88 364 LEU A N 1
ATOM 2863 C CA . LEU A 1 364 ? -30.387 -0.530 43.234 1.00 85.88 364 LEU A CA 1
ATOM 2864 C C . LEU A 1 364 ? -28.971 -0.795 42.706 1.00 85.88 364 LEU A C 1
ATOM 2866 O O . LEU A 1 364 ? -28.806 -1.628 41.813 1.00 85.88 364 LEU A O 1
ATOM 2870 N N . GLY A 1 365 ? -27.946 -0.171 43.294 1.00 91.25 365 GLY A N 1
ATOM 2871 C CA . GLY A 1 365 ? -26.543 -0.529 43.059 1.00 91.25 365 GLY A CA 1
ATOM 2872 C C . GLY A 1 365 ? -26.102 -0.453 41.592 1.00 91.25 365 GLY A C 1
ATOM 2873 O O . GLY A 1 365 ? -25.399 -1.349 41.122 1.00 91.25 365 GLY A O 1
ATOM 2874 N N . PHE A 1 366 ? -26.569 0.539 40.827 1.00 94.06 366 PHE A N 1
ATOM 2875 C CA . PHE A 1 366 ? -26.125 0.735 39.442 1.00 94.06 366 PHE A CA 1
ATOM 2876 C C . PHE A 1 366 ? -24.759 1.421 39.401 1.00 94.06 366 PHE A C 1
ATOM 2878 O O . PHE A 1 366 ? -24.478 2.314 40.187 1.00 94.06 366 PHE A O 1
ATOM 2885 N N . SER A 1 367 ? -23.910 1.089 38.429 1.00 94.88 367 SER A N 1
ATOM 2886 C CA . SER A 1 367 ? -22.667 1.852 38.242 1.00 94.88 367 SER A CA 1
ATOM 2887 C C . SER A 1 367 ? -22.950 3.313 37.838 1.00 94.88 367 SER A C 1
ATOM 2889 O O . SER A 1 367 ? -23.972 3.583 37.193 1.00 94.88 367 SER A O 1
ATOM 2891 N N . PRO A 1 368 ? -22.015 4.255 38.066 1.00 93.38 368 PRO A N 1
ATOM 2892 C CA . PRO A 1 368 ? -22.197 5.656 37.676 1.00 93.38 368 PRO A CA 1
ATOM 2893 C C . PRO A 1 368 ? -22.520 5.857 36.185 1.00 93.38 368 PRO A C 1
ATOM 2895 O O . PRO A 1 368 ? -23.300 6.745 35.830 1.00 93.38 368 PRO A O 1
ATOM 2898 N N . ALA A 1 369 ? -21.941 5.028 35.307 1.00 92.94 369 ALA A N 1
ATOM 2899 C CA . ALA A 1 369 ? -22.200 5.057 33.868 1.00 92.94 369 ALA A CA 1
ATOM 2900 C C . ALA A 1 369 ? -23.606 4.535 33.520 1.00 92.94 369 ALA A C 1
ATOM 2902 O O . ALA A 1 369 ? -24.300 5.132 32.695 1.00 92.94 369 ALA A O 1
ATOM 2903 N N . GLN A 1 370 ? -24.050 3.458 34.178 1.00 94.19 370 GLN A N 1
ATOM 2904 C CA . GLN A 1 370 ? -25.407 2.926 34.025 1.00 94.19 370 GLN A CA 1
ATOM 2905 C C . GLN A 1 370 ? -26.443 3.927 34.544 1.00 94.19 370 GLN A C 1
ATOM 2907 O O . GLN A 1 370 ? -27.356 4.266 33.801 1.00 94.19 370 GLN A O 1
ATOM 2912 N N . ALA A 1 371 ? -26.273 4.472 35.753 1.00 92.69 371 ALA A N 1
ATOM 2913 C CA . ALA A 1 371 ? -27.181 5.469 36.325 1.00 92.69 371 ALA A CA 1
ATOM 2914 C C . ALA A 1 371 ? -27.346 6.687 35.398 1.00 92.69 371 ALA A C 1
ATOM 2916 O O . ALA A 1 371 ? -28.462 7.131 35.129 1.00 92.69 371 ALA A O 1
ATOM 2917 N N . GLN A 1 372 ? -26.250 7.178 34.812 1.00 92.31 372 GLN A N 1
ATOM 2918 C CA . GLN A 1 372 ? -26.312 8.265 33.835 1.00 92.31 372 GLN A CA 1
ATOM 2919 C C . GLN A 1 372 ? -27.042 7.874 32.538 1.00 92.31 372 GLN A C 1
ATOM 2921 O O . GLN A 1 372 ? -27.746 8.705 31.961 1.00 92.31 372 GLN A O 1
ATOM 2926 N N . ALA A 1 373 ? -26.899 6.630 32.073 1.00 90.94 373 ALA A N 1
ATOM 2927 C CA . ALA A 1 373 ? -27.652 6.120 30.929 1.00 90.94 373 ALA A CA 1
ATOM 2928 C C . ALA A 1 373 ? -29.152 5.970 31.242 1.00 90.94 373 ALA A C 1
ATOM 2930 O O . ALA A 1 373 ? -29.977 6.294 30.388 1.00 90.94 373 ALA A O 1
ATOM 2931 N N . LEU A 1 374 ? -29.509 5.559 32.466 1.00 90.44 374 LEU A N 1
ATOM 2932 C CA . LEU A 1 374 ? -30.895 5.455 32.938 1.00 90.44 374 LEU A CA 1
ATOM 2933 C C . LEU A 1 374 ? -31.596 6.813 32.976 1.00 90.44 374 LEU A C 1
ATOM 2935 O O . LEU A 1 374 ? -32.723 6.933 32.508 1.00 90.44 374 LEU A O 1
ATOM 2939 N N . LEU A 1 375 ? -30.918 7.861 33.447 1.00 89.81 375 LEU A N 1
ATOM 2940 C CA . LEU A 1 375 ? -31.479 9.219 33.459 1.00 89.81 375 LEU A CA 1
ATOM 2941 C C . LEU A 1 375 ? -31.761 9.773 32.051 1.00 89.81 375 LEU A C 1
ATOM 2943 O O . LEU A 1 375 ? -32.549 10.702 31.895 1.00 89.81 375 LEU A O 1
ATOM 2947 N N . ARG A 1 376 ? -31.122 9.215 31.016 1.00 89.12 376 ARG A N 1
ATOM 2948 C CA . ARG A 1 376 ? -31.313 9.589 29.602 1.00 89.12 376 ARG A CA 1
ATOM 2949 C C . ARG A 1 376 ? -32.284 8.668 28.862 1.00 89.12 376 ARG A C 1
ATOM 2951 O O . ARG A 1 376 ? -32.488 8.826 27.658 1.00 89.12 376 ARG A O 1
ATOM 2958 N N . LEU A 1 377 ? -32.839 7.680 29.553 1.00 87.50 377 LEU A N 1
ATOM 2959 C CA . LEU A 1 377 ? -33.690 6.649 28.983 1.00 87.50 377 LEU A CA 1
ATOM 2960 C C . LEU A 1 377 ? -35.058 7.252 28.622 1.00 87.50 377 LEU A C 1
ATOM 2962 O O . LEU A 1 377 ? -35.662 7.987 29.399 1.00 87.50 377 LEU A O 1
ATOM 2966 N N . THR A 1 378 ? -35.556 6.963 27.420 1.00 86.88 378 THR A N 1
ATOM 2967 C CA . THR A 1 378 ? -36.873 7.426 26.963 1.00 86.88 378 THR A CA 1
ATOM 2968 C C . THR A 1 378 ? -37.960 6.410 27.305 1.00 86.88 378 THR A C 1
ATOM 2970 O O . THR A 1 378 ? -37.758 5.209 27.139 1.00 86.88 378 THR A O 1
ATOM 2973 N N . LEU A 1 379 ? -39.162 6.867 27.680 1.00 85.69 379 LEU A N 1
ATOM 2974 C CA . LEU A 1 379 ? -40.293 5.982 28.025 1.00 85.69 379 LEU A CA 1
ATOM 2975 C C . LEU A 1 379 ? -40.639 4.956 26.925 1.00 85.69 379 LEU A C 1
ATOM 2977 O O . LEU A 1 379 ? -41.138 3.874 27.219 1.00 85.69 379 LEU A O 1
ATOM 2981 N N . SER A 1 380 ? -40.331 5.249 25.656 1.00 86.19 380 SER A N 1
ATOM 2982 C CA . SER A 1 380 ? -40.508 4.316 24.533 1.00 86.19 380 SER A CA 1
ATOM 2983 C C . SER A 1 380 ? -39.724 3.007 24.685 1.00 86.19 380 SER A C 1
ATOM 2985 O O . SER A 1 380 ? -40.207 1.954 24.264 1.00 86.19 380 SER A O 1
ATOM 2987 N N . ARG A 1 381 ? -38.551 3.042 25.332 1.00 82.50 381 ARG A N 1
ATOM 2988 C CA . ARG A 1 381 ? -37.685 1.870 25.552 1.00 82.50 381 ARG A CA 1
ATOM 2989 C C . ARG A 1 381 ? -38.280 0.848 26.527 1.00 82.50 381 ARG A C 1
ATOM 2991 O O . ARG A 1 381 ? -37.762 -0.256 26.632 1.00 82.50 381 ARG A O 1
ATOM 2998 N N . LEU A 1 382 ? -39.375 1.196 27.205 1.00 81.69 382 LEU A N 1
ATOM 2999 C CA . LEU A 1 382 ? -40.117 0.308 28.106 1.00 81.69 382 LEU A CA 1
ATOM 3000 C C . LEU A 1 382 ? -41.084 -0.623 27.368 1.00 81.69 382 LEU A C 1
ATOM 3002 O O . LEU A 1 382 ? -41.647 -1.541 27.964 1.00 81.69 382 LEU A O 1
ATOM 3006 N N . THR A 1 383 ? -41.320 -0.387 26.076 1.00 89.62 383 THR A N 1
ATOM 3007 C CA . THR A 1 383 ? -42.203 -1.252 25.292 1.00 89.62 383 THR A CA 1
ATOM 3008 C C . THR A 1 383 ? -41.624 -2.663 25.179 1.00 89.62 383 THR A C 1
ATOM 3010 O O . THR A 1 383 ? -40.410 -2.866 25.131 1.00 89.62 383 THR A O 1
ATOM 3013 N N . ARG A 1 384 ? -42.501 -3.673 25.091 1.00 88.38 384 ARG A N 1
ATOM 3014 C CA . ARG A 1 384 ? -42.081 -5.083 24.963 1.00 88.38 384 ARG A CA 1
ATOM 3015 C C . ARG A 1 384 ? -41.169 -5.322 23.755 1.00 88.38 384 ARG A C 1
ATOM 3017 O O . ARG A 1 384 ? -40.275 -6.158 23.829 1.00 88.38 384 ARG A O 1
ATOM 3024 N N . LEU A 1 385 ? -41.399 -4.595 22.659 1.00 91.81 385 LEU A N 1
ATOM 3025 C CA . LEU A 1 385 ? -40.590 -4.695 21.446 1.00 91.81 385 LEU A CA 1
ATOM 3026 C C . LEU A 1 385 ? -39.162 -4.184 21.679 1.00 91.81 385 LEU A C 1
ATOM 3028 O O . LEU A 1 385 ? -38.210 -4.874 21.334 1.00 91.81 385 LEU A O 1
ATOM 3032 N N . GLU A 1 386 ? -39.015 -3.014 22.300 1.00 89.31 386 GLU A N 1
ATOM 3033 C CA . GLU A 1 386 ? -37.711 -2.418 22.615 1.00 89.31 386 GLU A CA 1
ATOM 3034 C C . GLU A 1 386 ? -36.930 -3.258 23.625 1.00 89.31 386 GLU A C 1
ATOM 3036 O O . GLU A 1 386 ? -35.737 -3.489 23.442 1.00 89.31 386 GLU A O 1
ATOM 3041 N N . ARG A 1 387 ? -37.606 -3.805 24.644 1.00 87.44 387 ARG A N 1
ATOM 3042 C CA . ARG A 1 387 ? -36.987 -4.760 25.571 1.00 87.44 387 ARG A CA 1
ATOM 3043 C C . ARG A 1 387 ? -36.397 -5.958 24.828 1.00 87.44 387 ARG A C 1
ATOM 3045 O O . ARG A 1 387 ? -35.242 -6.302 25.051 1.00 87.44 387 ARG A O 1
ATOM 3052 N N . ARG A 1 388 ? -37.165 -6.566 23.919 1.00 91.38 388 ARG A N 1
ATOM 3053 C CA . ARG A 1 388 ? -36.684 -7.692 23.113 1.00 91.38 388 ARG A CA 1
ATOM 3054 C C . ARG A 1 388 ? -35.478 -7.301 22.252 1.00 91.38 388 ARG A C 1
ATOM 3056 O O . ARG A 1 388 ? -34.530 -8.070 22.165 1.00 91.38 388 ARG A O 1
ATOM 3063 N N . GLN A 1 389 ? -35.482 -6.108 21.657 1.00 91.88 389 GLN A N 1
ATOM 3064 C CA . GLN A 1 389 ? -34.333 -5.609 20.892 1.00 91.88 389 GLN A CA 1
ATOM 3065 C C . GLN A 1 389 ? -33.085 -5.432 21.768 1.00 91.88 389 GLN A C 1
ATOM 3067 O O . GLN A 1 389 ? -31.991 -5.773 21.330 1.00 91.88 389 GLN A O 1
ATOM 3072 N N . LEU A 1 390 ? -33.236 -4.947 23.005 1.00 89.69 390 LEU A N 1
ATOM 3073 C CA . LEU A 1 390 ? -32.131 -4.840 23.964 1.00 89.69 390 LEU A CA 1
ATOM 3074 C C . LEU A 1 390 ? -31.588 -6.216 24.370 1.00 89.69 390 LEU A C 1
ATOM 3076 O O . LEU A 1 390 ? -30.376 -6.383 24.467 1.00 89.69 390 LEU A O 1
ATOM 3080 N N . GLU A 1 391 ? -32.461 -7.204 24.582 1.00 91.69 391 GLU A N 1
ATOM 3081 C CA . GLU A 1 391 ? -32.068 -8.589 24.881 1.00 91.69 391 GLU A CA 1
ATOM 3082 C C . GLU A 1 391 ? -31.313 -9.225 23.697 1.00 91.69 391 GLU A C 1
ATOM 3084 O O . GLU A 1 391 ? -30.268 -9.853 23.883 1.00 91.69 391 GLU A O 1
ATOM 3089 N N . GLU A 1 392 ? -31.799 -9.019 22.469 1.00 94.75 392 GLU A N 1
ATOM 3090 C CA . GLU A 1 392 ? -31.137 -9.466 21.239 1.00 94.75 392 GLU A CA 1
ATOM 3091 C C . GLU A 1 392 ? -29.775 -8.773 21.046 1.00 94.75 392 GLU A C 1
ATOM 3093 O O . GLU A 1 392 ? -28.785 -9.443 20.736 1.00 94.75 392 GLU A O 1
ATOM 3098 N N . GLU A 1 393 ? -29.691 -7.461 21.294 1.00 94.00 393 GLU A N 1
ATOM 3099 C CA . GLU A 1 393 ? -28.435 -6.708 21.255 1.00 94.00 393 GLU A CA 1
ATOM 3100 C C . GLU A 1 393 ? -27.450 -7.239 22.304 1.00 94.00 393 GLU A C 1
ATOM 3102 O O . GLU A 1 393 ? -26.314 -7.555 21.959 1.00 94.00 393 GLU A O 1
ATOM 3107 N N . ALA A 1 394 ? -27.874 -7.406 23.560 1.00 93.19 394 ALA A N 1
ATOM 3108 C CA . ALA A 1 394 ? -27.029 -7.911 24.641 1.00 93.19 394 ALA A CA 1
ATOM 3109 C C . ALA A 1 394 ? -26.487 -9.314 24.333 1.00 93.19 394 ALA A C 1
ATOM 3111 O O . ALA A 1 394 ? -25.296 -9.579 24.519 1.00 93.19 394 ALA A O 1
ATOM 3112 N N . LYS A 1 395 ? -27.328 -10.199 23.781 1.00 95.38 395 LYS A N 1
ATOM 3113 C CA . LYS A 1 395 ? -26.899 -11.526 23.325 1.00 95.38 395 LYS A CA 1
ATOM 3114 C C . LYS A 1 395 ? -25.857 -11.429 22.208 1.00 95.38 395 LYS A C 1
ATOM 3116 O O . LYS A 1 395 ? -24.844 -12.123 22.261 1.00 95.38 395 LYS A O 1
ATOM 3121 N N . ALA A 1 396 ? -26.068 -10.556 21.223 1.00 94.69 396 ALA A N 1
ATOM 3122 C CA . ALA A 1 396 ? -25.106 -10.338 20.145 1.00 94.69 396 ALA A CA 1
ATOM 3123 C C . ALA A 1 396 ? -23.772 -9.769 20.662 1.00 94.69 396 ALA A C 1
ATOM 3125 O O . ALA A 1 396 ? -22.711 -10.214 20.222 1.00 94.69 396 ALA A O 1
ATOM 3126 N N . GLN A 1 397 ? -23.809 -8.836 21.622 1.00 94.12 397 GLN A N 1
ATOM 3127 C CA . GLN A 1 397 ? -22.604 -8.304 22.265 1.00 94.12 397 GLN A CA 1
ATOM 3128 C C . GLN A 1 397 ? -21.843 -9.395 23.018 1.00 94.12 397 GLN A C 1
ATOM 3130 O O . GLN A 1 397 ? -20.633 -9.514 22.843 1.00 94.12 397 GLN A O 1
ATOM 3135 N N . LYS A 1 398 ? -22.541 -10.233 23.794 1.00 94.19 398 LYS A N 1
ATOM 3136 C CA . LYS A 1 398 ? -21.929 -11.347 24.530 1.00 94.19 398 LYS A CA 1
ATOM 3137 C C . LYS A 1 398 ? -21.251 -12.347 23.592 1.00 94.19 398 LYS A C 1
ATOM 3139 O O . LYS A 1 398 ? -20.109 -12.727 23.837 1.00 94.19 398 LYS A O 1
ATOM 3144 N N . ASN A 1 399 ? -21.917 -12.722 22.499 1.00 95.69 399 ASN A N 1
ATOM 3145 C CA . ASN A 1 399 ? -21.337 -13.608 21.488 1.00 95.69 399 ASN A CA 1
ATOM 3146 C C . ASN A 1 399 ? -20.068 -12.994 20.882 1.00 95.69 399 ASN A C 1
ATOM 3148 O O . ASN A 1 399 ? -19.029 -13.646 20.834 1.00 95.69 399 ASN A O 1
ATOM 3152 N N . ARG A 1 400 ? -20.126 -11.715 20.489 1.00 94.25 400 ARG A N 1
ATOM 3153 C CA . ARG A 1 400 ? -18.976 -11.022 19.902 1.00 94.25 400 ARG A CA 1
ATOM 3154 C C . ARG A 1 400 ? -17.813 -10.876 20.885 1.00 94.25 400 ARG A C 1
ATOM 3156 O O . ARG A 1 400 ? -16.667 -11.018 20.483 1.00 94.25 400 ARG A O 1
ATOM 3163 N N . LEU A 1 401 ? -18.088 -10.614 22.161 1.00 95.19 401 LEU A N 1
ATOM 3164 C CA . LEU A 1 401 ? -17.060 -10.558 23.202 1.00 95.19 401 LEU A CA 1
ATOM 3165 C C . LEU A 1 401 ? -16.374 -11.911 23.398 1.00 95.19 401 LEU A C 1
ATOM 3167 O O . LEU A 1 401 ? -15.157 -11.948 23.530 1.00 95.19 401 LEU A O 1
ATOM 3171 N N . SER A 1 402 ? -17.128 -13.012 23.351 1.00 94.81 402 SER A N 1
ATOM 3172 C CA . SER A 1 402 ? -16.550 -14.359 23.399 1.00 94.81 402 SER A CA 1
ATOM 3173 C C . SER A 1 402 ? -15.631 -14.631 22.204 1.00 94.81 402 SER A C 1
ATOM 3175 O O . SER A 1 402 ? -14.555 -15.198 22.379 1.00 94.81 402 SER A O 1
ATOM 3177 N N . GLU A 1 403 ? -16.027 -14.209 20.998 1.00 93.06 403 GLU A N 1
ATOM 3178 C CA . GLU A 1 403 ? -15.178 -14.304 19.803 1.00 93.06 403 GLU A CA 1
ATOM 3179 C C . GLU A 1 403 ? -13.901 -13.466 19.955 1.00 93.06 403 GLU A C 1
ATOM 3181 O O . GLU A 1 403 ? -12.805 -13.967 19.726 1.00 93.06 403 GLU A O 1
ATOM 3186 N N . LEU A 1 404 ? -14.021 -12.202 20.374 1.00 93.75 404 LEU A N 1
ATOM 3187 C CA . LEU A 1 404 ? -12.879 -11.299 20.558 1.00 93.75 404 LEU A CA 1
ATOM 3188 C C . LEU A 1 404 ? -11.905 -11.810 21.621 1.00 93.75 404 LEU A C 1
ATOM 3190 O O . LEU A 1 404 ? -10.698 -11.765 21.401 1.00 93.75 404 LEU A O 1
ATOM 3194 N N . ALA A 1 405 ? -12.419 -12.332 22.736 1.00 92.81 405 ALA A N 1
ATOM 3195 C CA . ALA A 1 405 ? -11.603 -12.939 23.779 1.00 92.81 405 ALA A CA 1
ATOM 3196 C C . ALA A 1 405 ? -10.826 -14.152 23.243 1.00 92.81 405 ALA A C 1
ATOM 3198 O O . ALA A 1 405 ? -9.635 -14.286 23.512 1.00 92.81 405 ALA A O 1
ATOM 3199 N N . SER A 1 406 ? -11.468 -14.992 22.424 1.00 92.56 406 SER A N 1
ATOM 3200 C CA . SER A 1 406 ? -10.808 -16.123 21.764 1.00 92.56 406 SER A CA 1
ATOM 3201 C C . SER A 1 406 ? -9.703 -15.671 20.796 1.00 92.56 406 SER A C 1
ATOM 3203 O O . SER A 1 406 ? -8.595 -16.212 20.853 1.00 92.56 406 SER A O 1
ATOM 3205 N N . LEU A 1 407 ? -9.967 -14.638 19.981 1.00 92.75 407 LEU A N 1
ATOM 3206 C CA . LEU A 1 407 ? -8.995 -14.053 19.046 1.00 92.75 407 LEU A CA 1
ATOM 3207 C C . LEU A 1 407 ? -7.791 -13.424 19.765 1.00 92.75 407 LEU A C 1
ATOM 3209 O O . LEU A 1 407 ? -6.664 -13.542 19.298 1.00 92.75 407 LEU A O 1
ATOM 3213 N N . LEU A 1 408 ? -8.015 -12.735 20.887 1.00 93.69 408 LEU A N 1
ATOM 3214 C CA . LEU A 1 408 ? -6.953 -12.074 21.656 1.00 93.69 408 LEU A CA 1
ATOM 3215 C C . LEU A 1 408 ? -6.120 -13.053 22.497 1.00 93.69 408 LEU A C 1
ATOM 3217 O O . LEU A 1 408 ? -4.967 -12.744 22.815 1.00 93.69 408 LEU A O 1
ATOM 3221 N N . ALA A 1 409 ? -6.690 -14.211 22.842 1.00 94.38 409 ALA A N 1
ATOM 3222 C CA . ALA A 1 409 ? -6.019 -15.259 23.605 1.00 94.38 409 ALA A CA 1
ATOM 3223 C C . ALA A 1 409 ? -5.000 -16.056 22.773 1.00 94.38 409 ALA A C 1
ATOM 3225 O O . ALA A 1 409 ? -4.009 -16.524 23.328 1.00 94.38 409 ALA A O 1
ATOM 3226 N N . HIS A 1 410 ? -5.217 -16.204 21.461 1.00 93.12 410 HIS A N 1
ATOM 3227 C CA . HIS A 1 410 ? -4.372 -17.034 20.600 1.00 93.12 410 HIS A CA 1
ATOM 3228 C C . HIS A 1 410 ? -3.777 -16.229 19.445 1.00 93.12 410 HIS A C 1
ATOM 3230 O O . HIS A 1 410 ? -4.468 -15.882 18.489 1.00 93.12 410 HIS A O 1
ATOM 3236 N N . ASP A 1 411 ? -2.459 -16.028 19.462 1.00 93.56 411 ASP A N 1
ATOM 3237 C CA . ASP A 1 411 ? -1.750 -15.289 18.408 1.00 93.56 411 ASP A CA 1
ATOM 3238 C C . ASP A 1 411 ? -1.962 -15.891 17.009 1.00 93.56 411 ASP A C 1
ATOM 3240 O O . ASP A 1 411 ? -2.046 -15.160 16.020 1.00 93.56 411 ASP A O 1
ATOM 3244 N N . ARG A 1 412 ? -2.118 -17.221 16.923 1.00 94.25 412 ARG A N 1
ATOM 3245 C CA . ARG A 1 412 ? -2.424 -17.935 15.674 1.00 94.25 412 ARG A CA 1
ATOM 3246 C C . ARG A 1 412 ? -3.691 -17.410 14.998 1.00 94.25 412 ARG A C 1
ATOM 3248 O O . ARG A 1 412 ? -3.697 -17.248 13.785 1.00 94.25 412 ARG A O 1
ATOM 3255 N N . GLU A 1 413 ? -4.733 -17.102 15.762 1.00 93.06 413 GLU A N 1
ATOM 3256 C CA . GLU A 1 413 ? -5.988 -16.584 15.208 1.00 93.06 413 GLU A CA 1
ATOM 3257 C C . GLU A 1 413 ? -5.808 -15.195 14.586 1.00 93.06 413 GLU A C 1
ATOM 3259 O O . GLU A 1 413 ? -6.406 -14.886 13.556 1.00 93.06 413 GLU A O 1
ATOM 3264 N N . ILE A 1 414 ? -4.939 -14.363 15.167 1.00 95.38 414 ILE A N 1
ATOM 3265 C CA . ILE A 1 414 ? -4.600 -13.049 14.607 1.00 95.38 414 ILE A CA 1
ATOM 3266 C C . ILE A 1 414 ? -3.830 -13.214 13.292 1.00 95.38 414 ILE A C 1
ATOM 3268 O O . ILE A 1 414 ? -4.066 -12.464 12.342 1.00 95.38 414 ILE A O 1
ATOM 3272 N N . TYR A 1 415 ? -2.929 -14.195 13.210 1.00 96.25 415 TYR A N 1
ATOM 3273 C CA . TYR A 1 415 ? -2.232 -14.518 11.965 1.00 96.25 415 TYR A CA 1
ATOM 3274 C C . TYR A 1 415 ? -3.184 -15.043 10.886 1.00 96.25 415 TYR A C 1
ATOM 3276 O O . TYR A 1 415 ? -3.088 -14.597 9.743 1.00 96.25 415 TYR A O 1
ATOM 3284 N N . GLU A 1 416 ? -4.140 -15.906 11.231 1.00 95.94 416 GLU A N 1
ATOM 3285 C CA . GLU A 1 416 ? -5.159 -16.365 10.278 1.00 95.94 416 GLU A CA 1
ATOM 3286 C C . GLU A 1 416 ? -6.044 -15.208 9.799 1.00 95.94 416 GLU A C 1
ATOM 3288 O O . GLU A 1 416 ? -6.242 -15.041 8.597 1.00 95.94 416 GLU A O 1
ATOM 3293 N N . LEU A 1 417 ? -6.474 -14.320 10.703 1.00 95.38 417 LEU A N 1
ATOM 3294 C CA . LEU A 1 417 ? -7.192 -13.097 10.334 1.00 95.38 417 LEU A CA 1
ATOM 3295 C C . LEU A 1 417 ? -6.371 -12.219 9.373 1.00 95.38 417 LEU A C 1
ATOM 3297 O O . LEU A 1 417 ? -6.908 -11.642 8.425 1.00 95.38 417 LEU A O 1
ATOM 3301 N N . MET A 1 418 ? -5.057 -12.122 9.596 1.00 96.31 418 MET A N 1
ATOM 3302 C CA . MET A 1 418 ? -4.153 -11.406 8.698 1.00 96.31 418 MET A CA 1
ATOM 3303 C C . MET A 1 418 ? -4.109 -12.065 7.312 1.00 96.31 418 MET A C 1
ATOM 3305 O O . MET A 1 418 ? -4.183 -11.363 6.305 1.00 96.31 418 MET A O 1
ATOM 3309 N N . VAL A 1 419 ? -4.029 -13.396 7.238 1.00 97.62 419 VAL A N 1
ATOM 3310 C CA . VAL A 1 419 ? -4.053 -14.144 5.969 1.00 97.62 419 VAL A CA 1
ATOM 3311 C C . VAL A 1 419 ? -5.377 -13.934 5.231 1.00 97.62 419 VAL A C 1
ATOM 3313 O O . VAL A 1 419 ? -5.356 -13.650 4.030 1.00 97.62 419 VAL A O 1
ATOM 3316 N N . GLU A 1 420 ? -6.511 -14.008 5.930 1.00 96.31 420 GLU A N 1
ATOM 3317 C CA . GLU A 1 420 ? -7.844 -13.730 5.381 1.00 96.31 420 GLU A CA 1
ATOM 3318 C C . GLU A 1 420 ? -7.915 -12.308 4.785 1.00 96.31 420 GLU A C 1
ATOM 3320 O O . GLU A 1 420 ? -8.366 -12.123 3.648 1.00 96.31 420 GLU A O 1
ATOM 3325 N N . GLU A 1 421 ? -7.395 -11.294 5.490 1.00 95.38 421 GLU A N 1
ATOM 3326 C CA . GLU A 1 421 ? -7.327 -9.920 4.975 1.00 95.38 421 GLU A CA 1
ATOM 3327 C C . GLU A 1 421 ? -6.448 -9.800 3.720 1.00 95.38 421 GLU A C 1
ATOM 3329 O O . GLU A 1 421 ? -6.852 -9.161 2.743 1.00 95.38 421 GLU A O 1
ATOM 3334 N N . LEU A 1 422 ? -5.269 -10.428 3.699 1.00 96.44 422 LEU A N 1
ATOM 3335 C CA . LEU A 1 422 ? -4.372 -10.389 2.537 1.00 96.44 422 LEU A CA 1
ATOM 3336 C C . LEU A 1 422 ? -5.005 -11.079 1.316 1.00 96.44 422 LEU A C 1
ATOM 3338 O O . LEU A 1 422 ? -4.919 -10.565 0.196 1.00 96.44 422 LEU A O 1
ATOM 3342 N N . GLN A 1 423 ? -5.713 -12.192 1.515 1.00 96.25 423 GLN A N 1
ATOM 3343 C CA . GLN A 1 423 ? -6.478 -12.856 0.454 1.00 96.25 423 GLN A CA 1
ATOM 3344 C C . GLN A 1 423 ? -7.625 -11.975 -0.064 1.00 96.25 423 GLN A C 1
ATOM 3346 O O . GLN A 1 423 ? -7.841 -11.882 -1.278 1.00 96.25 423 GLN A O 1
ATOM 3351 N N . ALA A 1 424 ? -8.318 -11.255 0.823 1.00 94.81 424 ALA A N 1
ATOM 3352 C CA . ALA A 1 424 ? -9.332 -10.281 0.427 1.00 94.81 424 ALA A CA 1
ATOM 3353 C C . ALA A 1 424 ? -8.736 -9.138 -0.420 1.00 94.81 424 ALA A C 1
ATOM 3355 O O . ALA A 1 424 ? -9.350 -8.699 -1.394 1.00 94.81 424 ALA A O 1
ATOM 3356 N N . HIS A 1 425 ? -7.513 -8.684 -0.128 1.00 94.19 425 HIS A N 1
ATOM 3357 C CA . HIS A 1 425 ? -6.823 -7.711 -0.983 1.00 94.19 425 HIS A CA 1
ATOM 3358 C C . HIS A 1 425 ? -6.482 -8.279 -2.365 1.00 94.19 425 HIS A C 1
ATOM 3360 O O . HIS A 1 425 ? -6.663 -7.582 -3.367 1.00 94.19 425 HIS A O 1
ATOM 3366 N N . LYS A 1 426 ? -6.040 -9.541 -2.438 1.00 93.31 426 LYS A N 1
ATOM 3367 C CA . LYS A 1 426 ? -5.717 -10.222 -3.702 1.00 93.31 426 LYS A CA 1
ATOM 3368 C C . LYS A 1 426 ? -6.932 -10.330 -4.629 1.00 93.31 426 LYS A C 1
ATOM 3370 O O . LYS A 1 426 ? -6.803 -10.113 -5.833 1.00 93.31 426 LYS A O 1
ATOM 3375 N N . THR A 1 427 ? -8.107 -10.628 -4.071 1.00 93.62 427 THR A N 1
ATOM 3376 C CA . THR A 1 427 ? -9.363 -10.751 -4.834 1.00 93.62 427 THR A CA 1
ATOM 3377 C C . THR A 1 427 ? -9.917 -9.397 -5.282 1.00 93.62 427 THR A C 1
ATOM 3379 O O . THR A 1 427 ? -10.355 -9.265 -6.425 1.00 93.62 427 THR A O 1
ATOM 3382 N N . ARG A 1 428 ? -9.856 -8.370 -4.423 1.00 93.38 428 ARG A N 1
ATOM 3383 C CA . ARG A 1 428 ? -10.344 -7.013 -4.737 1.00 93.38 428 ARG A CA 1
ATOM 3384 C C . ARG A 1 428 ? -9.484 -6.289 -5.769 1.00 93.38 428 ARG A C 1
ATOM 3386 O O . ARG A 1 428 ? -10.016 -5.581 -6.623 1.00 93.38 428 ARG A O 1
ATOM 3393 N N . HIS A 1 429 ? -8.163 -6.450 -5.694 1.00 92.56 429 HIS A N 1
ATOM 3394 C CA . HIS A 1 429 ? -7.212 -5.658 -6.473 1.00 92.56 429 HIS A CA 1
ATOM 3395 C C . HIS A 1 429 ? -6.457 -6.533 -7.469 1.00 92.56 429 HIS A C 1
ATOM 3397 O O . HIS A 1 429 ? -5.608 -7.341 -7.099 1.00 92.56 429 HIS A O 1
ATOM 3403 N N . LYS A 1 430 ? -6.733 -6.348 -8.764 1.00 88.94 430 LYS A N 1
ATOM 3404 C CA . LYS A 1 430 ? -6.014 -7.045 -9.840 1.00 88.94 430 LYS A CA 1
ATOM 3405 C C . LYS A 1 430 ? -4.600 -6.483 -9.993 1.00 88.94 430 LYS A C 1
ATOM 3407 O O . LYS A 1 430 ? -4.415 -5.270 -10.084 1.00 88.94 430 LYS A O 1
ATOM 3412 N N . ALA A 1 431 ? -3.613 -7.367 -10.113 1.00 89.88 431 ALA A N 1
ATOM 3413 C CA . ALA A 1 431 ? -2.220 -6.984 -10.312 1.00 89.88 431 ALA A CA 1
ATOM 3414 C C . ALA A 1 431 ? -1.510 -7.912 -11.314 1.00 89.88 431 ALA A C 1
ATOM 3416 O O . ALA A 1 431 ? -0.603 -8.645 -10.932 1.00 89.88 431 ALA A O 1
ATOM 3417 N N . PRO A 1 432 ? -1.877 -7.903 -12.612 1.00 92.81 432 PRO A N 1
ATOM 3418 C CA . PRO A 1 432 ? -1.120 -8.657 -13.609 1.00 92.81 432 PRO A CA 1
ATOM 3419 C C . PRO A 1 432 ? 0.305 -8.104 -13.699 1.00 92.81 432 PRO A C 1
ATOM 3421 O O . PRO A 1 432 ? 0.488 -6.884 -13.731 1.00 92.81 432 PRO A O 1
ATOM 3424 N N . ARG A 1 433 ? 1.306 -8.985 -13.738 1.00 93.19 433 ARG A N 1
ATOM 3425 C CA . ARG A 1 433 ? 2.712 -8.589 -13.860 1.00 93.19 433 ARG A CA 1
ATOM 3426 C C . ARG A 1 433 ? 2.950 -7.882 -15.199 1.00 93.19 433 ARG A C 1
ATOM 3428 O O . ARG A 1 433 ? 2.557 -8.398 -16.243 1.00 93.19 433 ARG A O 1
ATOM 3435 N N . LYS A 1 434 ? 3.599 -6.714 -15.173 1.00 92.56 434 LYS A N 1
ATOM 3436 C CA . LYS A 1 434 ? 3.932 -5.943 -16.382 1.00 92.56 434 LYS A CA 1
ATOM 3437 C C . LYS A 1 434 ? 5.355 -6.227 -16.842 1.00 92.56 434 LYS A C 1
ATOM 3439 O O . LYS A 1 434 ? 5.605 -6.417 -18.030 1.00 92.56 434 LYS A O 1
ATOM 3444 N N . THR A 1 435 ? 6.310 -6.262 -15.922 1.00 93.50 435 THR A N 1
ATOM 3445 C CA . THR A 1 435 ? 7.715 -6.503 -16.255 1.00 93.50 435 THR A CA 1
ATOM 3446 C C . THR A 1 435 ? 7.963 -7.993 -16.490 1.00 93.50 435 THR A C 1
ATOM 3448 O O . THR A 1 435 ? 7.617 -8.835 -15.665 1.00 93.50 435 THR A O 1
ATOM 3451 N N . LYS A 1 436 ? 8.622 -8.350 -17.595 1.00 92.06 436 LYS A N 1
ATOM 3452 C CA . LYS A 1 436 ? 8.963 -9.747 -17.907 1.00 92.06 436 LYS A CA 1
ATOM 3453 C C . LYS A 1 436 ? 10.390 -10.035 -17.463 1.00 92.06 436 LYS A C 1
ATOM 3455 O O . LYS A 1 436 ? 11.313 -9.312 -17.829 1.00 92.06 436 LYS A O 1
ATOM 3460 N N . VAL A 1 437 ? 10.574 -11.106 -16.701 1.00 88.69 437 VAL A N 1
ATOM 3461 C CA . VAL A 1 437 ? 11.896 -11.531 -16.229 1.00 88.69 437 VAL A CA 1
ATOM 3462 C C . VAL A 1 437 ? 12.492 -12.512 -17.236 1.00 88.69 437 VAL A C 1
ATOM 3464 O O . VAL A 1 437 ? 11.941 -13.591 -17.4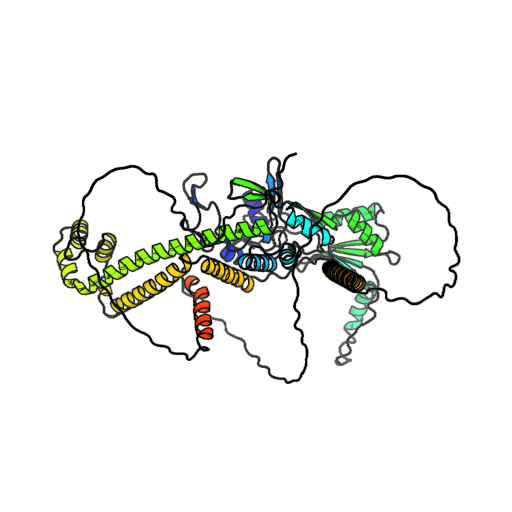63 1.00 88.69 437 VAL A O 1
ATOM 3467 N N . LEU A 1 438 ? 13.587 -12.128 -17.891 1.00 81.75 438 LEU A N 1
ATOM 3468 C CA . LEU A 1 438 ? 14.332 -13.013 -18.785 1.00 81.75 438 LEU A CA 1
ATOM 3469 C C . LEU A 1 438 ? 15.286 -13.870 -17.958 1.00 81.75 438 LEU A C 1
ATOM 3471 O O . LEU A 1 438 ? 15.848 -13.392 -16.988 1.00 81.75 438 LEU A O 1
ATOM 3475 N N . GLY A 1 439 ? 15.469 -15.131 -18.347 1.00 65.19 439 GLY A N 1
ATOM 3476 C CA . GLY A 1 439 ? 16.401 -16.035 -17.665 1.00 65.19 439 GLY A CA 1
ATOM 3477 C C . GLY A 1 439 ? 15.780 -16.927 -16.589 1.00 65.19 439 GLY A C 1
ATOM 3478 O O . GLY A 1 439 ? 16.405 -17.925 -16.248 1.00 65.19 439 GLY A O 1
ATOM 3479 N N . LEU A 1 440 ? 14.528 -16.694 -16.158 1.00 54.44 440 LEU A N 1
ATOM 3480 C CA . LEU A 1 440 ? 13.883 -17.519 -15.120 1.00 54.44 440 LEU A CA 1
ATOM 3481 C C . LEU A 1 440 ? 13.906 -19.020 -15.460 1.00 54.44 440 LEU A C 1
ATOM 3483 O O . LEU A 1 440 ? 14.290 -19.832 -14.629 1.00 54.44 440 LEU A O 1
ATOM 3487 N N . ARG A 1 441 ? 13.595 -19.390 -16.712 1.00 46.94 441 ARG A N 1
ATOM 3488 C CA . ARG A 1 441 ? 13.621 -20.794 -17.166 1.00 46.94 441 ARG A CA 1
ATOM 3489 C C . ARG A 1 441 ? 15.027 -21.402 -17.193 1.00 46.94 441 ARG A C 1
ATOM 3491 O O . ARG A 1 441 ? 15.171 -22.566 -16.844 1.00 46.94 441 ARG A O 1
ATOM 3498 N N . ARG A 1 442 ? 16.057 -20.644 -17.594 1.00 49.97 442 ARG A N 1
ATOM 3499 C CA . ARG A 1 442 ? 17.447 -21.141 -17.644 1.00 49.97 442 ARG A CA 1
ATOM 3500 C C . ARG A 1 442 ? 18.041 -21.263 -16.241 1.00 49.97 442 ARG A C 1
ATOM 3502 O O . ARG A 1 442 ? 18.669 -22.273 -15.954 1.00 49.97 442 ARG A O 1
ATOM 3509 N N . ALA A 1 443 ? 17.768 -20.297 -15.363 1.00 49.34 443 ALA A N 1
ATOM 3510 C CA . ALA A 1 443 ? 18.157 -20.342 -13.956 1.00 49.34 443 ALA A CA 1
ATOM 3511 C C . ALA A 1 443 ? 17.441 -21.477 -13.202 1.00 49.34 443 ALA A C 1
ATOM 3513 O O . ALA A 1 443 ? 18.093 -22.238 -12.500 1.00 49.34 443 ALA A O 1
ATOM 3514 N N . GLN A 1 444 ? 16.132 -21.670 -13.417 1.00 54.50 444 GLN A N 1
ATOM 3515 C CA . GLN A 1 444 ? 15.370 -22.786 -12.835 1.00 54.50 444 GLN A CA 1
ATOM 3516 C C . GLN A 1 444 ? 15.850 -24.153 -13.344 1.00 54.50 444 GLN A C 1
ATOM 3518 O O . GLN A 1 444 ? 15.982 -25.085 -12.557 1.00 54.50 444 GLN A O 1
ATOM 3523 N N . GLN A 1 445 ? 16.142 -24.286 -14.644 1.00 53.88 445 GLN A N 1
ATOM 3524 C CA . GLN A 1 445 ? 16.715 -25.516 -15.205 1.00 53.88 445 GLN A CA 1
ATOM 3525 C C . GLN A 1 445 ? 18.128 -25.785 -14.681 1.00 53.88 445 GLN A C 1
ATOM 3527 O O . GLN A 1 445 ? 18.473 -26.938 -14.444 1.00 53.88 445 GLN A O 1
ATOM 3532 N N . ARG A 1 446 ? 18.942 -24.743 -14.486 1.00 56.41 446 ARG A N 1
ATOM 3533 C CA . ARG A 1 446 ? 20.287 -24.867 -13.921 1.00 56.41 446 ARG A CA 1
ATOM 3534 C C . ARG A 1 446 ? 20.249 -25.246 -12.441 1.00 56.41 446 ARG A C 1
ATOM 3536 O O . ARG A 1 446 ? 20.941 -26.180 -12.069 1.00 56.41 446 ARG A O 1
ATOM 3543 N N . ALA A 1 447 ? 19.392 -24.611 -11.642 1.00 58.50 447 ALA A N 1
ATOM 3544 C CA . ALA A 1 447 ? 19.205 -24.945 -10.230 1.00 58.50 447 ALA A CA 1
ATOM 3545 C C . ALA A 1 447 ? 18.725 -26.394 -10.043 1.00 58.50 447 ALA A C 1
ATOM 3547 O O . ALA A 1 447 ? 19.300 -27.118 -9.240 1.00 58.50 447 ALA A O 1
ATOM 3548 N N . ARG A 1 448 ? 17.755 -26.850 -10.854 1.00 61.88 448 ARG A N 1
ATOM 3549 C CA . ARG A 1 448 ? 17.323 -28.261 -10.864 1.00 61.88 448 ARG A CA 1
ATOM 3550 C C . ARG A 1 448 ? 18.470 -29.207 -11.221 1.00 61.88 448 ARG A C 1
ATOM 3552 O O . ARG A 1 448 ? 18.698 -30.172 -10.513 1.00 61.88 448 ARG A O 1
ATOM 3559 N N . ARG A 1 449 ? 19.249 -28.890 -12.262 1.00 60.44 449 ARG A N 1
ATOM 3560 C CA . ARG A 1 449 ? 20.430 -29.686 -12.646 1.00 60.44 449 ARG A CA 1
ATOM 3561 C C . ARG A 1 449 ? 21.503 -29.724 -11.557 1.00 60.44 449 ARG A C 1
ATOM 3563 O O . ARG A 1 449 ? 22.173 -30.738 -11.420 1.00 60.44 449 ARG A O 1
ATOM 3570 N N . GLU A 1 450 ? 21.695 -28.635 -10.819 1.00 60.84 450 GLU A N 1
ATOM 3571 C CA . GLU A 1 450 ? 22.652 -28.567 -9.710 1.00 60.84 450 GLU A CA 1
ATOM 3572 C C . GLU A 1 450 ? 22.165 -29.367 -8.488 1.00 60.84 450 GLU A C 1
ATOM 3574 O O . GLU A 1 450 ? 22.973 -30.059 -7.870 1.00 60.84 450 GLU A O 1
ATOM 3579 N N . GLU A 1 451 ? 20.865 -29.345 -8.171 1.00 63.69 451 GLU A N 1
ATOM 3580 C CA . GLU A 1 451 ? 20.247 -30.229 -7.167 1.00 63.69 451 GLU A CA 1
ATOM 3581 C C . GLU A 1 451 ? 20.352 -31.707 -7.572 1.00 63.69 451 GLU A C 1
ATOM 3583 O O . GLU A 1 451 ? 20.830 -32.522 -6.782 1.00 63.69 451 GLU A O 1
ATOM 3588 N N . ASP A 1 452 ? 20.018 -32.041 -8.821 1.00 66.50 452 ASP A N 1
ATOM 3589 C CA . ASP A 1 452 ? 20.126 -33.399 -9.363 1.00 66.50 452 ASP A CA 1
ATOM 3590 C C . ASP A 1 452 ? 21.583 -33.890 -9.351 1.00 66.50 452 ASP A C 1
ATOM 3592 O O . ASP A 1 452 ? 21.866 -35.022 -8.955 1.00 66.50 452 ASP A O 1
ATOM 3596 N N . ALA A 1 453 ? 22.545 -33.036 -9.716 1.00 65.06 453 ALA A N 1
ATOM 3597 C CA . ALA A 1 453 ? 23.969 -33.367 -9.677 1.00 65.06 453 ALA A CA 1
ATOM 3598 C C . ALA A 1 453 ? 24.478 -33.588 -8.243 1.00 65.06 453 ALA A C 1
ATOM 3600 O O . ALA A 1 453 ? 25.255 -34.517 -8.006 1.00 65.06 453 ALA A O 1
ATOM 3601 N N . ARG A 1 454 ? 24.024 -32.784 -7.270 1.00 68.19 454 ARG A N 1
ATOM 3602 C CA . ARG A 1 454 ? 24.340 -32.981 -5.844 1.00 68.19 454 ARG A CA 1
ATOM 3603 C C . ARG A 1 454 ? 23.740 -34.281 -5.313 1.00 68.19 454 ARG A C 1
ATOM 3605 O O . ARG A 1 454 ? 24.448 -35.028 -4.642 1.00 68.19 454 ARG A O 1
ATOM 3612 N N . ALA A 1 455 ? 22.494 -34.593 -5.667 1.00 67.88 455 ALA A N 1
ATOM 3613 C CA . ALA A 1 455 ? 21.840 -35.848 -5.298 1.00 67.88 455 ALA A CA 1
ATOM 3614 C C . ALA A 1 455 ? 22.538 -37.072 -5.916 1.00 67.88 455 ALA A C 1
ATOM 3616 O O . ALA A 1 455 ? 22.740 -38.081 -5.241 1.00 67.88 455 ALA A O 1
ATOM 3617 N N . THR A 1 456 ? 22.976 -36.969 -7.175 1.00 70.44 456 THR A N 1
ATOM 3618 C CA . THR A 1 456 ? 23.719 -38.036 -7.869 1.00 70.44 456 THR A CA 1
ATOM 3619 C C . THR A 1 456 ? 25.103 -38.238 -7.250 1.00 70.44 456 THR A C 1
ATOM 3621 O O . THR A 1 456 ? 25.519 -39.366 -7.007 1.00 70.44 456 THR A O 1
ATOM 3624 N N . THR A 1 457 ? 25.801 -37.150 -6.913 1.00 69.94 457 THR A N 1
ATOM 3625 C CA . THR A 1 457 ? 27.110 -37.220 -6.244 1.00 69.94 457 THR A CA 1
ATOM 3626 C C . THR A 1 457 ? 26.981 -37.825 -4.846 1.00 69.94 457 THR A C 1
ATOM 3628 O O . THR A 1 457 ? 27.792 -38.668 -4.474 1.00 69.94 457 THR A O 1
ATOM 3631 N N . ALA A 1 458 ? 25.941 -37.464 -4.086 1.00 67.75 458 ALA A N 1
ATOM 3632 C CA . ALA A 1 458 ? 25.659 -38.054 -2.779 1.00 67.75 458 ALA A CA 1
ATOM 3633 C C . ALA A 1 458 ? 25.361 -39.563 -2.876 1.00 67.75 458 ALA A C 1
ATOM 3635 O O . ALA A 1 458 ? 25.917 -40.332 -2.093 1.00 67.75 458 ALA A O 1
ATOM 3636 N N . ARG A 1 459 ? 24.575 -40.001 -3.874 1.00 68.50 459 ARG A N 1
ATOM 3637 C CA . ARG A 1 459 ? 24.326 -41.431 -4.147 1.00 68.50 459 ARG A CA 1
ATOM 3638 C C . ARG A 1 459 ? 25.601 -42.187 -4.509 1.00 68.50 459 ARG A C 1
ATOM 3640 O O . ARG A 1 459 ? 25.904 -43.178 -3.858 1.00 68.50 459 ARG A O 1
ATOM 3647 N N . ASN A 1 460 ? 26.399 -41.677 -5.447 1.00 70.88 460 ASN A N 1
ATOM 3648 C CA . ASN A 1 460 ? 27.656 -42.321 -5.844 1.00 70.88 460 ASN A CA 1
ATOM 3649 C C . ASN A 1 460 ? 28.658 -42.394 -4.679 1.00 70.88 460 ASN A C 1
ATOM 3651 O O . ASN A 1 460 ? 29.413 -43.354 -4.568 1.00 70.88 460 ASN A O 1
ATOM 3655 N N . SER A 1 461 ? 28.655 -41.396 -3.788 1.00 66.88 461 SER A N 1
ATOM 3656 C CA . SER A 1 461 ? 29.485 -41.395 -2.576 1.00 66.88 461 SER A CA 1
ATOM 3657 C C . SER A 1 461 ? 29.055 -42.487 -1.593 1.00 66.88 461 SER A C 1
ATOM 3659 O O . SER A 1 461 ? 29.908 -43.150 -1.014 1.00 66.88 461 SER A O 1
ATOM 3661 N N . GLN A 1 462 ? 27.745 -42.685 -1.411 1.00 67.00 462 GLN A N 1
ATOM 3662 C CA . GLN A 1 462 ? 27.185 -43.739 -0.558 1.00 67.00 462 GLN A CA 1
ATOM 3663 C C . GLN A 1 462 ? 27.394 -45.137 -1.156 1.00 67.00 462 GLN A C 1
ATOM 3665 O O . GLN A 1 462 ? 27.736 -46.063 -0.422 1.00 67.00 462 GLN A O 1
ATOM 3670 N N . GLU A 1 463 ? 27.252 -45.286 -2.475 1.00 60.97 463 GLU A N 1
ATOM 3671 C CA . GLU A 1 463 ? 27.515 -46.538 -3.195 1.00 60.97 463 GLU A CA 1
ATOM 3672 C C . GLU A 1 463 ? 28.998 -46.916 -3.139 1.00 60.97 463 GLU A C 1
ATOM 3674 O O . GLU A 1 463 ? 29.318 -48.049 -2.788 1.00 60.97 463 GLU A O 1
ATOM 3679 N N . ALA A 1 464 ? 29.908 -45.961 -3.360 1.00 58.84 464 ALA A N 1
ATOM 3680 C CA . ALA A 1 464 ? 31.346 -46.190 -3.230 1.00 58.84 464 ALA A CA 1
ATOM 3681 C C . ALA A 1 464 ? 31.749 -46.573 -1.794 1.00 58.84 464 ALA A C 1
ATOM 3683 O O . ALA A 1 464 ? 32.586 -47.455 -1.607 1.00 58.84 464 ALA A O 1
ATOM 3684 N N . PHE A 1 465 ? 31.124 -45.967 -0.775 1.00 54.12 465 PHE A N 1
ATOM 3685 C CA . PHE A 1 465 ? 31.358 -46.322 0.631 1.00 54.12 465 PHE A CA 1
ATOM 3686 C C . PHE A 1 465 ? 30.845 -47.736 0.956 1.00 54.12 465 PHE A C 1
ATOM 3688 O O . PHE A 1 465 ? 31.539 -48.516 1.612 1.00 54.12 465 PHE A O 1
ATOM 3695 N N . ALA A 1 466 ? 29.664 -48.102 0.445 1.00 57.94 466 ALA A N 1
ATOM 3696 C CA . ALA A 1 466 ? 29.085 -49.435 0.607 1.00 57.94 466 ALA A CA 1
ATOM 3697 C C . ALA A 1 466 ? 29.873 -50.524 -0.145 1.00 57.94 466 ALA A C 1
ATOM 3699 O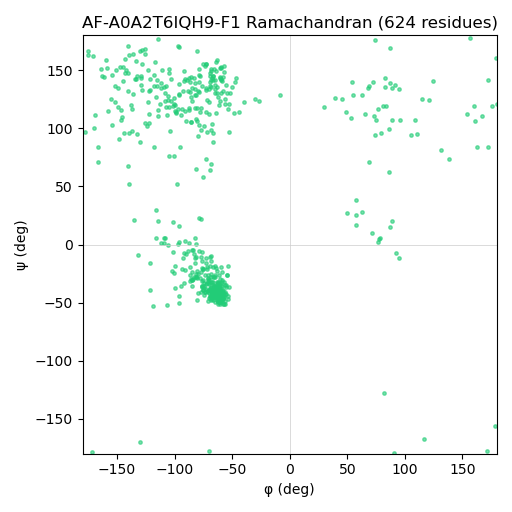 O . ALA A 1 466 ? 29.942 -51.668 0.305 1.00 57.94 466 ALA A O 1
ATOM 3700 N N . GLU A 1 467 ? 30.485 -50.186 -1.281 1.00 57.84 467 GLU A N 1
ATOM 3701 C CA . GLU A 1 467 ? 31.302 -51.108 -2.069 1.00 57.84 467 GLU A CA 1
ATOM 3702 C C . GLU A 1 467 ? 32.670 -51.363 -1.415 1.00 57.84 467 GLU A C 1
ATOM 3704 O O . GLU A 1 467 ? 33.125 -52.509 -1.381 1.00 57.84 467 GLU A O 1
ATOM 3709 N N . THR A 1 468 ? 33.269 -50.351 -0.771 1.00 55.25 468 THR A N 1
ATOM 3710 C CA . THR A 1 468 ? 34.478 -50.536 0.053 1.00 55.25 468 THR A CA 1
ATOM 3711 C C . THR A 1 468 ? 34.236 -51.393 1.301 1.00 55.25 468 THR A C 1
ATOM 3713 O O . THR A 1 468 ? 35.072 -52.236 1.622 1.00 55.25 468 THR A O 1
ATOM 3716 N N . ASP A 1 469 ? 33.072 -51.275 1.950 1.00 54.22 469 ASP A N 1
ATOM 3717 C CA . ASP A 1 469 ? 32.711 -52.080 3.135 1.00 54.22 469 ASP A CA 1
ATOM 3718 C C . ASP A 1 469 ? 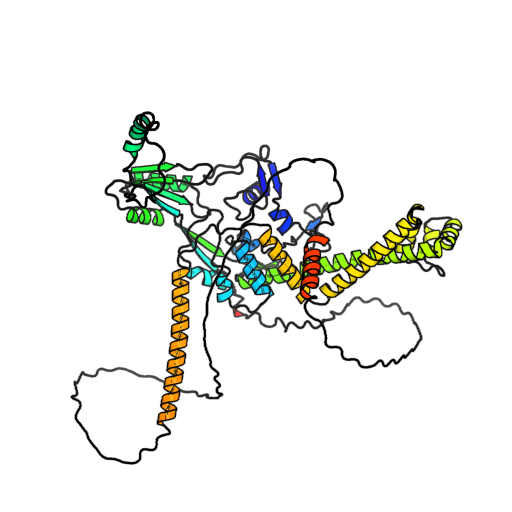32.428 -53.559 2.772 1.00 54.22 469 ASP A C 1
ATOM 3720 O O . ASP A 1 469 ? 32.688 -54.494 3.537 1.00 54.22 469 ASP A O 1
ATOM 3724 N N . ARG A 1 470 ? 31.953 -53.809 1.542 1.00 51.94 470 ARG A N 1
ATOM 3725 C CA . ARG A 1 470 ? 31.782 -55.167 0.990 1.00 51.94 470 ARG A CA 1
ATOM 3726 C C . ARG A 1 470 ? 33.097 -55.814 0.548 1.00 51.94 470 ARG A C 1
ATOM 3728 O O . ARG A 1 470 ? 33.145 -57.039 0.425 1.00 51.94 470 ARG A O 1
ATOM 3735 N N . HIS A 1 471 ? 34.146 -55.029 0.296 1.00 51.81 471 HIS A N 1
ATOM 3736 C CA . HIS A 1 471 ? 35.456 -55.554 -0.097 1.00 51.81 471 HIS A CA 1
ATOM 3737 C C . HIS A 1 471 ? 36.314 -55.963 1.114 1.00 51.81 471 HIS A C 1
ATOM 3739 O O . HIS A 1 471 ? 37.045 -56.946 1.021 1.00 51.81 471 HIS A O 1
ATOM 3745 N N . ASP A 1 472 ? 36.152 -55.310 2.272 1.00 50.22 472 ASP A N 1
ATOM 3746 C CA . ASP A 1 472 ? 36.892 -55.631 3.512 1.00 50.22 472 ASP A CA 1
ATOM 3747 C C . ASP A 1 472 ? 36.356 -56.887 4.245 1.00 50.22 472 ASP A C 1
ATOM 3749 O O . ASP A 1 472 ? 36.985 -57.445 5.142 1.00 50.22 472 ASP A O 1
ATOM 3753 N N . SER A 1 473 ? 35.193 -57.405 3.829 1.00 46.22 473 SER A N 1
ATOM 3754 C CA . SER A 1 473 ? 34.574 -58.619 4.392 1.00 46.22 473 SER A CA 1
ATOM 3755 C C . SER A 1 473 ? 34.875 -59.910 3.612 1.00 46.22 473 SER A C 1
ATOM 3757 O O . SER A 1 473 ? 34.426 -60.991 4.006 1.00 46.22 473 SER A O 1
ATOM 3759 N N . ARG A 1 474 ? 35.686 -59.854 2.544 1.00 45.16 474 ARG A N 1
ATOM 3760 C CA . ARG A 1 474 ? 36.129 -61.045 1.798 1.00 45.16 474 ARG A CA 1
ATOM 3761 C C . ARG A 1 474 ? 37.576 -61.398 2.137 1.00 45.16 474 ARG A C 1
ATOM 3763 O O . ARG A 1 474 ? 38.520 -60.876 1.556 1.00 45.16 474 ARG A O 1
ATOM 3770 N N . ARG A 1 475 ? 37.740 -62.351 3.062 1.00 43.72 475 ARG A N 1
ATOM 3771 C CA . ARG A 1 475 ? 39.002 -63.084 3.265 1.00 43.72 475 ARG A CA 1
ATOM 3772 C C . ARG A 1 475 ? 39.445 -63.712 1.931 1.00 43.72 475 ARG A C 1
ATOM 3774 O O . ARG A 1 475 ? 38.621 -64.402 1.328 1.00 43.72 475 ARG A O 1
ATOM 3781 N N . PRO A 1 476 ? 40.700 -63.556 1.478 1.00 41.75 476 PRO A N 1
ATOM 3782 C CA . PRO A 1 476 ? 41.182 -64.296 0.324 1.00 41.75 476 PRO A CA 1
ATOM 3783 C C . PRO A 1 476 ? 41.585 -65.704 0.774 1.00 41.75 476 PRO A C 1
ATOM 3785 O O . PRO A 1 476 ? 42.601 -65.882 1.445 1.00 41.75 476 PRO A O 1
ATOM 3788 N N . ASP A 1 477 ? 40.766 -66.695 0.421 1.00 35.94 477 ASP A N 1
ATOM 3789 C CA . ASP A 1 477 ? 41.209 -68.086 0.317 1.00 35.94 477 ASP A CA 1
ATOM 3790 C C . ASP A 1 477 ? 41.957 -68.257 -1.013 1.00 35.94 477 ASP A C 1
ATOM 3792 O O . ASP A 1 477 ? 41.613 -67.643 -2.027 1.00 35.94 477 ASP A O 1
ATOM 3796 N N . GLY A 1 478 ? 43.043 -69.020 -0.972 1.00 37.78 478 GLY A N 1
ATOM 3797 C CA . GLY A 1 478 ? 44.079 -69.027 -1.994 1.00 37.78 478 GLY A CA 1
ATOM 3798 C C . GLY A 1 478 ? 43.626 -69.596 -3.336 1.00 37.78 478 GLY A C 1
ATOM 3799 O O . GLY A 1 478 ? 42.921 -70.601 -3.396 1.00 37.78 478 GLY A O 1
ATOM 3800 N N . ARG A 1 479 ? 44.129 -68.999 -4.423 1.00 33.72 479 ARG A N 1
ATOM 3801 C CA . ARG A 1 479 ? 44.459 -69.699 -5.673 1.00 33.72 479 ARG A CA 1
ATOM 3802 C C . ARG A 1 479 ? 45.371 -68.859 -6.559 1.00 33.72 479 ARG A C 1
ATOM 3804 O O . ARG A 1 479 ? 45.336 -67.634 -6.556 1.00 33.72 479 ARG A O 1
ATOM 3811 N N . GLU A 1 480 ? 46.242 -69.585 -7.239 1.00 31.66 480 GLU A N 1
ATOM 3812 C CA . GLU A 1 480 ? 47.457 -69.140 -7.901 1.00 31.66 480 GLU A CA 1
ATOM 3813 C C . GLU A 1 480 ? 47.212 -68.451 -9.254 1.00 31.66 480 GLU A C 1
ATOM 3815 O O . GLU A 1 480 ? 46.333 -68.840 -10.015 1.00 31.66 480 GLU A O 1
ATOM 3820 N N . LYS A 1 481 ? 48.061 -67.446 -9.507 1.00 33.69 481 LYS A N 1
ATOM 3821 C CA . LYS A 1 481 ? 48.709 -67.023 -10.763 1.00 33.69 481 LYS A CA 1
ATOM 3822 C C . LYS A 1 481 ? 47.991 -67.265 -12.099 1.00 33.69 481 LYS A C 1
ATOM 3824 O O . LYS A 1 481 ? 47.988 -68.378 -12.604 1.00 33.69 481 LYS A O 1
ATOM 3829 N N . GLU A 1 482 ? 47.696 -66.158 -12.778 1.00 31.00 482 GLU A N 1
ATOM 3830 C CA . GLU A 1 482 ? 48.057 -65.958 -14.189 1.00 31.00 482 GLU A CA 1
ATOM 3831 C C . GLU A 1 482 ? 48.358 -64.464 -14.415 1.00 31.00 482 GLU A C 1
ATOM 3833 O O . GLU A 1 482 ? 47.474 -63.610 -14.363 1.00 31.00 482 GLU A O 1
ATOM 3838 N N . GLU A 1 483 ? 49.641 -64.140 -14.594 1.00 30.00 483 GLU A N 1
ATOM 3839 C CA . GLU A 1 483 ? 50.123 -62.820 -15.010 1.00 30.00 483 GLU A CA 1
ATOM 3840 C C . GLU A 1 483 ? 50.163 -62.766 -16.541 1.00 30.00 483 GLU A C 1
ATOM 3842 O O . GLU A 1 483 ? 50.742 -63.645 -17.179 1.00 30.00 483 GLU A O 1
ATOM 3847 N N . ASN A 1 484 ? 49.616 -61.703 -17.133 1.00 32.81 484 ASN A N 1
ATOM 3848 C CA . ASN A 1 484 ? 49.926 -61.308 -18.507 1.00 32.81 484 ASN A CA 1
ATOM 3849 C C . ASN A 1 484 ? 50.304 -59.814 -18.528 1.00 32.81 484 ASN A C 1
ATOM 3851 O O . ASN A 1 484 ? 49.671 -59.019 -17.829 1.00 32.81 484 ASN A O 1
ATOM 3855 N N . PRO A 1 485 ? 51.346 -59.410 -19.278 1.00 38.41 485 PRO A N 1
ATOM 3856 C CA . PRO A 1 485 ? 52.071 -58.175 -19.005 1.00 38.41 485 PRO A CA 1
ATOM 3857 C C . PRO A 1 485 ? 51.419 -56.945 -19.646 1.00 38.41 485 PRO A C 1
ATOM 3859 O O . PRO A 1 485 ? 51.092 -56.925 -20.835 1.00 38.41 485 PRO A O 1
ATOM 3862 N N . VAL A 1 486 ? 51.316 -55.874 -18.858 1.00 34.22 486 VAL A N 1
ATOM 3863 C CA . VAL A 1 486 ? 50.982 -54.522 -19.320 1.00 34.22 486 VAL A CA 1
ATOM 3864 C C . VAL A 1 486 ? 52.245 -53.863 -19.878 1.00 34.22 486 VAL A C 1
ATOM 3866 O O . VAL A 1 486 ? 53.286 -53.823 -19.228 1.00 34.22 486 VAL A O 1
ATOM 3869 N N . LYS A 1 487 ? 52.151 -53.334 -21.102 1.00 33.59 487 LYS A N 1
ATOM 3870 C CA . LYS A 1 487 ? 53.190 -52.499 -21.713 1.00 33.59 487 LYS A CA 1
ATOM 3871 C C . LYS A 1 487 ? 53.204 -51.122 -21.053 1.00 33.59 487 LYS A C 1
ATOM 3873 O O . LYS A 1 487 ? 52.277 -50.336 -21.233 1.00 33.59 487 LYS A O 1
ATOM 3878 N N . GLU A 1 488 ? 54.295 -50.830 -20.358 1.00 29.30 488 GLU A N 1
ATOM 3879 C CA . GLU A 1 488 ? 54.682 -49.489 -19.931 1.00 29.30 488 GLU A CA 1
ATOM 3880 C C . GLU A 1 488 ? 54.922 -48.581 -21.148 1.00 29.30 488 GLU A C 1
ATOM 3882 O O . GLU A 1 488 ? 55.733 -48.884 -22.028 1.00 29.30 488 GLU A O 1
ATOM 3887 N N . LYS A 1 489 ? 54.265 -47.419 -21.170 1.00 31.81 489 LYS A N 1
ATOM 3888 C CA . LYS A 1 489 ? 54.810 -46.229 -21.824 1.00 31.81 489 LYS A CA 1
ATOM 3889 C C . LYS A 1 489 ? 55.254 -45.265 -20.734 1.00 31.81 489 LYS A C 1
ATOM 3891 O O . LYS A 1 489 ? 54.436 -44.727 -19.999 1.00 31.81 489 LYS A O 1
ATOM 3896 N N . LYS A 1 490 ? 56.574 -45.098 -20.663 1.00 28.59 490 LYS A N 1
ATOM 3897 C CA . LYS A 1 490 ? 57.275 -44.029 -19.960 1.00 28.59 490 LYS A CA 1
ATOM 3898 C C . LYS A 1 490 ? 56.863 -42.683 -20.551 1.00 28.59 490 LYS A C 1
ATOM 3900 O O . LYS A 1 490 ? 57.111 -42.465 -21.732 1.00 28.59 490 LYS A O 1
ATOM 3905 N N . GLU A 1 491 ? 56.356 -41.784 -19.723 1.00 32.97 491 GLU A N 1
ATOM 3906 C CA . GLU A 1 491 ? 56.635 -40.357 -19.865 1.00 32.97 491 GLU A CA 1
ATOM 3907 C C . GLU A 1 491 ? 57.096 -39.811 -18.514 1.00 32.97 491 GLU A C 1
ATOM 3909 O O . GLU A 1 491 ? 56.738 -40.301 -17.446 1.00 32.97 491 GLU A O 1
ATOM 3914 N N . THR A 1 492 ? 58.039 -38.895 -18.638 1.00 31.84 492 THR A N 1
ATOM 3915 C CA . THR A 1 492 ? 59.082 -38.483 -17.707 1.00 31.84 492 THR A CA 1
ATOM 3916 C C . THR A 1 492 ? 58.610 -37.549 -16.599 1.00 31.84 492 THR A C 1
ATOM 3918 O O . THR A 1 492 ? 57.696 -36.748 -16.771 1.00 31.84 492 THR A O 1
ATOM 3921 N N . GLU A 1 493 ? 59.316 -37.648 -15.475 1.00 29.34 493 GLU A N 1
ATOM 3922 C CA . GLU A 1 493 ? 59.291 -36.756 -14.319 1.00 29.34 493 GLU A CA 1
ATOM 3923 C C . GLU A 1 493 ? 59.705 -35.314 -14.668 1.00 29.34 493 GLU A C 1
ATOM 3925 O O . GLU A 1 493 ? 60.634 -35.115 -15.443 1.00 29.34 493 GLU A O 1
ATOM 3930 N N . GLU A 1 494 ? 59.076 -34.331 -14.015 1.00 29.52 494 GLU A N 1
ATOM 3931 C CA . GLU A 1 494 ? 59.733 -33.245 -13.257 1.00 29.52 494 GLU A CA 1
ATOM 3932 C C . GLU A 1 494 ? 58.634 -32.489 -12.470 1.00 29.52 494 GLU A C 1
ATOM 3934 O O . GLU A 1 494 ? 57.727 -31.906 -13.049 1.00 29.52 494 GLU A O 1
ATOM 3939 N N . ASN A 1 495 ? 58.453 -32.753 -11.173 1.00 30.67 495 ASN A N 1
ATOM 3940 C CA . ASN A 1 495 ? 59.125 -32.165 -10.004 1.00 30.67 495 ASN A CA 1
ATOM 3941 C C . ASN A 1 495 ? 58.556 -30.788 -9.583 1.00 30.67 495 ASN A C 1
ATOM 3943 O O . ASN A 1 495 ? 58.639 -29.821 -10.331 1.00 30.67 495 ASN A O 1
ATOM 3947 N N . VAL A 1 496 ? 58.038 -30.712 -8.344 1.00 30.92 496 VAL A N 1
ATOM 3948 C CA . VAL A 1 496 ? 58.452 -29.788 -7.256 1.00 30.92 496 VAL A CA 1
ATOM 3949 C C . VAL A 1 496 ? 57.303 -29.507 -6.256 1.00 30.92 496 VAL A C 1
ATOM 3951 O O . VAL A 1 496 ? 56.343 -28.811 -6.555 1.00 30.92 496 VAL A O 1
ATOM 3954 N N . GLN A 1 497 ? 57.525 -30.016 -5.031 1.00 30.66 497 GLN A N 1
ATOM 3955 C CA . GLN A 1 497 ? 57.157 -29.514 -3.682 1.00 30.66 497 GLN A CA 1
ATOM 3956 C C . GLN A 1 497 ? 55.669 -29.415 -3.282 1.00 30.66 497 GLN A C 1
ATOM 3958 O O . GLN A 1 497 ? 54.897 -28.669 -3.860 1.00 30.66 497 GLN A O 1
ATOM 3963 N N . LYS A 1 498 ? 55.178 -30.226 -2.331 1.00 30.59 498 LYS A N 1
ATOM 3964 C CA . LYS A 1 498 ? 55.417 -30.333 -0.863 1.00 30.59 498 LYS A CA 1
ATOM 3965 C C . LYS A 1 498 ? 54.531 -29.414 -0.007 1.00 30.59 498 LYS A C 1
ATOM 3967 O O . LYS A 1 498 ? 54.471 -28.213 -0.239 1.00 30.59 498 LYS A O 1
ATOM 3972 N N . LYS A 1 499 ? 54.093 -30.037 1.099 1.00 30.81 499 LYS A N 1
ATOM 3973 C CA . LYS A 1 499 ? 53.491 -29.534 2.347 1.00 30.81 499 LYS A CA 1
ATOM 3974 C C . LYS A 1 499 ? 51.968 -29.442 2.366 1.00 30.81 499 LYS A C 1
ATOM 3976 O O . LYS A 1 499 ? 51.381 -28.907 1.443 1.00 30.81 499 LYS A O 1
ATOM 3981 N N . ASP A 1 500 ? 51.264 -29.834 3.419 1.00 28.69 500 ASP A N 1
ATOM 3982 C CA . ASP A 1 500 ? 51.533 -30.600 4.647 1.00 28.69 500 ASP A CA 1
ATOM 3983 C C . ASP A 1 500 ? 50.192 -30.616 5.419 1.00 28.69 500 ASP A C 1
ATOM 3985 O O . ASP A 1 500 ? 49.374 -29.717 5.230 1.00 28.69 500 ASP A O 1
ATOM 3989 N N . LEU A 1 501 ? 50.061 -31.568 6.351 1.00 31.22 501 LEU A N 1
ATOM 3990 C CA . LEU A 1 501 ? 49.158 -31.598 7.519 1.00 31.22 501 LEU A CA 1
ATOM 3991 C C . LEU A 1 501 ? 47.656 -31.877 7.277 1.00 31.22 501 LEU A C 1
ATOM 3993 O O . LEU A 1 501 ? 46.935 -31.109 6.658 1.00 31.22 501 LEU A O 1
ATOM 3997 N N . GLU A 1 502 ? 47.178 -33.075 7.646 1.00 30.52 502 GLU A N 1
ATOM 3998 C CA . GLU A 1 502 ? 46.709 -33.502 8.994 1.00 30.52 502 GLU A CA 1
ATOM 3999 C C . GLU A 1 502 ? 45.208 -33.205 9.191 1.00 30.52 502 GLU A C 1
ATOM 4001 O O . GLU A 1 502 ? 44.778 -32.065 9.154 1.00 30.52 502 GLU A O 1
ATOM 4006 N N . ARG A 1 503 ? 44.338 -34.227 9.178 1.00 26.19 503 ARG A N 1
ATOM 4007 C CA . ARG A 1 503 ? 43.917 -35.135 10.280 1.00 26.19 503 ARG A CA 1
ATOM 4008 C C . ARG A 1 503 ? 42.623 -34.662 10.960 1.00 26.19 503 ARG A C 1
ATOM 4010 O O . ARG A 1 503 ? 42.531 -33.535 11.415 1.00 26.19 503 ARG A O 1
ATOM 4017 N N . GLY A 1 504 ? 41.707 -35.615 11.163 1.00 27.95 504 GLY A N 1
ATOM 4018 C CA . GLY A 1 504 ? 40.604 -35.543 12.137 1.00 27.95 504 GLY A CA 1
ATOM 4019 C C . GLY A 1 504 ? 39.258 -35.922 11.514 1.00 27.95 504 GLY A C 1
ATOM 4020 O O . GLY A 1 504 ? 38.609 -35.075 10.928 1.00 27.95 504 GLY A O 1
ATOM 4021 N N . LYS A 1 505 ? 38.908 -37.209 11.371 1.00 29.28 505 LYS A N 1
ATOM 4022 C CA . LYS A 1 505 ? 38.216 -38.082 12.354 1.00 29.28 505 LYS A CA 1
ATOM 4023 C C . LYS A 1 505 ? 36.902 -37.521 12.927 1.00 29.28 505 LYS A C 1
ATOM 4025 O O . LYS A 1 505 ? 36.956 -36.681 13.813 1.00 29.28 505 LYS A O 1
ATOM 4030 N N . ALA A 1 506 ? 35.789 -38.136 12.509 1.00 30.02 506 ALA A N 1
ATOM 4031 C CA . ALA A 1 506 ? 34.620 -38.631 13.280 1.00 30.02 506 ALA A CA 1
ATOM 4032 C C . ALA A 1 506 ? 33.471 -38.791 12.256 1.00 30.02 506 ALA A C 1
ATOM 4034 O O . ALA A 1 506 ? 33.103 -37.805 11.636 1.00 30.02 506 ALA A O 1
ATOM 4035 N N . ARG A 1 507 ? 33.025 -39.968 11.789 1.00 27.95 507 ARG A N 1
ATOM 4036 C CA . ARG A 1 507 ? 32.441 -41.173 12.420 1.00 27.95 507 ARG A CA 1
ATOM 4037 C C . ARG A 1 507 ? 31.218 -40.921 13.311 1.00 27.95 507 ARG A C 1
ATOM 4039 O O . ARG A 1 507 ? 31.237 -40.037 14.159 1.00 27.95 507 ARG A O 1
ATOM 4046 N N . THR A 1 508 ? 30.276 -41.858 13.154 1.00 29.31 508 THR A N 1
ATOM 4047 C CA . THR A 1 508 ? 28.983 -42.101 13.824 1.00 29.31 508 THR A CA 1
ATOM 4048 C C . THR A 1 508 ? 27.787 -41.382 13.192 1.00 29.31 508 THR A C 1
ATOM 4050 O O . THR A 1 508 ? 27.888 -40.203 12.886 1.00 29.31 508 THR A O 1
ATOM 4053 N N . ASP A 1 509 ? 26.620 -41.982 12.961 1.00 26.89 509 ASP A N 1
ATOM 4054 C CA . ASP A 1 509 ? 26.137 -43.372 12.881 1.00 26.89 509 ASP A CA 1
ATOM 4055 C C . ASP A 1 509 ? 24.651 -43.297 12.441 1.00 26.89 509 ASP A C 1
ATOM 4057 O O . ASP A 1 509 ? 24.034 -42.241 12.561 1.00 26.89 509 ASP A O 1
ATOM 4061 N N . ALA A 1 510 ? 24.091 -44.445 12.029 1.00 29.58 510 ALA A N 1
ATOM 4062 C CA . ALA A 1 510 ? 22.665 -44.778 11.814 1.00 29.58 510 ALA A CA 1
ATOM 4063 C C . ALA A 1 510 ? 22.062 -44.424 10.429 1.00 29.58 510 ALA A C 1
ATOM 4065 O O . ALA A 1 510 ? 21.868 -43.262 10.096 1.00 29.58 510 ALA A O 1
ATOM 4066 N N . ARG A 1 511 ? 21.938 -45.398 9.503 1.00 25.89 511 ARG A N 1
ATOM 4067 C CA . ARG A 1 511 ? 20.921 -46.490 9.381 1.00 25.89 511 ARG A CA 1
ATOM 4068 C C . ARG A 1 511 ? 19.552 -45.952 8.924 1.00 25.89 511 ARG A C 1
ATOM 4070 O O . ARG A 1 511 ? 19.010 -45.083 9.586 1.00 25.89 511 ARG A O 1
ATOM 4077 N N . HIS A 1 512 ? 19.130 -46.281 7.690 1.00 26.88 512 HIS A N 1
ATOM 4078 C CA . HIS A 1 512 ? 18.213 -47.395 7.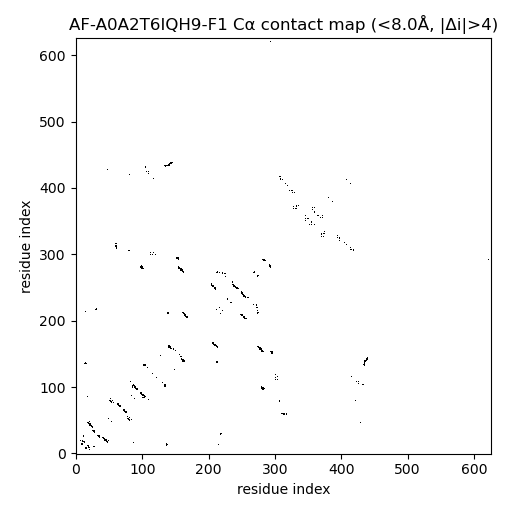311 1.00 26.88 512 HIS A CA 1
ATOM 4079 C C . HIS A 1 512 ? 16.817 -47.201 7.939 1.00 26.88 512 HIS A C 1
ATOM 4081 O O . HIS A 1 512 ? 16.741 -46.941 9.129 1.00 26.88 512 HIS A O 1
ATOM 4087 N N . GLU A 1 513 ? 15.676 -47.243 7.245 1.00 28.23 513 GLU A N 1
ATOM 4088 C CA . GLU A 1 513 ? 15.155 -48.140 6.191 1.00 28.23 513 GLU A CA 1
ATOM 4089 C C . GLU A 1 513 ? 14.163 -47.327 5.314 1.00 28.23 513 GLU A C 1
ATOM 4091 O O . GLU A 1 513 ? 13.534 -46.394 5.803 1.00 28.23 513 GLU A O 1
ATOM 4096 N N . GLU A 1 514 ? 14.157 -47.402 3.980 1.00 25.97 514 GLU A N 1
ATOM 4097 C CA . GLU A 1 514 ? 13.548 -48.420 3.094 1.00 25.97 514 GLU A CA 1
ATOM 4098 C C . GLU A 1 514 ? 12.040 -48.699 3.271 1.00 25.97 514 GLU A C 1
ATOM 4100 O O . GLU A 1 514 ? 11.560 -49.011 4.353 1.00 25.97 514 GLU A O 1
ATOM 4105 N N . GLY A 1 515 ? 11.322 -48.650 2.137 1.00 27.28 515 GLY A N 1
ATOM 4106 C CA . GLY A 1 515 ? 9.910 -49.024 1.962 1.00 27.28 515 GLY A CA 1
ATOM 4107 C C . GLY A 1 515 ? 9.181 -48.011 1.067 1.00 27.28 515 GLY A C 1
ATOM 4108 O O . GLY A 1 515 ? 8.602 -47.065 1.578 1.00 27.28 515 GLY A O 1
ATOM 4109 N N . SER A 1 516 ? 9.375 -47.963 -0.256 1.00 26.03 516 SER A N 1
ATOM 4110 C CA . SER A 1 516 ? 9.054 -48.942 -1.317 1.00 26.03 516 SER A CA 1
ATOM 4111 C C . SER A 1 516 ? 7.559 -49.072 -1.649 1.00 26.03 516 SER A C 1
ATOM 4113 O O . SER A 1 516 ? 6.717 -49.146 -0.762 1.00 26.03 516 SER A O 1
ATOM 4115 N N . ALA A 1 517 ? 7.323 -49.193 -2.963 1.00 27.75 517 ALA A N 1
ATOM 4116 C CA . ALA A 1 517 ? 6.086 -49.390 -3.727 1.00 27.75 517 ALA A CA 1
ATOM 4117 C C . ALA A 1 517 ? 5.206 -48.133 -3.884 1.00 27.75 517 ALA A C 1
ATOM 4119 O O . ALA A 1 517 ? 4.743 -47.553 -2.915 1.00 27.75 517 ALA A O 1
ATOM 4120 N N . GLY A 1 518 ? 4.968 -47.599 -5.084 1.00 25.16 518 GLY A N 1
ATOM 4121 C CA . GLY A 1 518 ? 4.799 -48.261 -6.385 1.00 25.16 518 GLY A CA 1
ATOM 4122 C C . GLY A 1 518 ? 3.318 -48.149 -6.755 1.00 25.16 518 GLY A C 1
ATOM 4123 O O . GLY A 1 518 ? 2.494 -48.665 -6.018 1.00 25.16 518 GLY A O 1
ATOM 4124 N N . GLN A 1 519 ? 2.982 -47.298 -7.738 1.00 28.27 519 GLN A N 1
ATOM 4125 C CA . GLN A 1 519 ? 2.411 -47.700 -9.044 1.00 28.27 519 GLN A CA 1
ATOM 4126 C C . GLN A 1 519 ? 0.975 -48.272 -8.946 1.00 28.27 519 GLN A C 1
ATOM 4128 O O . GLN A 1 519 ? 0.714 -49.133 -8.129 1.00 28.27 519 GLN A O 1
ATOM 4133 N N . ALA A 1 520 ? -0.018 -47.922 -9.761 1.00 26.75 520 ALA A N 1
ATOM 4134 C CA . ALA A 1 520 ? -0.094 -47.153 -10.993 1.00 26.75 520 ALA A CA 1
ATOM 4135 C C . ALA A 1 520 ? -1.587 -46.907 -11.349 1.00 26.75 520 ALA A C 1
ATOM 4137 O O . ALA A 1 520 ? -2.462 -47.583 -10.824 1.00 26.75 520 ALA A O 1
ATOM 4138 N N . LEU A 1 521 ? -1.796 -45.923 -12.234 1.00 25.77 521 LEU A N 1
ATOM 4139 C CA . LEU A 1 521 ? -2.689 -45.861 -13.414 1.00 25.77 521 LEU A CA 1
ATOM 4140 C C . LEU A 1 521 ? -4.112 -46.462 -13.408 1.00 25.77 521 LEU A C 1
ATOM 4142 O O . LEU A 1 521 ? -4.277 -47.660 -13.236 1.00 25.77 521 LEU A O 1
ATOM 4146 N N . GLU A 1 522 ? -5.090 -45.617 -13.767 1.00 26.47 522 GLU A N 1
ATOM 4147 C CA . GLU A 1 522 ? -5.984 -45.662 -14.963 1.00 26.47 522 GLU A CA 1
ATOM 4148 C C . GLU A 1 522 ? -7.128 -44.649 -14.709 1.00 26.47 522 GLU A C 1
ATOM 4150 O O . GLU A 1 522 ? -7.755 -44.671 -13.657 1.00 26.47 522 GLU A O 1
ATOM 4155 N N . GLU A 1 523 ? -7.225 -43.520 -15.415 1.00 26.17 523 GLU A N 1
ATOM 4156 C CA . GLU A 1 523 ? -7.749 -43.276 -16.774 1.00 26.17 523 GLU A CA 1
ATOM 4157 C C . GLU A 1 523 ? -9.272 -43.432 -16.973 1.00 26.17 523 GLU A C 1
ATOM 4159 O O . GLU A 1 523 ? -9.891 -44.421 -16.593 1.00 26.17 523 GLU A O 1
ATOM 4164 N N . THR A 1 524 ? -9.798 -42.442 -17.715 1.00 27.11 524 THR A N 1
ATOM 4165 C CA . THR A 1 524 ? -11.110 -42.316 -18.389 1.00 27.11 524 THR A CA 1
ATOM 4166 C C . THR A 1 524 ? -12.307 -41.861 -17.539 1.00 27.11 524 THR A C 1
ATOM 4168 O O . THR A 1 524 ? -12.433 -42.244 -16.387 1.00 27.11 524 THR A O 1
ATOM 4171 N N . GLU A 1 525 ? -13.278 -41.057 -17.987 1.00 25.33 525 GLU A N 1
ATOM 4172 C CA . GLU A 1 525 ? -13.534 -40.142 -19.119 1.00 25.33 525 GLU A CA 1
ATOM 4173 C C . GLU A 1 525 ? -14.913 -39.480 -18.822 1.00 25.33 525 GLU A C 1
ATOM 4175 O O . GLU A 1 525 ? -15.700 -40.026 -18.051 1.00 25.33 525 GLU A O 1
ATOM 4180 N N . GLY A 1 526 ? -15.252 -38.361 -19.484 1.00 25.08 526 GLY A N 1
ATOM 4181 C CA . GLY A 1 526 ? -16.653 -37.926 -19.690 1.00 25.08 526 GLY A CA 1
ATOM 4182 C C . GLY A 1 526 ? -17.087 -36.668 -18.915 1.00 25.08 526 GLY A C 1
ATOM 4183 O O . GLY A 1 526 ? -17.347 -36.731 -17.724 1.00 25.08 526 GLY A O 1
ATOM 4184 N N . LEU A 1 527 ? -17.040 -35.463 -19.501 1.00 25.36 527 LEU A N 1
ATOM 4185 C CA . LEU A 1 527 ? -18.024 -34.832 -20.413 1.00 25.36 527 LEU A CA 1
ATOM 4186 C C . LEU A 1 527 ? -19.214 -34.124 -19.717 1.00 25.36 527 LEU A C 1
ATOM 4188 O O . LEU A 1 527 ? -20.089 -34.775 -19.163 1.00 25.36 527 LEU A O 1
ATOM 4192 N N . GLY A 1 528 ? -19.327 -32.804 -19.951 1.00 22.77 528 GLY A N 1
ATOM 4193 C CA . GLY A 1 528 ? -20.590 -32.192 -20.410 1.00 22.77 528 GLY A CA 1
ATOM 4194 C C . GLY A 1 528 ? -21.266 -31.091 -19.564 1.00 22.77 528 GLY A C 1
ATOM 4195 O O . GLY A 1 528 ? -21.680 -31.340 -18.442 1.00 22.77 528 GLY A O 1
ATOM 4196 N N . GLY A 1 529 ? -21.510 -29.930 -20.204 1.00 24.33 529 GLY A N 1
ATOM 4197 C CA . GLY A 1 529 ? -22.664 -29.024 -19.969 1.00 24.33 529 GLY A CA 1
ATOM 4198 C C . GLY A 1 529 ? -22.373 -27.730 -19.189 1.00 24.33 529 GLY A C 1
ATOM 4199 O O . GLY A 1 529 ? -22.229 -27.775 -17.979 1.00 24.33 529 GLY A O 1
ATOM 4200 N N . PHE A 1 530 ? -22.092 -26.577 -19.817 1.00 23.98 530 PHE A N 1
ATOM 4201 C CA . PHE A 1 530 ? -23.027 -25.543 -20.328 1.00 23.98 530 PHE A CA 1
ATOM 4202 C C . PHE A 1 530 ? -24.118 -25.061 -19.353 1.00 23.98 530 PHE A C 1
ATOM 4204 O O . PHE A 1 530 ? -25.080 -25.781 -19.130 1.00 23.98 530 PHE A O 1
ATOM 4211 N N . GLU A 1 531 ? -24.046 -23.785 -18.941 1.00 24.91 531 GLU A N 1
ATOM 4212 C CA . GLU A 1 531 ? -25.181 -22.849 -19.028 1.00 24.91 531 GLU A CA 1
ATOM 4213 C C . GLU A 1 531 ? -24.739 -21.373 -18.934 1.00 24.91 531 GLU A C 1
ATOM 4215 O O . GLU A 1 531 ? -23.787 -21.009 -18.246 1.00 24.91 531 GLU A O 1
ATOM 4220 N N . GLU A 1 532 ? -25.442 -20.537 -19.693 1.00 25.88 532 GLU A N 1
ATOM 4221 C CA . GLU A 1 532 ? -25.238 -19.109 -19.945 1.00 25.88 532 GLU A CA 1
ATOM 4222 C C . GLU A 1 532 ? -26.575 -18.382 -19.673 1.00 25.88 532 GLU A C 1
ATOM 4224 O O . GLU A 1 532 ? -27.629 -18.998 -19.842 1.00 25.88 532 GLU A O 1
ATOM 4229 N N . LYS A 1 533 ? -26.510 -17.077 -19.337 1.00 26.17 533 LYS A N 1
ATOM 4230 C CA . LYS A 1 533 ? -27.559 -16.014 -19.223 1.00 26.17 533 LYS A CA 1
ATOM 4231 C C . LYS A 1 533 ? -27.554 -15.371 -17.825 1.00 26.17 533 LYS A C 1
ATOM 4233 O O . LYS A 1 533 ? -27.378 -16.050 -16.831 1.00 26.17 533 LYS A O 1
ATOM 4238 N N . GLY A 1 534 ? -27.745 -14.065 -17.644 1.00 25.50 534 GLY A N 1
ATOM 4239 C CA . GLY A 1 534 ? -28.216 -13.015 -18.539 1.00 25.50 534 GLY A CA 1
ATOM 4240 C C . GLY A 1 534 ? -28.070 -11.629 -17.889 1.00 25.50 534 GLY A C 1
ATOM 4241 O O . GLY A 1 534 ? -27.528 -11.482 -16.796 1.00 25.50 534 GLY A O 1
ATOM 4242 N N . ARG A 1 535 ? -28.507 -10.623 -18.642 1.00 24.14 535 ARG A N 1
ATOM 4243 C CA . ARG A 1 535 ? -28.279 -9.177 -18.516 1.00 24.14 535 ARG A CA 1
ATOM 4244 C C . ARG A 1 535 ? -29.435 -8.469 -17.779 1.00 24.14 535 ARG A C 1
ATOM 4246 O O . ARG A 1 535 ? -30.514 -9.039 -17.677 1.00 24.14 535 ARG A O 1
ATOM 4253 N N . ASP A 1 536 ? -29.183 -7.197 -17.444 1.00 25.47 536 ASP A N 1
ATOM 4254 C CA . ASP A 1 536 ? -30.112 -6.113 -17.044 1.00 25.47 536 ASP A CA 1
ATOM 4255 C C . ASP A 1 536 ? -30.524 -6.126 -15.546 1.00 25.47 536 ASP A C 1
ATOM 4257 O O . ASP A 1 536 ? -30.722 -7.175 -14.956 1.00 25.47 536 ASP A O 1
ATOM 4261 N N . ASP A 1 537 ? -30.560 -5.021 -14.787 1.00 25.80 537 ASP A N 1
ATOM 4262 C CA . ASP A 1 537 ? -31.103 -3.713 -15.147 1.00 25.80 537 ASP A CA 1
ATOM 4263 C C . ASP A 1 537 ? -30.569 -2.542 -14.284 1.00 25.80 537 ASP A C 1
ATOM 4265 O O . ASP A 1 537 ? -30.105 -2.702 -13.150 1.00 25.80 537 ASP A O 1
ATOM 4269 N N . ARG A 1 538 ? -30.671 -1.328 -14.834 1.00 25.55 538 ARG A N 1
ATOM 4270 C CA . ARG A 1 538 ? -30.432 -0.042 -14.154 1.00 25.55 538 ARG A CA 1
ATOM 4271 C C . ARG A 1 538 ? -31.725 0.410 -13.475 1.00 25.55 538 ARG A C 1
ATOM 4273 O O . ARG A 1 538 ? -32.713 0.521 -14.175 1.00 25.55 538 ARG A O 1
ATOM 4280 N N . THR A 1 539 ? -31.675 0.797 -12.193 1.00 25.12 539 THR A N 1
ATOM 4281 C CA . THR A 1 539 ? -32.305 2.004 -11.587 1.00 25.12 539 THR A CA 1
ATOM 4282 C C . THR A 1 539 ? -32.434 1.847 -10.069 1.00 25.12 539 THR A C 1
ATOM 4284 O O . THR A 1 539 ? -33.166 0.980 -9.620 1.00 25.12 539 THR A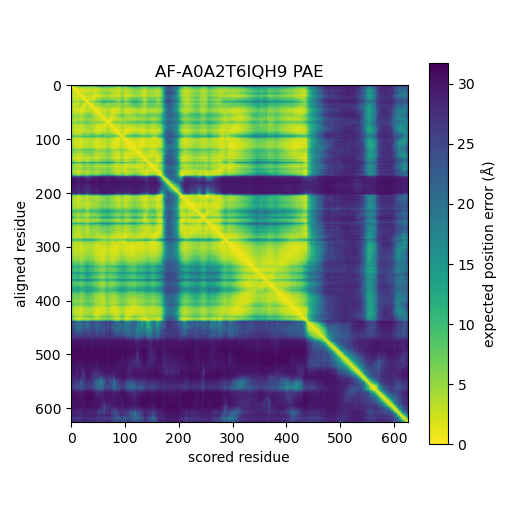 O 1
ATOM 4287 N N . SER A 1 540 ? -31.791 2.726 -9.290 1.00 25.62 540 SER A N 1
ATOM 4288 C CA . SER A 1 540 ? -32.404 3.452 -8.155 1.00 25.62 540 SER A CA 1
ATOM 4289 C C . SER A 1 540 ? -31.325 4.219 -7.382 1.00 25.62 540 SER A C 1
ATOM 4291 O O . SER A 1 540 ? -30.785 3.767 -6.372 1.00 25.62 540 SER A O 1
ATOM 4293 N N . THR A 1 541 ? -31.005 5.413 -7.869 1.00 29.28 541 THR A N 1
ATOM 4294 C CA . THR A 1 541 ? -30.254 6.421 -7.121 1.00 29.28 541 THR A CA 1
ATOM 4295 C C . THR A 1 541 ? -31.257 7.203 -6.283 1.00 29.28 541 THR A C 1
ATOM 4297 O O . THR A 1 541 ? -31.989 8.003 -6.851 1.00 29.28 541 THR A O 1
ATOM 4300 N N . GLN A 1 542 ? -31.315 6.968 -4.968 1.00 26.78 542 GLN A N 1
ATOM 4301 C CA . GLN A 1 542 ? -31.537 7.989 -3.928 1.00 26.78 542 GLN A CA 1
ATOM 4302 C C . GLN A 1 542 ? -31.730 7.357 -2.539 1.00 26.78 542 GLN A C 1
ATOM 4304 O O . GLN A 1 542 ? -32.434 6.368 -2.377 1.00 26.78 542 GLN A O 1
ATOM 4309 N N . ARG A 1 543 ? -31.149 8.038 -1.540 1.00 26.31 543 ARG A N 1
ATOM 4310 C CA . ARG A 1 543 ? -31.247 7.843 -0.079 1.00 26.31 543 ARG A CA 1
ATOM 4311 C C . ARG A 1 543 ? -30.503 6.647 0.524 1.00 26.31 543 ARG A C 1
ATOM 4313 O O . ARG A 1 543 ? -31.066 5.578 0.708 1.00 26.31 543 ARG A O 1
ATOM 4320 N N . LYS A 1 544 ? -29.278 6.925 0.988 1.00 24.91 544 LYS A N 1
ATOM 4321 C CA . LYS A 1 544 ? -28.752 6.516 2.309 1.00 24.91 544 LYS A CA 1
ATOM 4322 C C . LYS A 1 544 ? -27.458 7.289 2.601 1.00 24.91 544 LYS A C 1
ATOM 4324 O O . LYS A 1 544 ? -26.358 6.835 2.316 1.00 24.91 544 LYS A O 1
ATOM 4329 N N . GLN A 1 545 ? -27.616 8.502 3.126 1.00 27.44 545 GLN A N 1
ATOM 4330 C CA . GLN A 1 545 ? -26.577 9.165 3.914 1.00 27.44 545 GLN A CA 1
ATOM 4331 C C . GLN A 1 545 ? -26.740 8.704 5.372 1.00 27.44 545 GLN A C 1
ATOM 4333 O O . GLN A 1 545 ? -27.869 8.578 5.841 1.00 27.44 545 GLN A O 1
ATOM 4338 N N . PHE A 1 546 ? -25.610 8.453 6.041 1.00 27.50 546 PHE A N 1
ATOM 4339 C CA . PHE A 1 546 ? -25.449 8.075 7.455 1.00 27.50 546 PHE A CA 1
ATOM 4340 C C . PHE A 1 546 ? -25.938 6.678 7.884 1.00 27.50 546 PHE A C 1
ATOM 4342 O O . PHE A 1 546 ? -26.898 6.536 8.630 1.00 27.50 546 PHE A O 1
ATOM 4349 N N . ALA A 1 547 ? -25.207 5.644 7.452 1.00 26.70 547 ALA A N 1
ATOM 4350 C CA . ALA A 1 547 ? -25.042 4.361 8.156 1.00 26.70 547 ALA A CA 1
ATOM 4351 C C . ALA A 1 547 ? -23.881 3.590 7.496 1.00 26.70 547 ALA A C 1
ATOM 4353 O O . ALA A 1 547 ? -24.095 2.663 6.720 1.00 26.70 547 ALA A O 1
ATOM 4354 N N . GLY A 1 548 ? -22.647 4.054 7.700 1.00 26.72 548 GLY A N 1
ATOM 4355 C CA . GLY A 1 548 ? -21.477 3.593 6.944 1.00 26.72 548 GLY A CA 1
ATOM 4356 C C . GLY A 1 548 ? -20.240 3.413 7.812 1.00 26.72 548 GLY A C 1
ATOM 4357 O O . GLY A 1 548 ? -19.207 3.987 7.501 1.00 26.72 548 GLY A O 1
ATOM 4358 N N . GLN A 1 549 ? -20.354 2.666 8.911 1.00 30.25 549 GLN A N 1
ATOM 4359 C CA . GLN A 1 549 ? -19.195 2.173 9.676 1.00 30.25 549 GLN A CA 1
ATOM 4360 C C . GLN A 1 549 ? -19.272 0.669 10.012 1.00 30.25 549 GLN A C 1
ATOM 4362 O O . GLN A 1 549 ? -18.268 0.087 10.400 1.00 30.25 549 GLN A O 1
ATOM 4367 N N . ASP A 1 550 ? -20.405 -0.004 9.772 1.00 29.92 550 ASP A N 1
ATOM 4368 C CA . ASP A 1 550 ? -20.623 -1.399 10.202 1.00 29.92 550 ASP A CA 1
ATOM 4369 C C . ASP A 1 550 ? -20.559 -2.456 9.089 1.00 29.92 550 ASP A C 1
ATOM 4371 O O . ASP A 1 550 ? -20.736 -3.646 9.355 1.00 29.92 550 ASP A O 1
ATOM 4375 N N . THR A 1 551 ? -20.325 -2.071 7.833 1.00 28.23 551 THR A N 1
ATOM 4376 C CA . THR A 1 551 ? -20.411 -3.024 6.713 1.00 28.23 551 THR A CA 1
ATOM 4377 C C . THR A 1 551 ? -19.260 -4.030 6.703 1.00 28.23 551 THR A C 1
ATOM 4379 O O . THR A 1 551 ? -19.473 -5.183 6.355 1.00 28.23 551 THR A O 1
ATOM 4382 N N . TRP A 1 552 ? -18.069 -3.669 7.196 1.00 35.00 552 TRP A N 1
ATOM 4383 C CA . TRP A 1 552 ? -16.917 -4.578 7.152 1.00 35.00 552 TRP A CA 1
ATOM 4384 C C . TRP A 1 552 ? -16.752 -5.486 8.383 1.00 35.00 552 TRP A C 1
ATOM 4386 O O . TRP A 1 552 ? -16.184 -6.566 8.250 1.00 35.00 552 TRP A O 1
ATOM 4396 N N . ARG A 1 553 ? -17.316 -5.136 9.556 1.00 38.56 553 ARG A N 1
ATOM 4397 C CA . ARG A 1 553 ? -17.368 -6.061 10.716 1.00 38.56 553 ARG A CA 1
ATOM 4398 C C . ARG A 1 553 ? -18.131 -7.358 10.389 1.00 38.56 553 ARG A C 1
ATOM 4400 O O . ARG A 1 553 ? -17.971 -8.341 11.099 1.00 38.56 553 ARG A O 1
ATOM 4407 N N . LYS A 1 554 ? -18.960 -7.366 9.337 1.00 33.06 554 LYS A N 1
ATOM 4408 C CA . LYS A 1 554 ? -19.797 -8.510 8.945 1.00 33.06 554 LYS A CA 1
ATOM 4409 C C . LYS A 1 554 ? -19.211 -9.332 7.790 1.00 33.06 554 LYS A C 1
ATOM 4411 O O . LYS A 1 554 ? -19.294 -10.554 7.842 1.00 33.06 554 LYS A O 1
ATOM 4416 N N . ASP A 1 555 ? -18.569 -8.709 6.803 1.00 32.75 555 ASP A N 1
ATOM 4417 C CA . ASP A 1 555 ? -18.224 -9.394 5.543 1.00 32.75 555 ASP A CA 1
ATOM 4418 C C . ASP A 1 555 ? -17.091 -10.434 5.656 1.00 32.75 555 ASP A C 1
ATOM 4420 O O . ASP A 1 555 ? -17.141 -11.447 4.966 1.00 32.75 555 ASP A O 1
ATOM 4424 N N . GLY A 1 556 ? -16.093 -10.241 6.530 1.00 35.62 556 GLY A N 1
ATOM 4425 C CA . GLY A 1 556 ? -15.032 -11.247 6.743 1.00 35.62 556 GLY A CA 1
ATOM 4426 C C . GLY A 1 556 ? -15.469 -12.435 7.616 1.00 35.62 556 GLY A C 1
ATOM 4427 O O . GLY A 1 556 ? -15.001 -13.554 7.446 1.00 35.62 556 GLY A O 1
ATOM 4428 N N . ILE A 1 557 ? -16.415 -12.204 8.530 1.00 39.53 557 ILE A N 1
ATOM 4429 C CA . ILE A 1 557 ? -16.798 -13.163 9.581 1.00 39.53 557 ILE A CA 1
ATOM 4430 C C . ILE A 1 557 ? -17.952 -14.065 9.136 1.00 39.53 557 ILE A C 1
ATOM 4432 O O . ILE A 1 557 ? -17.995 -15.239 9.502 1.00 39.53 557 ILE A O 1
ATOM 4436 N N . VAL A 1 558 ? -18.869 -13.546 8.312 1.00 33.22 558 VAL A N 1
ATOM 4437 C CA . VAL A 1 558 ? -19.947 -14.353 7.717 1.00 33.22 558 VAL A CA 1
ATOM 4438 C C . VAL A 1 558 ? -19.364 -15.488 6.870 1.00 33.22 558 VAL A C 1
ATOM 4440 O O . VAL A 1 558 ? -19.887 -16.598 6.909 1.00 33.22 558 VAL A O 1
ATOM 4443 N N . ASP A 1 559 ? -18.242 -15.247 6.190 1.00 37.19 559 ASP A N 1
ATOM 4444 C CA . ASP A 1 559 ? -17.539 -16.256 5.394 1.00 37.19 559 ASP A CA 1
ATOM 4445 C C . ASP A 1 559 ? -16.887 -17.342 6.274 1.00 37.19 559 ASP A C 1
ATOM 4447 O O . ASP A 1 559 ? -16.967 -18.527 5.950 1.00 37.19 559 ASP A O 1
ATOM 4451 N N . ARG A 1 560 ? -16.334 -16.968 7.440 1.00 41.16 560 ARG A N 1
ATOM 4452 C CA . ARG A 1 560 ? -15.778 -17.904 8.438 1.00 41.16 560 ARG A CA 1
ATOM 4453 C C . ARG A 1 560 ? -16.864 -18.772 9.085 1.00 41.16 560 ARG A C 1
ATOM 4455 O O . ARG A 1 560 ? -16.707 -19.984 9.177 1.00 41.16 560 ARG A O 1
ATOM 4462 N N . GLN A 1 561 ? -17.998 -18.185 9.481 1.00 38.44 561 GLN A N 1
ATOM 4463 C CA . GLN A 1 561 ? -19.133 -18.936 10.042 1.00 38.44 561 GLN A CA 1
ATOM 4464 C C . GLN A 1 561 ? -19.796 -19.865 9.018 1.00 38.44 561 GLN A C 1
ATOM 4466 O O . GLN A 1 561 ? -20.377 -20.879 9.403 1.00 38.44 561 GLN A O 1
ATOM 4471 N N . LYS A 1 562 ? -19.733 -19.524 7.727 1.00 36.62 562 LYS A N 1
ATOM 4472 C CA . LYS A 1 562 ? -20.252 -20.366 6.649 1.00 36.62 562 LYS A CA 1
ATOM 4473 C C . LYS A 1 562 ? -19.337 -21.568 6.388 1.00 36.62 562 LYS A C 1
ATOM 4475 O O . LYS A 1 562 ? -19.839 -22.682 6.347 1.00 36.62 562 LYS A O 1
ATOM 4480 N N . ARG A 1 563 ? -18.013 -21.365 6.361 1.00 38.97 563 ARG A N 1
ATOM 4481 C CA . ARG A 1 563 ? -17.023 -22.452 6.216 1.00 38.97 563 ARG A CA 1
ATOM 4482 C C . ARG A 1 563 ? -17.002 -23.408 7.410 1.00 38.97 563 ARG A C 1
ATOM 4484 O O . ARG A 1 563 ? -17.039 -24.611 7.211 1.00 38.97 563 ARG A O 1
ATOM 4491 N N . LEU A 1 564 ? -17.070 -22.892 8.641 1.00 39.59 564 LEU A N 1
ATOM 4492 C CA . LEU A 1 564 ? -17.152 -23.731 9.849 1.00 39.59 564 LEU A CA 1
ATOM 4493 C C . LEU A 1 564 ? -18.454 -24.551 9.924 1.00 39.59 564 LEU A C 1
ATOM 4495 O O . LEU A 1 564 ? -18.475 -25.621 10.526 1.00 39.59 564 LEU A O 1
ATOM 4499 N N . LYS A 1 565 ? -19.546 -24.068 9.316 1.00 38.75 565 LYS A N 1
ATOM 4500 C CA . LYS A 1 565 ? -20.791 -24.840 9.175 1.00 38.75 565 LYS A CA 1
ATOM 4501 C C . LYS A 1 565 ? -20.703 -25.899 8.078 1.00 38.75 565 LYS A C 1
ATOM 4503 O O . LYS A 1 565 ? -21.257 -26.972 8.260 1.00 38.75 565 LYS A O 1
ATOM 4508 N N . GLU A 1 566 ? -20.011 -25.606 6.980 1.00 38.59 566 GLU A N 1
ATOM 4509 C CA . GLU A 1 566 ? -19.782 -26.551 5.879 1.00 38.59 566 GLU A CA 1
ATOM 4510 C C . GLU A 1 566 ? -18.802 -27.676 6.282 1.00 38.59 566 GLU A C 1
ATOM 4512 O O . GLU A 1 566 ? -18.970 -28.813 5.852 1.00 38.59 566 GLU A O 1
ATOM 4517 N N . GLU A 1 567 ? -17.837 -27.404 7.167 1.00 37.41 567 GLU A N 1
ATOM 4518 C CA . GLU A 1 567 ? -16.907 -28.411 7.709 1.00 37.41 567 GLU A CA 1
ATOM 4519 C C . GLU A 1 567 ? -17.526 -29.253 8.848 1.00 37.41 567 GLU A C 1
ATOM 4521 O O . GLU A 1 567 ? -17.198 -30.429 9.000 1.00 37.41 567 GLU A O 1
ATOM 4526 N N . GLY A 1 568 ? -18.483 -28.701 9.605 1.00 31.19 568 GLY A N 1
ATOM 4527 C CA . GLY A 1 568 ? -19.142 -29.374 10.734 1.00 31.19 568 GLY A CA 1
ATOM 4528 C C . GLY A 1 568 ? -20.193 -30.437 10.377 1.00 31.19 568 GLY A C 1
ATOM 4529 O O . GLY A 1 568 ? -20.684 -31.119 11.273 1.00 31.19 568 GLY A O 1
ATOM 4530 N N . GLU A 1 569 ? -20.551 -30.606 9.100 1.00 33.06 569 GLU A N 1
ATOM 4531 C CA . GLU A 1 569 ? -21.553 -31.596 8.659 1.00 33.06 569 GLU A CA 1
ATOM 4532 C C . GLU A 1 569 ? -20.958 -32.974 8.293 1.00 33.06 569 GLU A C 1
ATOM 4534 O O . GLU A 1 569 ? -21.703 -33.878 7.916 1.00 33.06 569 GLU A O 1
ATOM 4539 N N . THR A 1 570 ? -19.642 -33.185 8.451 1.00 30.91 570 THR A N 1
ATOM 4540 C CA . THR A 1 570 ? -18.980 -34.460 8.082 1.00 30.91 570 THR A CA 1
ATOM 4541 C C . THR A 1 570 ? -18.514 -35.352 9.235 1.00 30.91 570 THR A C 1
ATOM 4543 O O . THR A 1 570 ? -17.983 -36.428 8.972 1.00 30.91 570 THR A O 1
ATOM 4546 N N . GLU A 1 571 ? -18.800 -35.024 10.498 1.00 27.62 571 GLU A N 1
ATOM 4547 C CA . GLU A 1 571 ? -18.482 -35.920 11.621 1.00 27.62 571 GLU A CA 1
ATOM 4548 C C . GLU A 1 571 ? -19.716 -36.248 12.467 1.00 27.62 571 GLU A C 1
ATOM 4550 O O . GLU A 1 571 ? -20.168 -35.480 13.315 1.00 27.62 571 GLU A O 1
ATOM 4555 N N . THR A 1 572 ? -20.263 -37.446 12.248 1.00 25.23 572 THR A N 1
ATOM 4556 C CA . THR A 1 572 ? -21.177 -38.104 13.185 1.00 25.23 572 THR A CA 1
ATOM 4557 C C . THR A 1 572 ? -20.512 -39.337 13.797 1.00 25.23 572 THR A C 1
ATOM 4559 O O . THR A 1 572 ? -19.984 -40.186 13.087 1.00 25.23 572 THR A O 1
ATOM 4562 N N . LEU A 1 573 ? -20.670 -39.439 15.125 1.00 24.98 573 LEU A N 1
ATOM 4563 C CA . LEU A 1 573 ? -20.654 -40.640 15.976 1.00 24.98 573 LEU A CA 1
ATOM 4564 C C . LEU A 1 573 ? -19.297 -41.256 16.363 1.00 24.98 573 LEU A C 1
ATOM 4566 O O . LEU A 1 573 ? -18.854 -42.200 15.726 1.00 24.98 573 LEU A O 1
ATOM 4570 N N . VAL A 1 574 ? -18.791 -40.894 17.553 1.00 25.14 574 VAL A N 1
ATOM 4571 C CA . VAL A 1 574 ? -18.506 -41.869 18.633 1.00 25.14 574 VAL A CA 1
ATOM 4572 C C . VAL A 1 574 ? -18.768 -41.210 19.993 1.00 25.14 574 VAL A C 1
ATOM 4574 O O . VAL A 1 574 ? -18.030 -40.342 20.448 1.00 25.14 574 VAL A O 1
ATOM 4577 N N . SER A 1 575 ? -19.830 -41.650 20.657 1.00 24.30 575 SER A N 1
ATOM 4578 C CA . SER A 1 575 ? -20.154 -41.360 22.053 1.00 24.30 575 SER A CA 1
ATOM 4579 C C . SER A 1 575 ? -19.277 -42.173 23.011 1.00 24.30 575 SER A C 1
ATOM 4581 O O . SER A 1 575 ? -19.132 -43.386 22.840 1.00 24.30 575 SER A O 1
ATOM 4583 N N . ARG A 1 576 ? -18.764 -41.531 24.066 1.00 24.09 576 ARG A N 1
ATOM 4584 C CA . ARG A 1 576 ? -18.348 -42.201 25.305 1.00 24.09 576 ARG A CA 1
ATOM 4585 C C . ARG A 1 576 ? -18.594 -41.288 26.503 1.00 24.09 576 ARG A C 1
ATOM 4587 O O . ARG A 1 576 ? -17.994 -40.224 26.613 1.00 24.09 576 ARG A O 1
ATOM 4594 N N . ASP A 1 577 ? -19.496 -41.748 27.361 1.00 23.19 577 ASP A N 1
ATOM 4595 C CA . ASP A 1 577 ? -19.735 -41.264 28.716 1.00 23.19 577 ASP A CA 1
ATOM 4596 C C . ASP A 1 577 ? -18.459 -41.330 29.573 1.00 23.19 577 ASP A C 1
ATOM 4598 O O . ASP A 1 577 ? -17.610 -42.190 29.330 1.00 23.19 577 ASP A O 1
ATOM 4602 N N . VAL A 1 578 ? -18.363 -40.467 30.597 1.00 26.48 578 VAL A N 1
ATOM 4603 C CA . VAL A 1 578 ? -18.121 -40.833 32.013 1.00 26.48 578 VAL A CA 1
ATOM 4604 C C . VAL A 1 578 ? -18.069 -39.570 32.903 1.00 26.48 578 VAL A C 1
ATOM 4606 O O . VAL A 1 578 ? -17.231 -38.694 32.724 1.00 26.48 578 VAL A O 1
ATOM 4609 N N . ASN A 1 579 ? -18.989 -39.576 33.872 1.00 24.44 579 ASN A N 1
ATOM 4610 C CA . ASN A 1 579 ? -19.035 -39.025 35.235 1.00 24.44 579 ASN A CA 1
ATOM 4611 C C . ASN A 1 579 ? -18.588 -37.604 35.623 1.00 24.44 579 ASN A C 1
ATOM 4613 O O . ASN A 1 579 ? -17.424 -37.218 35.579 1.00 24.44 579 ASN A O 1
ATOM 4617 N N . GLU A 1 580 ? -19.571 -36.966 36.262 1.00 27.50 580 GLU A N 1
ATOM 4618 C CA . GLU A 1 580 ? -19.521 -35.989 37.346 1.00 27.50 580 GLU A CA 1
ATOM 4619 C C . GLU A 1 580 ? -18.581 -36.372 38.507 1.00 27.50 580 GLU A C 1
ATOM 4621 O O . GLU A 1 580 ? -18.576 -37.513 38.971 1.00 27.50 580 GLU A O 1
ATOM 4626 N N . SER A 1 581 ? -17.915 -35.368 39.085 1.00 24.88 581 SER A N 1
ATOM 4627 C CA . SER A 1 581 ? -17.831 -35.232 40.544 1.00 24.88 581 SER A CA 1
ATOM 4628 C C . SER A 1 581 ? -17.523 -33.786 40.942 1.00 24.88 581 SER A C 1
ATOM 4630 O O . SER A 1 581 ? -16.455 -33.248 40.653 1.00 24.88 581 SER A O 1
ATOM 4632 N N . SER A 1 582 ? -18.496 -33.192 41.619 1.00 23.92 582 SER A N 1
ATOM 4633 C CA . SER A 1 582 ? -18.469 -31.967 42.411 1.00 23.92 582 SER A CA 1
ATOM 4634 C C . SER A 1 582 ? -17.495 -32.032 43.591 1.00 23.92 582 SER A C 1
ATOM 4636 O O . SER A 1 582 ? -17.493 -33.036 44.299 1.00 23.92 582 SER A O 1
ATOM 4638 N N . THR A 1 583 ? -16.831 -30.918 43.907 1.00 25.73 583 THR A N 1
ATOM 4639 C CA . THR A 1 583 ? -16.562 -30.519 45.301 1.00 25.73 583 THR A CA 1
ATOM 4640 C C . THR A 1 583 ? -16.507 -29.000 45.410 1.00 25.73 583 THR A C 1
ATOM 4642 O O . THR A 1 583 ? -15.672 -28.349 44.785 1.00 25.73 583 THR A O 1
ATOM 4645 N N . GLU A 1 584 ? -17.428 -28.479 46.213 1.00 26.22 584 GLU A N 1
ATOM 4646 C CA . GLU A 1 584 ? -17.478 -27.133 46.776 1.00 26.22 584 GLU A CA 1
ATOM 4647 C C . GLU A 1 584 ? -16.359 -26.945 47.813 1.00 26.22 584 GLU A C 1
ATOM 4649 O O . GLU A 1 584 ? -16.020 -27.882 48.538 1.00 26.22 584 GLU A O 1
ATOM 4654 N N . ALA A 1 585 ? -15.830 -25.725 47.924 1.00 26.66 585 ALA A N 1
ATOM 4655 C CA . ALA A 1 585 ? -15.220 -25.223 49.152 1.00 26.66 585 ALA A CA 1
ATOM 4656 C C . ALA A 1 585 ? -15.300 -23.690 49.162 1.00 26.66 585 ALA A C 1
ATOM 4658 O O . ALA A 1 585 ? -14.554 -23.002 48.466 1.00 26.66 585 ALA A O 1
ATOM 4659 N N . GLU A 1 586 ? -16.248 -23.181 49.945 1.00 26.19 586 GLU A N 1
ATOM 4660 C CA . GLU A 1 586 ? -16.294 -21.811 50.447 1.00 26.19 586 GLU A CA 1
ATOM 4661 C C . GLU A 1 586 ? -15.169 -21.594 51.469 1.00 26.19 586 GLU A C 1
ATOM 4663 O O . GLU A 1 586 ? -14.976 -22.435 52.345 1.00 26.19 586 GLU A O 1
ATOM 4668 N N . THR A 1 587 ? -14.511 -20.434 51.434 1.00 28.52 587 THR A N 1
ATOM 4669 C CA . THR A 1 587 ? -14.098 -19.725 52.656 1.00 28.52 587 THR A CA 1
ATOM 4670 C C . THR A 1 587 ? -14.092 -18.224 52.404 1.00 28.52 587 THR A C 1
ATOM 4672 O O . THR A 1 587 ? -13.595 -17.746 51.387 1.00 28.52 587 THR A O 1
ATOM 4675 N N . ASP A 1 588 ? -14.670 -17.538 53.376 1.00 25.25 588 ASP A N 1
ATOM 4676 C CA . ASP A 1 588 ? -15.015 -16.129 53.455 1.00 25.25 588 ASP A CA 1
ATOM 4677 C C . ASP A 1 588 ? -13.936 -15.323 54.217 1.00 25.25 588 ASP A C 1
ATOM 4679 O O . ASP A 1 588 ? -13.096 -15.901 54.912 1.00 25.25 588 ASP A O 1
ATOM 4683 N N . ALA A 1 589 ? -14.081 -13.995 54.159 1.00 28.19 589 ALA A N 1
ATOM 4684 C CA . ALA A 1 589 ? -13.599 -12.964 55.092 1.00 28.19 589 ALA A CA 1
ATOM 4685 C C . ALA A 1 589 ? -12.262 -12.211 54.849 1.00 28.19 589 ALA A C 1
ATOM 4687 O O . ALA A 1 589 ? -11.172 -12.639 55.225 1.00 28.19 589 ALA A O 1
ATOM 4688 N N . SER A 1 590 ? -12.454 -10.939 54.464 1.00 27.92 590 SER A N 1
ATOM 4689 C CA . SER A 1 590 ? -12.140 -9.709 55.233 1.00 27.92 590 SER A CA 1
ATOM 4690 C C . SER A 1 590 ? -11.053 -8.747 54.721 1.00 27.92 590 SER A C 1
ATOM 4692 O O . SER A 1 590 ? -9.906 -9.107 54.476 1.00 27.92 590 SER A O 1
ATOM 4694 N N . GLU A 1 591 ? -11.509 -7.495 54.589 1.00 28.45 591 GLU A N 1
ATOM 4695 C CA . GLU A 1 591 ? -10.838 -6.242 54.231 1.00 28.45 591 GLU A CA 1
ATOM 4696 C C . GLU A 1 591 ? -9.855 -5.753 55.308 1.00 28.45 591 GLU A C 1
ATOM 4698 O O . GLU A 1 591 ? -10.129 -5.885 56.498 1.00 28.45 591 GLU A O 1
ATOM 4703 N N . GLU A 1 592 ? -8.791 -5.060 54.887 1.00 26.88 592 GLU A N 1
ATOM 4704 C CA . GLU A 1 592 ? -8.292 -3.872 55.592 1.00 26.88 592 GLU A CA 1
ATOM 4705 C C . GLU A 1 592 ? -7.520 -2.948 54.627 1.00 26.88 592 GLU A C 1
ATOM 4707 O O . GLU A 1 592 ? -6.573 -3.358 53.953 1.00 26.88 592 GLU A O 1
ATOM 4712 N N . ASP A 1 593 ? -7.954 -1.687 54.583 1.00 28.34 593 ASP A N 1
ATOM 4713 C CA . ASP A 1 593 ? -7.370 -0.560 53.855 1.00 28.34 593 ASP A CA 1
ATOM 4714 C C . ASP A 1 593 ? -5.972 -0.177 54.366 1.00 28.34 593 ASP A C 1
ATOM 4716 O O . ASP A 1 593 ? -5.793 0.008 55.572 1.00 28.34 593 ASP A O 1
ATOM 4720 N N . ARG A 1 594 ? -5.024 0.108 53.457 1.00 27.27 594 ARG A N 1
ATOM 4721 C CA . ARG A 1 594 ? -3.985 1.143 53.650 1.00 27.27 594 ARG A CA 1
ATOM 4722 C C . ARG A 1 594 ? -3.521 1.737 52.316 1.00 27.27 594 ARG A C 1
ATOM 4724 O O . ARG A 1 594 ? -3.020 1.033 51.447 1.00 27.27 594 ARG A O 1
ATOM 4731 N N . GLU A 1 595 ? -3.655 3.058 52.215 1.00 27.48 595 GLU A N 1
ATOM 4732 C CA . GLU A 1 595 ? -3.055 3.932 51.202 1.00 27.48 595 GLU A CA 1
ATOM 4733 C C . GLU A 1 595 ? -1.516 3.854 51.214 1.00 27.48 595 GLU A C 1
ATOM 4735 O O . GLU A 1 595 ? -0.893 3.814 52.279 1.00 27.48 595 GLU A O 1
ATOM 4740 N N . GLY A 1 596 ? -0.900 3.902 50.028 1.00 25.72 596 GLY A N 1
ATOM 4741 C CA . GLY A 1 596 ? 0.551 3.977 49.857 1.00 25.72 596 GLY A CA 1
ATOM 4742 C C . GLY A 1 596 ? 0.959 4.082 48.387 1.00 25.72 596 GLY A C 1
ATOM 4743 O O . GLY A 1 596 ? 1.036 3.084 47.684 1.00 25.72 596 GLY A O 1
ATOM 4744 N N . ASP A 1 597 ? 1.198 5.314 47.950 1.00 26.05 597 ASP A N 1
ATOM 4745 C CA . ASP A 1 597 ? 1.744 5.741 46.659 1.00 26.05 597 ASP A CA 1
ATOM 4746 C C . ASP A 1 597 ? 3.171 5.200 46.413 1.00 26.05 597 ASP A C 1
ATOM 4748 O O . ASP A 1 597 ? 4.084 5.518 47.175 1.00 26.05 597 ASP A O 1
ATOM 4752 N N . SER A 1 598 ? 3.368 4.411 45.348 1.00 27.44 598 SER A N 1
ATOM 4753 C CA . SER A 1 598 ? 4.629 4.344 44.586 1.00 27.44 598 SER A CA 1
ATOM 4754 C C . SER A 1 598 ? 4.445 3.555 43.285 1.00 27.44 598 SER A C 1
ATOM 4756 O O . SER A 1 598 ? 4.244 2.342 43.294 1.00 27.44 598 SER A O 1
ATOM 4758 N N . SER A 1 599 ? 4.534 4.261 42.162 1.00 29.03 599 SER A N 1
ATOM 4759 C CA . SER A 1 599 ? 4.483 3.735 40.800 1.00 29.03 599 SER A CA 1
ATOM 4760 C C . SER A 1 599 ? 5.801 3.066 40.382 1.00 29.03 599 SER A C 1
ATOM 4762 O O . SER A 1 599 ? 6.717 3.750 39.928 1.00 29.03 599 SER A O 1
ATOM 4764 N N . GLU A 1 600 ? 5.864 1.742 40.460 1.00 32.41 600 GLU A N 1
ATOM 4765 C CA . GLU A 1 600 ? 6.718 0.886 39.626 1.00 32.41 600 GLU A CA 1
ATOM 4766 C C . GLU A 1 600 ? 5.871 -0.345 39.274 1.00 32.41 600 GLU A C 1
ATOM 4768 O O . GLU A 1 600 ? 5.710 -1.244 40.090 1.00 32.41 600 GLU A O 1
ATOM 4773 N N . GLU A 1 601 ? 5.231 -0.338 38.099 1.00 29.14 601 GLU A N 1
ATOM 4774 C CA . GLU A 1 601 ? 4.477 -1.501 37.619 1.00 29.14 601 GLU A CA 1
ATOM 4775 C C . GLU A 1 601 ? 5.398 -2.446 36.848 1.00 29.14 601 GLU A C 1
ATOM 4777 O O . GLU A 1 601 ? 5.977 -2.105 35.808 1.00 29.14 601 GLU A O 1
ATOM 4782 N N . ASP A 1 602 ? 5.493 -3.642 37.418 1.00 28.17 602 ASP A N 1
ATOM 4783 C CA . ASP A 1 602 ? 6.117 -4.845 36.908 1.00 28.17 602 ASP A CA 1
ATOM 4784 C C . ASP A 1 602 ? 5.566 -5.262 35.536 1.00 28.17 602 ASP A C 1
ATOM 4786 O O . ASP A 1 602 ? 4.364 -5.257 35.260 1.00 28.17 602 ASP A O 1
ATOM 4790 N N . GLN A 1 603 ? 6.488 -5.662 34.661 1.00 30.56 603 GLN A N 1
ATOM 4791 C CA . GLN A 1 603 ? 6.193 -6.356 33.414 1.00 30.56 603 GLN A CA 1
ATOM 4792 C C . GLN A 1 603 ? 5.922 -7.829 33.727 1.00 30.56 603 GLN A C 1
ATOM 4794 O O . GLN A 1 603 ? 6.854 -8.608 33.920 1.00 30.56 603 GLN A O 1
ATOM 4799 N N . ASP A 1 604 ? 4.648 -8.216 33.736 1.00 28.27 604 ASP A N 1
ATOM 4800 C CA . ASP A 1 604 ? 4.254 -9.622 33.681 1.00 28.27 604 ASP A CA 1
ATOM 4801 C C . ASP A 1 604 ? 4.528 -10.180 32.273 1.00 28.27 604 ASP A C 1
ATOM 4803 O O . ASP A 1 604 ? 3.745 -10.025 31.328 1.00 28.27 604 ASP A O 1
ATOM 4807 N N . ASP A 1 605 ? 5.681 -10.839 32.138 1.00 30.50 605 ASP A N 1
ATOM 4808 C CA . ASP A 1 605 ? 6.065 -11.662 30.992 1.00 30.50 605 ASP A CA 1
ATOM 4809 C C . ASP A 1 605 ? 5.158 -12.906 30.910 1.00 30.50 605 ASP A C 1
ATOM 4811 O O . ASP A 1 605 ? 5.454 -13.994 31.416 1.00 30.50 605 ASP A O 1
ATOM 4815 N N . ALA A 1 606 ? 4.029 -12.760 30.216 1.00 30.69 606 ALA A N 1
ATOM 4816 C CA . ALA A 1 606 ? 3.236 -13.891 29.756 1.00 30.69 606 ALA A CA 1
ATOM 4817 C C . ALA A 1 606 ? 4.026 -14.664 28.684 1.00 30.69 606 ALA A C 1
ATOM 4819 O O . ALA A 1 606 ? 4.158 -14.252 27.531 1.00 30.69 606 ALA A O 1
ATOM 4820 N N . ARG A 1 607 ? 4.566 -15.808 29.106 1.00 27.03 607 ARG A N 1
ATOM 4821 C CA . ARG A 1 607 ? 5.340 -16.784 28.331 1.00 27.03 607 ARG A CA 1
ATOM 4822 C C . ARG A 1 607 ? 4.597 -17.234 27.064 1.00 27.03 607 ARG A C 1
ATOM 4824 O O . ARG A 1 607 ? 3.769 -18.139 27.094 1.00 27.03 607 ARG A O 1
ATOM 4831 N N . VAL A 1 608 ? 4.929 -16.598 25.946 1.00 30.97 608 VAL A N 1
ATOM 4832 C CA . VAL A 1 608 ? 4.527 -16.968 24.581 1.00 30.97 608 VAL A CA 1
ATOM 4833 C C . VAL A 1 608 ? 5.170 -18.315 24.196 1.00 30.97 608 VAL A C 1
ATOM 4835 O O . VAL A 1 608 ? 6.325 -18.550 24.553 1.00 30.97 608 VAL A O 1
ATOM 4838 N N . PRO A 1 609 ? 4.513 -19.196 23.414 1.00 30.34 609 PRO A N 1
ATOM 4839 C CA . PRO A 1 609 ? 5.136 -20.407 22.869 1.00 30.34 609 PRO A CA 1
ATOM 4840 C C . PRO A 1 609 ? 6.055 -20.102 21.668 1.00 30.34 609 PRO A C 1
ATOM 4842 O O . PRO A 1 609 ? 6.340 -20.976 20.855 1.00 30.34 609 PRO A O 1
ATOM 4845 N N . PHE A 1 610 ? 6.524 -18.860 21.552 1.00 36.03 610 PHE A N 1
ATOM 4846 C CA . PHE A 1 610 ? 7.592 -18.460 20.654 1.00 36.03 610 PHE A CA 1
ATOM 4847 C C . PHE A 1 610 ? 8.878 -18.499 21.467 1.00 36.03 610 PHE A C 1
ATOM 4849 O O . PHE A 1 610 ? 9.056 -17.719 22.405 1.00 36.03 610 PHE A O 1
ATOM 4856 N N . GLY A 1 611 ? 9.751 -19.451 21.133 1.00 26.62 611 GLY A N 1
ATOM 4857 C CA . GLY A 1 611 ? 11.120 -19.452 21.625 1.00 26.62 611 GLY A CA 1
ATOM 4858 C C . GLY A 1 611 ? 11.717 -18.063 21.440 1.00 26.62 611 GLY A C 1
ATOM 4859 O O . GLY A 1 611 ? 11.435 -17.388 20.449 1.00 26.62 611 GLY A O 1
ATOM 4860 N N . GLU A 1 612 ? 12.470 -17.633 22.447 1.00 25.81 612 GLU A N 1
ATOM 4861 C CA . GLU A 1 612 ? 13.201 -16.376 22.476 1.00 25.81 612 GLU A CA 1
ATOM 4862 C C . GLU A 1 612 ? 13.635 -15.962 21.063 1.00 25.81 612 GLU A C 1
ATOM 4864 O O . GLU A 1 612 ? 14.349 -16.705 20.388 1.00 25.81 612 GLU A O 1
ATOM 4869 N N . ILE A 1 613 ? 13.272 -14.750 20.629 1.00 37.94 613 ILE A N 1
ATOM 4870 C CA . ILE A 1 613 ? 13.981 -14.067 19.539 1.00 37.94 613 ILE A CA 1
ATOM 4871 C C . ILE A 1 613 ? 15.367 -13.690 20.093 1.00 37.94 613 ILE A C 1
ATOM 4873 O O . ILE A 1 613 ? 15.708 -12.527 20.294 1.00 37.94 613 ILE A O 1
ATOM 4877 N N . LYS A 1 614 ? 16.165 -14.702 20.428 1.00 29.03 614 LYS A N 1
ATOM 4878 C CA . LYS A 1 614 ? 17.591 -14.618 20.674 1.00 29.03 614 LYS A CA 1
ATOM 4879 C C . LYS A 1 614 ? 18.241 -15.273 19.474 1.00 29.03 614 LYS A C 1
ATOM 4881 O O . LYS A 1 614 ? 18.059 -16.455 19.214 1.00 29.03 614 LYS A O 1
ATOM 4886 N N . ASN A 1 615 ? 19.013 -14.446 18.779 1.00 30.67 615 ASN A N 1
ATOM 4887 C CA . ASN A 1 615 ? 19.756 -14.724 17.556 1.00 30.67 615 ASN A CA 1
ATOM 4888 C C . ASN A 1 615 ? 18.949 -14.532 16.261 1.00 30.67 615 ASN A C 1
ATOM 4890 O O . ASN A 1 615 ? 18.887 -15.413 15.413 1.00 30.67 615 ASN A O 1
ATOM 4894 N N . MET A 1 616 ? 18.502 -13.292 16.009 1.00 32.38 616 MET A N 1
ATOM 4895 C CA . MET A 1 616 ? 18.845 -12.735 14.693 1.00 32.38 616 MET A CA 1
ATOM 4896 C C . MET A 1 616 ? 20.363 -12.867 14.573 1.00 32.38 616 MET A C 1
ATOM 4898 O O . MET A 1 616 ? 21.089 -12.323 15.414 1.00 32.38 616 MET A O 1
ATOM 4902 N N . ASN A 1 617 ? 20.840 -13.649 13.607 1.00 29.03 617 ASN A N 1
ATOM 4903 C CA . ASN A 1 617 ? 22.268 -13.809 13.399 1.00 29.03 617 ASN A CA 1
ATOM 4904 C C . ASN A 1 617 ? 22.891 -12.412 13.292 1.00 29.03 617 ASN A C 1
ATOM 4906 O O . ASN A 1 617 ? 22.423 -11.566 12.529 1.00 29.03 617 ASN A O 1
ATOM 4910 N N . LYS A 1 618 ? 23.971 -12.154 14.043 1.00 34.72 618 LYS A N 1
ATOM 4911 C CA . LYS A 1 618 ? 24.775 -10.927 13.874 1.00 34.72 618 LYS A CA 1
ATOM 4912 C C . LYS A 1 618 ? 25.235 -10.741 12.419 1.00 34.72 618 LYS A C 1
ATOM 4914 O O . LYS A 1 618 ? 25.578 -9.628 12.039 1.00 34.72 618 LYS A O 1
ATOM 4919 N N . GLU A 1 619 ? 25.208 -11.808 11.625 1.00 35.44 619 GLU A N 1
ATOM 4920 C CA . GLU A 1 619 ? 25.518 -11.822 10.196 1.00 35.44 619 GLU A CA 1
ATOM 4921 C C . GLU A 1 619 ? 24.446 -11.156 9.311 1.00 35.44 619 GLU A C 1
ATOM 4923 O O . GLU A 1 619 ? 24.789 -10.672 8.236 1.00 35.44 619 GLU A O 1
ATOM 4928 N N . ASP A 1 620 ? 23.195 -11.013 9.771 1.00 36.47 620 ASP A N 1
ATOM 4929 C CA . ASP A 1 620 ? 22.140 -10.298 9.026 1.00 36.47 620 ASP A CA 1
ATOM 4930 C C . ASP A 1 620 ? 22.201 -8.771 9.222 1.00 36.47 620 ASP A C 1
ATOM 4932 O O . ASP A 1 620 ? 21.579 -8.000 8.487 1.00 36.47 620 ASP A O 1
ATOM 4936 N N . PHE A 1 621 ? 23.004 -8.302 10.182 1.00 35.12 621 PHE A N 1
ATOM 4937 C CA . PHE A 1 621 ? 23.309 -6.888 10.367 1.00 35.12 621 PHE A CA 1
ATOM 4938 C C . PHE A 1 621 ? 24.620 -6.539 9.662 1.00 35.12 621 PHE A C 1
ATOM 4940 O O . PHE A 1 621 ? 25.684 -6.455 10.277 1.00 35.12 621 PHE A O 1
ATOM 4947 N N . ILE A 1 622 ? 24.553 -6.264 8.357 1.00 35.50 622 ILE A N 1
ATOM 4948 C CA . ILE A 1 622 ? 25.697 -5.687 7.643 1.00 35.50 622 ILE A CA 1
ATOM 4949 C C . ILE A 1 622 ? 25.911 -4.250 8.141 1.00 35.50 622 ILE A C 1
ATOM 4951 O O . ILE A 1 622 ? 25.247 -3.300 7.720 1.00 35.50 622 ILE A O 1
ATOM 4955 N N . SER A 1 623 ? 26.863 -4.117 9.064 1.00 29.19 623 SER A N 1
ATOM 4956 C CA . SER A 1 623 ? 27.478 -2.874 9.525 1.00 29.19 623 SER A CA 1
ATOM 4957 C C . SER A 1 623 ? 27.903 -2.000 8.337 1.00 29.19 623 SER A C 1
ATOM 4959 O O . SER A 1 623 ? 28.806 -2.347 7.576 1.00 29.19 623 SER A O 1
ATOM 4961 N N . ASN A 1 624 ? 27.256 -0.843 8.173 1.00 30.50 624 ASN A N 1
ATOM 4962 C CA . ASN A 1 624 ? 27.764 0.228 7.321 1.00 30.50 624 ASN A CA 1
ATOM 4963 C C . ASN A 1 624 ? 28.846 0.997 8.092 1.00 30.50 624 ASN A C 1
ATOM 4965 O O . ASN A 1 624 ? 28.540 1.949 8.809 1.00 30.50 624 ASN A O 1
ATOM 4969 N N . GLN A 1 625 ? 30.107 0.610 7.912 1.00 26.75 625 GLN A N 1
ATOM 4970 C CA . GLN A 1 625 ? 31.248 1.500 8.119 1.00 26.75 625 GLN A CA 1
ATOM 4971 C C . GLN A 1 625 ? 32.116 1.516 6.861 1.00 26.75 625 GLN A C 1
ATOM 4973 O O . GLN A 1 625 ? 32.850 0.566 6.588 1.00 26.75 625 GLN A O 1
ATOM 4978 N N . ARG A 1 626 ? 32.012 2.608 6.102 1.00 28.88 626 ARG A N 1
ATOM 4979 C CA . ARG A 1 626 ? 33.135 3.335 5.502 1.00 28.88 626 ARG A CA 1
ATOM 4980 C C . ARG A 1 626 ? 32.677 4.716 5.069 1.00 28.88 626 ARG A C 1
ATOM 4982 O O . ARG A 1 626 ? 31.607 4.787 4.423 1.00 28.88 626 ARG A O 1
#

Radius of gyration: 37.3 Å; Cα contacts (8 Å, |Δi|>4): 639; chains: 1; bounding box: 102×95×112 Å

InterPro domains:
  IPR002205 DNA topoisomerase, type IIA, domain A [PF00521] (7-423)
  IPR002205 DNA topoisomerase, type IIA, domain A [PS52040] (1-453)
  IPR002205 DNA topoisomerase, type IIA, domain A [SM00434] (1-415)
  IPR013757 DNA topoisomerase, type IIA, alpha-helical domain superfamily [G3DSA:1.10.268.10] (319-408)
  IPR013758 DNA topoisomerase, type IIA, domain A, alpha-beta [G3DSA:3.90.199.10] (7-437)
  IPR013760 DNA topoisomerase, type IIA-like domain superfamily [SSF56719] (7-437)
  IPR050220 Type II DNA Topoisomerases [PTHR43493] (7-447)